Protein AF-A0A953P9B5-F1 (afdb_monomer)

pLDDT: mean 88.19, std 9.98, range [52.91, 98.19]

Nearest PDB structures (foldseek):
  8tid-assembly1_C  TM=1.171E-01  e=4.144E+00  Tetrahymena thermophila

Foldseek 3Di:
DDFDALVVVLVVVLVVVVVCVVVVVDDQCLAELEAAASSLVSSQVSLVVDRHLEYERELYQAQADFVQDDPVSHRDHHDQETHALYEYEHEPAEDPRSVRRSVNRQVSYDPVGHYHYDYDYPDASVCLVVDPVSQQVVQVSSCVSNVHDRDPDRDDDVLVVVLVVVVVVLLVVLLVVLLVVLLVQFDDDAADWQDDDDPVVLLVLLLVQLLVQLVVLLVHQPQVVLQWPQLSNVLSSLQSSLVSSCVVVVSLVCVQCPCVQPVCVRLLVSLVVSLVVSLVSVLVSCVVSDVPQDPDPSLVVSLVVQLVSNLSNLSSLLSNVTQLVPDDPVVSLVSQVSSVVSSVVSLVCSVRPVVSHDCVSVSCVVVVVVCSNSLSVSLSSSRNSDSHSSSSSSSSSSNVSSVSSRPTTGD

Secondary structure (DSSP, 8-state):
-PPP-HHHHHHHHHHHHHHHHHTTS--GGG-EEEEETHHHHHHHHHHTTS--SEEEEESPPP-S--TT--GGG--S---SSPPSSEEEEEETTS-HHHHHHHHHHHHTS-TTSPPEEEEETT--TTTGGG-HHHHHHHHHHHHHHTTPPPPSSPPP-HHHHHHHHHHHHHHHHHHHHHHHHHHHH---PPPPPPP---HHHHHHHHHHHHHHHHHHHTS--TTGGG-BTTHHHHHHHHHHHHHHHHHH-HHHHHHHS-HHHHT-HHHHHHHHHHHHHHHHHHHHHHHHHSSS----HHHHHHHHHHHHHHHHHHHHHHHHS--TTSS-HHHHHHHHHHHHHHHHHHHHHHHHHSS-S-THHHHTHHHHHHHHHHHHHHHHHHHHH-S-HHHHHHHHHHHHHHHHHHHSPB-

Radius of gyration: 23.79 Å; Cα contacts (8 Å, |Δi|>4): 584; chains: 1; bounding box: 53×45×67 Å

Structure (mmCIF, N/CA/C/O backbone):
data_AF-A0A953P9B5-F1
#
_entry.id   AF-A0A953P9B5-F1
#
loop_
_atom_site.group_PDB
_atom_site.id
_atom_site.type_symbol
_atom_site.label_atom_id
_atom_site.label_alt_id
_atom_site.label_comp_id
_atom_site.label_asym_id
_atom_site.label_entity_id
_atom_site.label_seq_id
_atom_site.pdbx_PDB_ins_code
_atom_site.Cartn_x
_atom_site.Cartn_y
_atom_site.Cartn_z
_atom_site.occupancy
_atom_site.B_iso_or_equiv
_atom_site.auth_seq_id
_atom_site.auth_comp_id
_atom_site.auth_asym_id
_atom_site.auth_atom_id
_atom_site.pdbx_PDB_model_num
ATOM 1 N N . PRO A 1 1 ? 14.115 2.958 17.110 1.00 59.44 1 PRO A N 1
ATOM 2 C CA . PRO A 1 1 ? 12.783 2.313 17.030 1.00 59.44 1 PRO A CA 1
ATOM 3 C C . PRO A 1 1 ? 12.997 0.820 16.781 1.00 59.44 1 PRO A C 1
ATOM 5 O O . PRO A 1 1 ? 13.856 0.488 15.966 1.00 59.44 1 PRO A O 1
ATOM 8 N N . SER A 1 2 ? 12.309 -0.051 17.519 1.00 66.94 2 SER A N 1
ATOM 9 C CA . SER A 1 2 ? 12.407 -1.501 17.310 1.00 66.94 2 SER A CA 1
ATOM 10 C C . SER A 1 2 ? 11.704 -1.913 16.005 1.00 66.94 2 SER A C 1
ATOM 12 O O . SER A 1 2 ? 10.840 -1.168 15.531 1.00 66.94 2 SER A O 1
ATOM 14 N N . PRO A 1 3 ? 12.074 -3.054 15.397 1.00 80.81 3 PRO A N 1
ATOM 15 C CA . PRO A 1 3 ? 11.462 -3.514 14.156 1.00 80.81 3 PRO A CA 1
ATOM 16 C C . PRO A 1 3 ? 9.975 -3.839 14.338 1.00 80.81 3 PRO A C 1
ATOM 18 O O . PRO A 1 3 ? 9.535 -4.245 15.416 1.00 80.81 3 PRO A O 1
ATOM 21 N N . PHE A 1 4 ? 9.188 -3.656 13.282 1.00 84.88 4 PHE A N 1
ATOM 22 C CA . PHE A 1 4 ? 7.767 -3.967 13.284 1.00 84.88 4 PHE A CA 1
ATOM 23 C C . PHE A 1 4 ? 7.537 -5.476 13.271 1.00 84.88 4 PHE A C 1
ATOM 25 O O . PHE A 1 4 ? 7.962 -6.191 12.367 1.00 84.88 4 PHE A O 1
ATOM 32 N N . SER A 1 5 ? 6.732 -5.930 14.221 1.00 87.12 5 SER A N 1
ATOM 33 C CA . SER A 1 5 ? 6.011 -7.191 14.141 1.00 87.12 5 SER A CA 1
ATOM 34 C C . SER A 1 5 ? 4.589 -6.973 14.662 1.00 87.12 5 SER A C 1
ATOM 36 O O . SER A 1 5 ? 4.379 -6.059 15.468 1.00 87.12 5 SER A O 1
ATOM 38 N N . PRO A 1 6 ? 3.603 -7.792 14.254 1.00 88.19 6 PRO A N 1
ATOM 39 C CA . PRO A 1 6 ? 2.257 -7.727 14.819 1.00 88.19 6 PRO A CA 1
ATOM 40 C C . PRO A 1 6 ? 2.247 -7.781 16.353 1.00 88.19 6 PRO A C 1
ATOM 42 O O . PRO A 1 6 ? 1.591 -6.962 16.992 1.00 88.19 6 PRO A O 1
ATOM 45 N N . ALA A 1 7 ? 3.051 -8.670 16.945 1.00 89.00 7 ALA A N 1
ATOM 46 C CA . ALA A 1 7 ? 3.199 -8.788 18.395 1.00 89.00 7 ALA A CA 1
ATOM 47 C C . ALA A 1 7 ? 3.815 -7.530 19.031 1.00 89.00 7 ALA A C 1
ATOM 49 O O . ALA A 1 7 ? 3.362 -7.075 20.080 1.00 89.00 7 ALA A O 1
ATOM 50 N N . HIS A 1 8 ? 4.820 -6.922 18.390 1.00 90.31 8 HIS A N 1
ATOM 51 C CA . HIS A 1 8 ? 5.390 -5.672 18.887 1.00 90.31 8 HIS A CA 1
ATOM 52 C C . HIS A 1 8 ? 4.379 -4.521 18.806 1.00 90.31 8 HIS A C 1
ATOM 54 O O . HIS A 1 8 ? 4.239 -3.766 19.766 1.00 90.31 8 HIS A O 1
ATOM 60 N N . ALA A 1 9 ? 3.612 -4.427 17.716 1.00 91.19 9 ALA A N 1
ATOM 61 C CA . ALA A 1 9 ? 2.547 -3.438 17.578 1.00 91.19 9 ALA A CA 1
ATOM 62 C C . ALA A 1 9 ? 1.461 -3.600 18.658 1.00 91.19 9 ALA A C 1
ATOM 64 O O . ALA A 1 9 ? 1.040 -2.601 19.240 1.00 91.19 9 ALA A O 1
ATOM 65 N N . GLU A 1 10 ? 1.067 -4.838 18.980 1.00 93.44 10 GLU A N 1
ATOM 66 C CA . GLU A 1 10 ? 0.172 -5.139 20.106 1.00 93.44 10 GLU A CA 1
ATOM 67 C C . GLU A 1 10 ? 0.772 -4.661 21.439 1.00 93.44 10 GLU A C 1
ATOM 69 O O . GLU A 1 10 ? 0.103 -3.947 22.183 1.00 93.44 10 GLU A O 1
ATOM 74 N N . SER A 1 11 ? 2.051 -4.957 21.705 1.00 93.56 11 SER A N 1
ATOM 75 C CA . SER A 1 11 ? 2.729 -4.528 22.940 1.00 93.56 11 SER A CA 1
ATOM 76 C C . SER A 1 11 ? 2.820 -3.002 23.079 1.00 93.56 11 SER A C 1
ATOM 78 O O . SER A 1 11 ? 2.624 -2.461 24.166 1.00 93.56 11 SER A O 1
ATOM 80 N N . CYS A 1 12 ? 3.065 -2.283 21.978 1.00 93.06 12 CYS A N 1
ATOM 81 C CA . CYS A 1 12 ? 3.093 -0.822 21.970 1.00 93.06 12 CYS A CA 1
ATOM 82 C C . CYS A 1 12 ? 1.703 -0.227 22.210 1.00 93.06 12 CYS A C 1
ATOM 84 O O . CYS A 1 12 ? 1.583 0.753 22.946 1.00 93.06 12 CYS A O 1
ATOM 86 N N . ALA A 1 13 ? 0.663 -0.809 21.606 1.00 94.38 13 ALA A N 1
ATOM 87 C CA . ALA A 1 13 ? -0.715 -0.388 21.833 1.00 94.38 13 ALA A CA 1
ATOM 88 C C . ALA A 1 13 ? -1.123 -0.600 23.298 1.00 94.38 13 ALA A C 1
ATOM 90 O O . ALA A 1 13 ? -1.714 0.291 23.904 1.00 94.38 13 ALA A O 1
ATOM 91 N N . GLU A 1 14 ? -0.759 -1.744 23.879 1.00 95.94 14 GLU A N 1
ATOM 92 C CA . GLU A 1 14 ? -1.032 -2.075 25.279 1.00 95.94 14 GLU A CA 1
ATOM 93 C C . GLU A 1 14 ? -0.310 -1.117 26.233 1.00 95.94 14 GLU A C 1
ATOM 95 O O . GLU A 1 14 ? -0.936 -0.552 27.129 1.00 95.94 14 GLU A O 1
ATOM 100 N N . ALA A 1 15 ? 0.976 -0.843 25.994 1.00 95.75 15 ALA A N 1
ATOM 101 C CA . ALA A 1 15 ? 1.739 0.123 26.781 1.00 95.75 15 ALA A CA 1
ATOM 102 C C . ALA A 1 15 ? 1.139 1.539 26.716 1.00 95.75 15 ALA A C 1
ATOM 104 O O . ALA A 1 15 ? 1.040 2.209 27.743 1.00 95.75 15 ALA A O 1
ATOM 105 N N . LEU A 1 16 ? 0.706 1.987 25.530 1.00 94.56 16 LEU A N 1
ATOM 106 C CA . LEU A 1 16 ? 0.046 3.283 25.362 1.00 94.56 16 LEU A CA 1
ATOM 107 C C . LEU A 1 16 ? -1.288 3.335 26.114 1.00 94.56 16 LEU A C 1
ATOM 109 O O . LEU A 1 16 ? -1.561 4.312 26.804 1.00 94.56 16 LEU A O 1
ATOM 113 N N . TYR A 1 17 ? -2.113 2.298 25.992 1.00 95.44 17 TYR A N 1
ATOM 114 C CA . TYR A 1 17 ? -3.395 2.210 26.685 1.00 95.44 17 TYR A CA 1
ATOM 115 C C . TYR A 1 17 ? -3.218 2.275 28.213 1.00 95.44 17 TYR A C 1
ATOM 117 O O . TYR A 1 17 ? -3.847 3.107 28.869 1.00 95.44 17 TYR A O 1
ATOM 125 N N . LEU A 1 18 ? -2.294 1.484 28.772 1.00 96.00 18 LEU A N 1
ATOM 126 C CA . LEU A 1 18 ? -2.003 1.484 30.209 1.00 96.00 18 LEU A CA 1
ATOM 127 C C . LEU A 1 18 ? -1.442 2.829 30.688 1.00 96.00 18 LEU A C 1
ATOM 129 O O . LEU A 1 18 ? -1.820 3.313 31.756 1.00 96.00 18 LEU A O 1
ATOM 133 N N . ASP A 1 19 ? -0.576 3.467 29.897 1.00 96.44 19 ASP A N 1
ATOM 134 C CA . ASP A 1 19 ? -0.071 4.807 30.201 1.00 96.44 19 ASP A CA 1
ATOM 135 C C . ASP A 1 19 ? -1.198 5.849 30.235 1.00 96.44 19 ASP A C 1
ATOM 137 O O . ASP A 1 19 ? -1.258 6.670 31.154 1.00 96.44 19 ASP A O 1
ATOM 141 N N . LYS A 1 20 ? -2.136 5.794 29.283 1.00 96.06 20 LYS A N 1
ATOM 142 C CA . LYS A 1 20 ? -3.277 6.717 29.230 1.00 96.06 20 LYS A CA 1
ATOM 143 C C . LYS A 1 20 ? -4.235 6.546 30.404 1.00 96.06 20 LYS A C 1
ATOM 145 O O . LYS A 1 20 ? -4.737 7.551 30.899 1.00 96.06 20 LYS A O 1
ATOM 150 N N . ILE A 1 21 ? -4.431 5.325 30.895 1.00 95.44 21 ILE A N 1
ATOM 151 C CA . ILE A 1 21 ? -5.191 5.087 32.131 1.00 95.44 21 ILE A CA 1
ATOM 152 C C . ILE A 1 21 ? -4.447 5.664 33.327 1.00 95.44 21 ILE A C 1
ATOM 154 O O . ILE A 1 21 ? -5.004 6.442 34.095 1.00 95.44 21 ILE A O 1
ATOM 158 N N . ARG A 1 22 ? -3.166 5.313 33.476 1.00 96.25 22 ARG A N 1
ATOM 159 C CA . ARG A 1 22 ? -2.342 5.744 34.611 1.00 96.25 22 ARG A CA 1
ATOM 160 C C . ARG A 1 22 ? -2.252 7.266 34.717 1.00 96.25 22 ARG A C 1
ATOM 162 O O . ARG A 1 22 ? -2.217 7.803 35.818 1.00 96.25 22 ARG A O 1
ATOM 169 N N . THR A 1 23 ? -2.193 7.955 33.581 1.00 96.12 23 THR A N 1
ATOM 170 C CA . THR A 1 23 ? -2.141 9.424 33.509 1.00 96.12 23 THR A CA 1
ATOM 171 C C . THR A 1 23 ? -3.514 10.090 33.639 1.00 96.12 23 THR A C 1
ATOM 173 O O . THR A 1 23 ? -3.583 11.316 33.635 1.00 96.12 23 THR A O 1
ATOM 176 N N . GLY A 1 24 ? -4.601 9.317 33.750 1.00 93.69 24 GLY A N 1
ATOM 177 C CA . GLY A 1 24 ? -5.973 9.830 33.798 1.00 93.69 24 GLY A CA 1
ATOM 178 C C . GLY A 1 24 ? -6.449 10.447 32.479 1.00 93.69 24 GLY A C 1
ATOM 179 O O . GLY A 1 24 ? -7.447 11.159 32.459 1.00 93.69 24 GLY A O 1
ATOM 180 N N . ALA A 1 25 ? -5.736 10.203 31.376 1.00 94.19 25 ALA A N 1
ATOM 181 C CA . ALA A 1 25 ? -6.086 10.722 30.059 1.00 94.19 25 ALA A CA 1
ATOM 182 C C . ALA A 1 25 ? -7.263 9.969 29.418 1.00 94.19 25 ALA A C 1
ATOM 184 O O . ALA A 1 25 ? -7.915 10.518 28.531 1.00 94.19 25 ALA A O 1
ATOM 185 N N . ILE A 1 26 ? -7.515 8.724 29.838 1.00 93.62 26 ILE A N 1
ATOM 186 C CA . ILE A 1 26 ? -8.704 7.950 29.469 1.00 93.62 26 ILE A CA 1
ATOM 187 C C . ILE A 1 26 ? -9.307 7.285 30.707 1.00 93.62 26 ILE A C 1
ATOM 189 O O . ILE A 1 26 ? -8.579 6.806 31.577 1.00 93.62 26 ILE A O 1
ATOM 193 N N . ASP A 1 27 ? -10.635 7.216 30.747 1.00 94.31 27 ASP A N 1
ATOM 194 C CA . ASP A 1 27 ? -11.385 6.387 31.689 1.00 94.31 27 ASP A CA 1
ATOM 195 C C . ASP A 1 27 ? -11.862 5.121 30.957 1.00 94.31 27 ASP A C 1
ATOM 197 O O . ASP A 1 27 ? -12.661 5.248 30.022 1.00 94.31 27 ASP A O 1
ATOM 201 N N . PRO A 1 28 ? -11.407 3.915 31.350 1.00 93.69 28 PRO A N 1
ATOM 202 C CA . PRO A 1 28 ? -11.866 2.642 30.799 1.00 93.69 28 PRO A CA 1
ATOM 203 C C . PRO A 1 28 ? -13.382 2.522 30.635 1.00 93.69 28 PRO A C 1
ATOM 205 O O . PRO A 1 28 ? -13.839 2.030 29.606 1.00 93.69 28 PRO A O 1
ATOM 208 N N . ALA A 1 29 ? -14.160 3.002 31.611 1.00 92.69 29 ALA A N 1
ATOM 209 C CA . ALA A 1 29 ? -15.618 2.886 31.609 1.00 92.69 29 ALA A CA 1
ATOM 210 C C . ALA A 1 29 ? -16.297 3.796 30.573 1.00 92.69 29 ALA A C 1
ATOM 212 O O . ALA A 1 29 ? -17.437 3.549 30.188 1.00 92.69 29 ALA A O 1
ATOM 213 N N . HIS A 1 30 ? -15.587 4.817 30.090 1.00 93.38 30 HIS A N 1
ATOM 214 C CA . HIS A 1 30 ? -16.097 5.817 29.151 1.00 93.38 30 HIS A CA 1
ATOM 215 C C . HIS A 1 30 ? -15.243 5.926 27.879 1.00 93.38 30 HIS A C 1
ATOM 217 O O . HIS A 1 30 ? -15.328 6.915 27.151 1.00 93.38 30 HIS A O 1
ATOM 223 N N . SER A 1 31 ? -14.410 4.919 27.598 1.00 94.19 31 SER A N 1
ATOM 224 C CA . SER A 1 31 ? -13.492 4.918 26.456 1.00 94.19 31 SER A CA 1
ATOM 225 C C . SER A 1 31 ? -13.692 3.696 25.570 1.00 94.19 31 SER A C 1
ATOM 227 O O . SER A 1 31 ? -13.826 2.570 26.048 1.00 94.19 31 SER A O 1
ATOM 229 N N . ILE A 1 32 ? -13.660 3.928 24.260 1.00 95.00 32 ILE A N 1
ATOM 230 C CA . ILE A 1 32 ? -13.763 2.894 23.229 1.00 95.00 32 ILE A CA 1
ATOM 231 C C . ILE A 1 32 ? -12.384 2.658 22.624 1.00 95.00 32 ILE A C 1
ATOM 233 O O . ILE A 1 32 ? -11.663 3.609 22.314 1.00 95.00 32 ILE A O 1
ATOM 237 N N . LEU A 1 33 ? -12.042 1.392 22.389 1.00 96.50 33 LEU A N 1
ATOM 238 C CA . LEU A 1 33 ? -10.910 1.043 21.537 1.00 96.50 33 LEU A CA 1
ATOM 239 C C . LEU A 1 33 ? -11.385 0.875 20.100 1.00 96.50 33 LEU A C 1
ATOM 241 O O . LEU A 1 33 ? -12.248 0.052 19.814 1.00 96.50 33 LEU A O 1
ATOM 245 N N . ALA A 1 34 ? -10.801 1.643 19.188 1.00 96.00 34 ALA A N 1
ATOM 246 C CA . ALA A 1 34 ? -11.090 1.551 17.767 1.00 96.00 34 ALA A CA 1
ATOM 247 C C . ALA A 1 34 ? -9.837 1.138 16.999 1.00 96.00 34 ALA A C 1
ATOM 249 O O . ALA A 1 34 ? -8.736 1.617 17.277 1.00 96.00 34 ALA A O 1
ATOM 250 N N . GLY A 1 35 ? -10.007 0.275 16.002 1.00 95.88 35 GLY A N 1
ATOM 251 C CA . GLY A 1 35 ? -8.898 -0.161 15.169 1.00 95.88 35 GLY A CA 1
ATOM 252 C C . GLY A 1 35 ? -9.339 -0.619 13.788 1.00 95.88 35 GLY A C 1
ATOM 253 O O . GLY A 1 35 ? -10.419 -1.181 13.622 1.00 95.88 35 GLY A O 1
ATOM 254 N N . HIS A 1 36 ? -8.473 -0.398 12.798 1.00 95.06 36 HIS A N 1
ATOM 255 C CA . HIS A 1 36 ? -8.674 -0.815 11.409 1.00 95.06 36 HIS A CA 1
ATOM 256 C C . HIS A 1 36 ? -7.698 -1.921 11.010 1.00 95.06 36 HIS A C 1
ATOM 258 O O . HIS A 1 36 ? -6.519 -1.845 11.362 1.00 95.06 36 HIS A O 1
ATOM 264 N N . SER A 1 37 ? -8.147 -2.927 10.252 1.00 93.56 37 SER A N 1
ATOM 265 C CA . SER A 1 37 ? -7.277 -3.998 9.746 1.00 93.56 37 SER A CA 1
ATOM 266 C C . SER A 1 37 ? -6.567 -4.727 10.900 1.00 93.56 37 SER A C 1
ATOM 268 O O . SER A 1 37 ? -7.206 -5.129 11.876 1.00 93.56 37 SER A O 1
ATOM 270 N N . LEU A 1 38 ? -5.238 -4.859 10.849 1.00 92.12 38 LEU A N 1
ATOM 271 C CA . LEU A 1 38 ? -4.424 -5.351 11.963 1.00 92.12 38 LEU A CA 1
ATOM 272 C C . LEU A 1 38 ? -4.701 -4.597 13.276 1.00 92.12 38 LEU A C 1
ATOM 274 O O . LEU A 1 38 ? -4.763 -5.213 14.334 1.00 92.12 38 LEU A O 1
ATOM 278 N N . GLY A 1 39 ? -4.928 -3.282 13.214 1.00 94.44 39 GLY A N 1
ATOM 279 C CA . GLY A 1 39 ? -5.282 -2.469 14.376 1.00 94.44 39 GLY A CA 1
ATOM 280 C C . GLY A 1 39 ? -6.626 -2.858 14.997 1.00 94.44 39 GLY A C 1
ATOM 281 O O . GLY A 1 39 ? -6.773 -2.776 16.210 1.00 94.44 39 GLY A O 1
ATOM 282 N N . GLY A 1 40 ? -7.590 -3.326 14.196 1.00 95.50 40 GLY A N 1
ATOM 283 C CA . GLY A 1 40 ? -8.875 -3.832 14.694 1.00 95.50 40 GLY A CA 1
ATOM 284 C C . GLY A 1 40 ? -8.713 -5.142 15.460 1.00 95.50 40 GLY A C 1
ATOM 285 O O . GLY A 1 40 ? -9.295 -5.314 16.528 1.00 95.50 40 GLY A O 1
ATOM 286 N N . ALA A 1 41 ? -7.846 -6.028 14.965 1.00 95.25 41 ALA A N 1
ATOM 287 C CA . ALA A 1 41 ? -7.477 -7.245 15.680 1.00 95.25 41 ALA A CA 1
ATOM 288 C C . ALA A 1 41 ? -6.751 -6.931 17.002 1.00 95.25 41 ALA A C 1
ATOM 290 O O . ALA A 1 41 ? -7.081 -7.495 18.043 1.00 95.25 41 ALA A O 1
ATOM 291 N N . ILE A 1 42 ? -5.815 -5.978 16.981 1.00 96.56 42 ILE A N 1
ATOM 292 C CA . ILE A 1 42 ? -5.131 -5.489 18.185 1.00 96.56 42 ILE A CA 1
ATOM 293 C C . ILE A 1 42 ? -6.147 -4.923 19.189 1.00 96.56 42 ILE A C 1
ATOM 295 O O . ILE A 1 42 ? -6.124 -5.318 20.349 1.00 96.56 42 ILE A O 1
ATOM 299 N N . ALA A 1 43 ? -7.086 -4.074 18.759 1.00 96.81 43 ALA A N 1
ATOM 300 C CA . ALA A 1 43 ? -8.112 -3.500 19.635 1.00 96.81 43 ALA A CA 1
ATOM 301 C C . ALA A 1 43 ? -8.965 -4.577 20.333 1.00 96.81 43 ALA A C 1
ATOM 303 O O . ALA A 1 43 ? -9.159 -4.508 21.546 1.00 96.81 43 ALA A O 1
ATOM 304 N N . LEU A 1 44 ? -9.405 -5.604 19.595 1.00 96.50 44 LEU A N 1
ATOM 305 C CA . LEU A 1 44 ? -10.147 -6.743 20.152 1.00 96.50 44 LEU A CA 1
ATOM 306 C C . LEU A 1 44 ? -9.319 -7.515 21.191 1.00 96.50 44 LEU A C 1
ATOM 308 O O . LEU A 1 44 ? -9.825 -7.853 22.258 1.00 96.50 44 LEU A O 1
ATOM 312 N N . ARG A 1 45 ? -8.036 -7.764 20.909 1.00 95.56 45 ARG A N 1
ATOM 313 C CA . ARG A 1 45 ? -7.128 -8.490 21.815 1.00 95.56 45 ARG A CA 1
ATOM 314 C C . ARG A 1 45 ? -6.724 -7.694 23.054 1.00 95.56 45 ARG A C 1
ATOM 316 O O . ARG A 1 45 ? -6.459 -8.283 24.103 1.00 95.56 45 ARG A O 1
ATOM 323 N N . LEU A 1 46 ? -6.642 -6.369 22.952 1.00 95.44 46 LEU A N 1
ATOM 324 C CA . LEU A 1 46 ? -6.443 -5.513 24.120 1.00 95.44 46 LEU A CA 1
ATOM 325 C C . LEU A 1 46 ? -7.688 -5.547 25.005 1.00 95.44 46 LEU A C 1
ATOM 327 O O . LEU A 1 46 ? -7.579 -5.806 26.197 1.00 95.44 46 LEU A O 1
ATOM 331 N N . ALA A 1 47 ? -8.868 -5.356 24.418 1.00 95.31 47 ALA A N 1
ATOM 332 C CA . ALA A 1 47 ? -10.133 -5.345 25.145 1.00 95.31 47 ALA A CA 1
ATOM 333 C C . ALA A 1 47 ? -10.520 -6.704 25.750 1.00 95.31 47 ALA A C 1
ATOM 335 O O . ALA A 1 47 ? -11.284 -6.755 26.707 1.00 95.31 47 ALA A O 1
ATOM 336 N N . SER A 1 48 ? -9.983 -7.818 25.241 1.00 93.75 48 SER A N 1
ATOM 337 C CA . SER A 1 48 ? -10.158 -9.126 25.884 1.00 93.75 48 SER A CA 1
ATOM 338 C C . SER A 1 48 ? -9.314 -9.294 27.153 1.00 93.75 48 SER A C 1
ATOM 340 O O . SER A 1 48 ? -9.513 -10.252 27.893 1.00 93.75 48 SER A O 1
ATOM 342 N N . ARG A 1 49 ? -8.329 -8.415 27.380 1.00 94.19 49 ARG A N 1
ATOM 343 C CA . ARG A 1 49 ? -7.397 -8.467 28.520 1.00 94.19 49 ARG A CA 1
ATOM 344 C C . ARG A 1 49 ? -7.556 -7.285 29.472 1.00 94.19 49 ARG A C 1
ATOM 346 O O . ARG A 1 49 ? -7.176 -7.395 30.633 1.00 94.19 49 ARG A O 1
ATOM 353 N N . HIS A 1 50 ? -8.120 -6.183 28.987 1.00 94.94 50 HIS A N 1
ATOM 354 C CA . HIS A 1 50 ? -8.210 -4.919 29.703 1.00 94.94 50 HIS A CA 1
ATOM 355 C C . HIS A 1 50 ? -9.620 -4.325 29.639 1.00 94.94 50 HIS A C 1
ATOM 357 O O . HIS A 1 50 ? -10.292 -4.466 28.617 1.00 94.94 50 HIS A O 1
ATOM 363 N N . PRO A 1 51 ? -10.073 -3.636 30.701 1.00 93.31 51 PRO A N 1
ATOM 364 C CA . PRO A 1 51 ? -11.420 -3.078 30.762 1.00 93.31 51 PRO A CA 1
ATOM 365 C C . PRO A 1 51 ? -11.609 -1.934 29.762 1.00 93.31 51 PRO A C 1
ATOM 367 O O . PRO A 1 51 ? -10.820 -0.995 29.711 1.00 93.31 51 PRO A O 1
ATOM 370 N N . VAL A 1 52 ? -12.682 -1.966 28.982 1.00 95.31 52 VAL A N 1
ATOM 371 C CA . VAL A 1 52 ? -13.060 -0.881 28.066 1.00 95.31 52 VAL A CA 1
ATOM 372 C C . VAL A 1 52 ? -14.576 -0.813 27.963 1.00 95.31 52 VAL A C 1
ATOM 374 O O . VAL A 1 52 ? -15.248 -1.822 28.175 1.00 95.31 52 VAL A O 1
ATOM 377 N N . ALA A 1 53 ? -15.119 0.348 27.603 1.00 95.44 53 ALA A N 1
ATOM 378 C CA . ALA A 1 53 ? -16.557 0.501 27.410 1.00 95.44 53 ALA A CA 1
ATOM 379 C C . ALA A 1 53 ? -17.056 -0.323 26.213 1.00 95.44 53 ALA A C 1
ATOM 381 O O . ALA A 1 53 ? -18.158 -0.862 26.237 1.00 95.44 53 ALA A O 1
ATOM 382 N N . GLY A 1 54 ? -16.230 -0.435 25.169 1.00 96.06 54 GLY A N 1
ATOM 383 C CA . GLY A 1 54 ? -16.500 -1.269 24.004 1.00 96.06 54 GLY A CA 1
ATOM 384 C C . GLY A 1 54 ? -15.394 -1.204 22.957 1.00 96.06 54 GLY A C 1
ATOM 385 O O . GLY A 1 54 ? -14.397 -0.486 23.110 1.00 96.06 54 GLY A O 1
ATOM 386 N N . VAL A 1 55 ? -15.586 -1.957 21.874 1.00 97.56 55 VAL A N 1
ATOM 387 C CA . VAL A 1 55 ? -14.614 -2.080 20.781 1.00 97.56 55 VAL A CA 1
ATOM 388 C C . VAL A 1 55 ? -15.259 -1.804 19.433 1.00 97.56 55 VAL A C 1
ATOM 390 O O . VAL A 1 55 ? -16.256 -2.423 19.075 1.00 97.56 55 VAL A O 1
ATOM 393 N N . LEU A 1 56 ? -14.637 -0.927 18.649 1.00 97.75 56 LEU A N 1
ATOM 394 C CA . LEU A 1 56 ? -14.956 -0.699 17.245 1.00 97.75 56 LEU A CA 1
ATOM 395 C C . LEU A 1 56 ? -13.888 -1.360 16.360 1.00 97.75 56 LEU A C 1
ATOM 397 O O . LEU A 1 56 ? -12.799 -0.820 16.152 1.00 97.75 56 LEU A O 1
ATOM 401 N N . ALA A 1 57 ? -14.207 -2.534 15.825 1.00 97.38 57 ALA A N 1
ATOM 402 C CA . ALA A 1 57 ? -13.337 -3.296 14.940 1.00 97.38 57 ALA A CA 1
ATOM 403 C C . ALA A 1 57 ? -13.713 -3.048 13.470 1.00 97.38 57 ALA A C 1
ATOM 405 O O . ALA A 1 57 ? -14.735 -3.527 12.982 1.00 97.38 57 ALA A O 1
ATOM 406 N N . ILE A 1 58 ? -12.874 -2.304 12.748 1.00 97.12 58 ILE A N 1
ATOM 407 C CA . ILE A 1 58 ? -13.097 -1.905 11.352 1.00 97.12 58 ILE A CA 1
ATOM 408 C C . ILE A 1 58 ? -12.282 -2.817 10.428 1.00 97.12 58 ILE A C 1
ATOM 410 O O . ILE A 1 58 ? -11.053 -2.772 10.439 1.00 97.12 58 ILE A O 1
ATOM 414 N N . SER A 1 59 ? -12.953 -3.648 9.633 1.00 95.38 59 SER A N 1
ATOM 415 C CA . SER A 1 59 ? -12.373 -4.708 8.794 1.00 95.38 59 SER A CA 1
ATOM 416 C C . SER A 1 59 ? -11.199 -5.413 9.490 1.00 95.38 59 SER A C 1
ATOM 418 O O . SER A 1 59 ? -10.075 -5.352 8.987 1.00 95.38 59 SER A O 1
ATOM 420 N N . PRO A 1 60 ? -11.398 -5.992 10.693 1.00 94.94 60 PRO A N 1
ATOM 421 C CA . PRO A 1 60 ? -10.293 -6.509 11.491 1.00 94.94 60 PRO A CA 1
ATOM 422 C C . PRO A 1 60 ? -9.556 -7.638 10.764 1.00 94.94 60 PRO A C 1
ATOM 424 O O . PRO A 1 60 ? -10.162 -8.431 10.041 1.00 94.94 60 PRO A O 1
ATOM 427 N N . ALA A 1 61 ? -8.242 -7.728 10.982 1.00 91.69 61 ALA A N 1
ATOM 428 C CA . ALA A 1 61 ? -7.473 -8.895 10.560 1.00 91.69 61 ALA A CA 1
ATOM 429 C C . ALA A 1 61 ? -8.012 -10.174 11.240 1.00 91.69 61 ALA A C 1
ATOM 431 O O . ALA A 1 61 ? -8.588 -10.076 12.330 1.00 91.69 61 ALA A O 1
ATOM 432 N N . PRO A 1 62 ? -7.841 -11.364 10.632 1.00 89.50 62 PRO A N 1
ATOM 433 C CA . PRO A 1 62 ? -8.451 -12.582 11.138 1.00 89.50 62 PRO A CA 1
ATOM 434 C C . PRO A 1 62 ? -7.962 -12.909 12.551 1.00 89.50 62 PRO A C 1
ATOM 436 O O . PRO A 1 62 ? -6.762 -12.900 12.827 1.00 89.50 62 PRO A O 1
ATOM 439 N N . LEU A 1 63 ? -8.912 -13.210 13.435 1.00 87.75 63 LEU A N 1
ATOM 440 C CA . LEU A 1 63 ? -8.669 -13.640 14.818 1.00 87.75 63 LEU A CA 1
ATOM 441 C C . LEU A 1 63 ? -9.364 -14.957 15.153 1.00 87.75 63 LEU A C 1
ATOM 443 O O . LEU A 1 63 ? -9.251 -15.443 16.268 1.00 87.75 63 LEU A O 1
ATOM 447 N N . THR A 1 64 ? -10.101 -15.541 14.220 1.00 85.69 64 THR A N 1
ATOM 448 C CA . THR A 1 64 ? -10.741 -16.839 14.409 1.00 85.69 64 THR A CA 1
ATOM 449 C C . THR A 1 64 ? -10.586 -17.652 13.137 1.00 85.69 64 THR A C 1
ATOM 451 O O . THR A 1 64 ? -10.428 -17.082 12.052 1.00 85.69 64 THR A O 1
ATOM 454 N N . GLN A 1 65 ? -10.620 -18.976 13.262 1.00 81.75 65 GLN A N 1
ATOM 455 C CA . GLN A 1 65 ? -10.671 -19.828 12.085 1.00 81.75 65 GLN A CA 1
ATOM 456 C C . GLN A 1 65 ? -12.031 -19.669 11.414 1.00 81.75 65 GLN A C 1
ATOM 458 O O . GLN A 1 65 ? -13.080 -19.726 12.051 1.00 81.75 65 GLN A O 1
ATOM 463 N N . ALA A 1 66 ? -12.000 -19.457 10.107 1.00 80.62 66 ALA A N 1
ATOM 464 C CA . ALA A 1 66 ? -13.182 -19.378 9.274 1.00 80.62 66 ALA A CA 1
ATOM 465 C C . ALA A 1 66 ? -12.825 -19.863 7.862 1.00 80.62 66 ALA A C 1
ATOM 467 O O . ALA A 1 66 ? -11.643 -19.880 7.509 1.00 80.62 66 ALA A O 1
ATOM 468 N N . PRO A 1 67 ? -13.809 -20.245 7.030 1.00 78.12 67 PRO A N 1
ATOM 469 C CA . PRO A 1 67 ? -13.533 -20.697 5.671 1.00 78.12 67 PRO A CA 1
ATOM 470 C C . PRO A 1 67 ? -12.697 -19.675 4.886 1.00 78.12 67 PRO A C 1
ATOM 472 O O . PRO A 1 67 ? -13.105 -18.516 4.741 1.00 78.12 67 PRO A O 1
ATOM 475 N N . GLY A 1 68 ? -11.540 -20.122 4.386 1.00 72.94 68 GLY A N 1
ATOM 476 C CA . GLY A 1 68 ? -10.562 -19.316 3.649 1.00 72.94 68 GLY A CA 1
ATOM 477 C C . GLY A 1 68 ? -9.530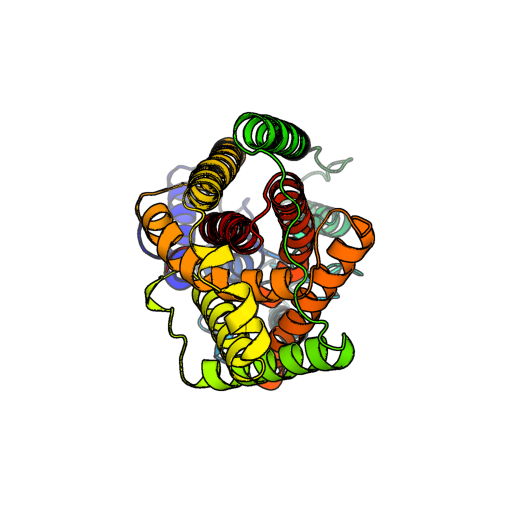 -18.578 4.513 1.00 72.94 68 GLY A C 1
ATOM 478 O O . GLY A 1 68 ? -8.719 -17.836 3.962 1.00 72.94 68 GLY A O 1
ATOM 479 N N . VAL A 1 69 ? -9.563 -18.733 5.842 1.00 76.12 69 VAL A N 1
ATOM 480 C CA . VAL A 1 69 ? -8.540 -18.195 6.751 1.00 76.12 69 VAL A CA 1
ATOM 481 C C . VAL A 1 69 ? -7.424 -19.218 6.922 1.00 76.12 69 VAL A C 1
ATOM 483 O O . VAL A 1 69 ? -7.572 -20.179 7.672 1.00 76.12 69 VAL A O 1
ATOM 486 N N . GLU A 1 70 ? -6.307 -18.976 6.246 1.00 73.44 70 GLU A N 1
ATOM 487 C CA . GLU A 1 70 ? -5.103 -19.805 6.339 1.00 73.44 70 GLU A CA 1
ATOM 488 C C . GLU A 1 70 ? -4.145 -19.318 7.449 1.00 73.44 70 GLU A C 1
ATOM 490 O O . GLU A 1 70 ? -4.228 -18.156 7.876 1.00 73.44 70 GLU A O 1
ATOM 495 N N . PRO A 1 71 ? -3.212 -20.163 7.930 1.00 70.44 71 PRO A N 1
ATOM 496 C CA . PRO A 1 71 ? -2.250 -19.794 8.970 1.00 70.44 71 PRO A CA 1
ATOM 497 C C . PRO A 1 71 ? -1.424 -18.539 8.657 1.00 70.44 71 PRO A C 1
ATOM 499 O O . PRO A 1 71 ? -1.097 -17.779 9.565 1.00 70.44 71 PRO A O 1
ATOM 502 N N . GLU A 1 72 ? -1.117 -18.272 7.387 1.00 67.75 72 GLU A N 1
ATOM 503 C CA . GLU A 1 72 ? -0.268 -17.152 6.965 1.00 67.75 72 GLU A CA 1
ATOM 504 C C . GLU A 1 72 ? -0.933 -15.780 7.150 1.00 67.75 72 GLU A C 1
ATOM 506 O O . GLU A 1 72 ? -0.239 -14.765 7.243 1.00 67.75 72 GLU A O 1
ATOM 511 N N . ILE A 1 73 ? -2.268 -15.731 7.212 1.00 71.94 73 ILE A N 1
ATOM 512 C CA . ILE A 1 73 ? -3.027 -14.495 7.463 1.00 71.94 73 ILE A CA 1
ATOM 513 C C . ILE A 1 73 ? -3.448 -14.348 8.933 1.00 71.94 73 ILE A C 1
ATOM 515 O O . ILE A 1 73 ? -4.035 -13.329 9.305 1.00 71.94 73 ILE A O 1
ATOM 519 N N . LEU A 1 74 ? -3.125 -15.333 9.778 1.00 81.38 74 LEU A N 1
ATOM 520 C CA . LEU A 1 74 ? -3.316 -15.286 11.225 1.00 81.38 74 LEU A CA 1
ATOM 521 C C . LEU A 1 74 ? -2.087 -14.660 11.892 1.00 81.38 74 LEU A C 1
ATOM 523 O O . LEU A 1 74 ? -1.105 -15.320 12.216 1.00 81.38 74 LEU A O 1
ATOM 527 N N . PHE A 1 75 ? -2.155 -13.352 12.129 1.00 81.56 75 PHE A N 1
ATOM 528 C CA . PHE A 1 75 ? -1.067 -12.610 12.778 1.00 81.56 75 PHE A CA 1
ATOM 529 C C . PHE A 1 75 ? -0.993 -12.817 14.296 1.00 81.56 75 PHE A C 1
ATOM 531 O O . PHE A 1 75 ? 0.009 -12.458 14.915 1.00 81.56 75 PHE A O 1
ATOM 538 N N . PHE A 1 76 ? -2.056 -13.353 14.896 1.00 84.62 76 PHE A N 1
ATOM 539 C CA . PHE A 1 76 ? -2.218 -13.476 16.339 1.00 84.62 76 PHE A CA 1
ATOM 540 C C . PHE A 1 76 ? -2.841 -14.823 16.722 1.00 84.62 76 PHE A C 1
ATOM 542 O O . PHE A 1 76 ? -3.532 -15.433 15.903 1.00 84.62 76 PHE A O 1
ATOM 549 N N . PRO A 1 77 ? -2.670 -15.260 17.984 1.00 84.38 77 PRO A N 1
ATOM 550 C CA . PRO A 1 77 ? -3.451 -16.356 18.543 1.00 84.38 77 PRO A CA 1
ATOM 551 C C . PRO A 1 77 ? -4.958 -16.113 18.406 1.00 84.38 77 PRO A C 1
ATOM 553 O O . PRO A 1 77 ? -5.420 -14.971 18.525 1.00 84.38 77 PRO A O 1
ATOM 556 N N . LEU A 1 78 ? -5.702 -17.202 18.203 1.00 86.94 78 LEU A N 1
ATOM 557 C CA . LEU A 1 78 ? -7.147 -17.159 18.004 1.00 86.94 78 LEU A CA 1
ATOM 558 C C . LEU A 1 78 ? -7.874 -16.600 19.234 1.00 86.94 78 LEU A C 1
ATOM 560 O O . LEU A 1 78 ? -7.494 -16.853 20.377 1.00 86.94 78 LEU A O 1
ATOM 564 N N . LEU A 1 79 ? -8.953 -15.875 18.973 1.00 87.12 79 LEU A N 1
ATOM 565 C CA . LEU A 1 79 ? -9.899 -15.363 19.946 1.00 87.12 79 LEU A CA 1
ATOM 566 C C . LEU A 1 79 ? -11.182 -16.198 19.837 1.00 87.12 79 LEU A C 1
ATOM 568 O O . LEU A 1 79 ? -11.779 -16.283 18.764 1.00 87.12 79 LEU A O 1
ATOM 572 N N . SER A 1 80 ? -11.597 -16.832 20.932 1.00 85.50 80 SER A N 1
ATOM 573 C CA . SER A 1 80 ? -12.796 -17.681 20.952 1.00 85.50 80 SER A CA 1
ATOM 574 C C . SER A 1 80 ? -14.094 -16.876 21.009 1.00 85.50 80 SER A C 1
ATOM 576 O O . SER A 1 80 ? -15.099 -17.309 20.454 1.00 85.50 80 SER A O 1
ATOM 578 N N . GLN A 1 81 ? -14.078 -15.717 21.672 1.00 91.31 81 GLN A N 1
ATOM 579 C CA . GLN A 1 81 ? -15.233 -14.837 21.843 1.00 91.31 81 GLN A CA 1
ATOM 580 C C . GLN A 1 81 ? -14.802 -13.373 21.772 1.00 91.31 81 GLN A C 1
ATOM 582 O O . GLN A 1 81 ? -13.723 -13.041 22.268 1.00 91.31 81 GLN A O 1
ATOM 587 N N . PRO A 1 82 ? -15.621 -12.489 21.179 1.00 93.44 82 PRO A N 1
ATOM 588 C CA . PRO A 1 82 ? -15.328 -11.068 21.140 1.00 93.44 82 PRO A CA 1
ATOM 589 C C . PRO A 1 82 ? -15.463 -10.443 22.539 1.00 93.44 82 PRO A C 1
ATOM 591 O O . PRO A 1 82 ? -16.239 -10.937 23.362 1.00 93.44 82 PRO A O 1
ATOM 594 N N . PRO A 1 83 ? -14.759 -9.332 22.810 1.00 93.62 83 PRO A N 1
ATOM 595 C CA . PRO A 1 83 ? -14.988 -8.533 24.007 1.00 93.62 83 PRO A CA 1
ATOM 596 C C . PRO A 1 83 ? -16.443 -8.039 24.095 1.00 93.62 83 PRO A C 1
ATOM 598 O O . PRO A 1 83 ? -17.095 -7.867 23.055 1.00 93.62 83 PRO A O 1
ATOM 601 N N . PRO A 1 84 ? -16.951 -7.753 25.308 1.00 91.44 84 PRO A N 1
ATOM 602 C CA . PRO A 1 84 ? -18.261 -7.140 25.487 1.00 91.44 84 PRO A CA 1
ATOM 603 C C . PRO A 1 84 ? -18.408 -5.862 24.663 1.00 91.44 84 PRO A C 1
ATOM 605 O O . PRO A 1 84 ? -17.442 -5.118 24.488 1.00 91.44 84 PRO A O 1
ATOM 608 N N . HIS A 1 85 ? -19.623 -5.603 24.179 1.00 94.19 85 HIS A N 1
ATOM 609 C CA . HIS A 1 85 ? -19.938 -4.397 23.407 1.00 94.19 85 HIS A CA 1
ATOM 610 C C . HIS A 1 85 ? -18.971 -4.202 22.225 1.00 94.19 85 HIS A C 1
ATOM 612 O O . HIS A 1 85 ? -18.266 -3.198 22.121 1.00 94.19 85 HIS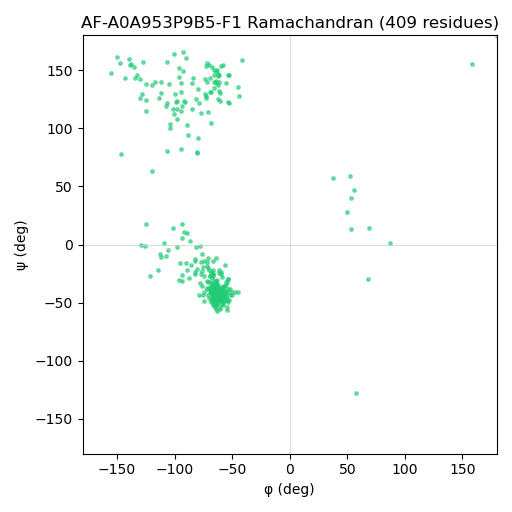 A O 1
ATOM 618 N N . SER A 1 86 ? -18.918 -5.191 21.332 1.00 97.00 86 SER A N 1
ATOM 619 C CA . SER A 1 86 ? -18.119 -5.118 20.106 1.00 97.00 86 SER A CA 1
ATOM 620 C C . SER A 1 86 ? -18.985 -4.747 18.902 1.00 97.00 86 SER A C 1
ATOM 622 O O . SER A 1 86 ? -19.995 -5.399 18.636 1.00 97.00 86 SER A O 1
ATOM 624 N N . LEU A 1 87 ? -18.562 -3.738 18.140 1.00 97.81 87 LEU A N 1
ATOM 625 C CA . LEU A 1 87 ? -19.076 -3.422 16.810 1.00 97.81 87 LEU A CA 1
ATOM 626 C C . LEU A 1 87 ? -18.037 -3.805 15.756 1.00 97.81 87 LEU A C 1
ATOM 628 O O . LEU A 1 87 ? -16.939 -3.252 15.704 1.00 97.81 87 LEU A O 1
ATOM 632 N N . PHE A 1 88 ? -18.425 -4.714 14.872 1.00 97.88 88 PHE A N 1
ATOM 633 C CA . PHE A 1 88 ? -17.684 -5.105 13.688 1.00 97.88 88 PHE A CA 1
ATOM 634 C C . PHE A 1 88 ? -18.227 -4.349 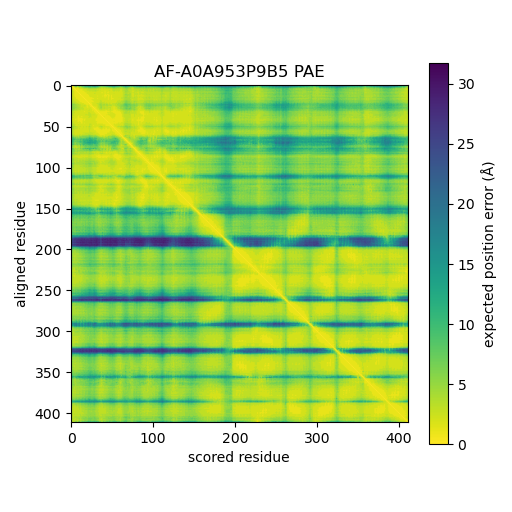12.478 1.00 97.88 88 PHE A C 1
ATOM 636 O O . PHE A 1 88 ? -19.373 -4.546 12.071 1.00 97.88 88 PHE A O 1
ATOM 643 N N . LEU A 1 89 ? -17.395 -3.508 11.870 1.00 97.69 89 LEU A N 1
ATOM 644 C CA . LEU A 1 89 ? -17.661 -2.937 10.553 1.00 97.69 89 LEU A CA 1
ATOM 645 C C . LEU A 1 89 ? -16.886 -3.740 9.521 1.00 97.69 89 LEU A C 1
ATOM 647 O O . LEU A 1 89 ? -15.671 -3.835 9.619 1.00 97.69 89 LEU A O 1
ATOM 651 N N . SER A 1 90 ? -17.561 -4.312 8.532 1.00 96.50 90 SER A N 1
ATOM 652 C CA . SER A 1 90 ? -16.915 -5.074 7.460 1.00 96.50 90 SER A CA 1
ATOM 653 C C . SER A 1 90 ? -17.196 -4.433 6.110 1.00 96.50 90 SER A C 1
ATOM 655 O O . SER A 1 90 ? -18.326 -4.017 5.831 1.00 96.50 90 SER A O 1
ATOM 657 N N . ALA A 1 91 ? -16.176 -4.352 5.257 1.00 95.31 91 ALA A N 1
ATOM 658 C CA . ALA A 1 91 ? -16.358 -3.838 3.914 1.00 95.31 91 ALA A CA 1
ATOM 659 C C . ALA A 1 91 ? -16.965 -4.930 3.025 1.00 95.31 91 ALA A C 1
ATOM 661 O O . ALA A 1 91 ? -16.512 -6.077 3.015 1.00 95.31 91 ALA A O 1
ATOM 662 N N . SER A 1 92 ? -17.988 -4.592 2.239 1.00 94.31 92 SER A N 1
ATOM 663 C CA . SER A 1 92 ? -18.640 -5.581 1.367 1.00 94.31 92 SER A CA 1
ATOM 664 C C . SER A 1 92 ? -17.702 -6.189 0.319 1.00 94.31 92 SER A C 1
ATOM 666 O O . SER A 1 92 ? -17.948 -7.314 -0.102 1.00 94.31 92 SER A O 1
ATOM 668 N N . LEU A 1 93 ? -16.625 -5.495 -0.071 1.00 91.75 93 LEU A N 1
ATOM 669 C CA . LEU A 1 93 ? -15.617 -5.957 -1.032 1.00 91.75 93 LEU A CA 1
ATOM 670 C C . LEU A 1 93 ? -14.327 -6.454 -0.357 1.00 91.75 93 LEU A C 1
ATOM 672 O O . LEU A 1 93 ? -13.315 -6.627 -1.035 1.00 91.75 93 LEU A O 1
ATOM 676 N N . ASP A 1 94 ? -14.341 -6.695 0.957 1.00 90.75 94 ASP A N 1
ATOM 677 C CA . ASP A 1 94 ? -13.225 -7.368 1.624 1.00 90.75 94 ASP A CA 1
ATOM 678 C C . ASP A 1 94 ? -13.056 -8.804 1.095 1.00 90.75 94 ASP A C 1
ATOM 680 O O . ASP A 1 94 ? -14.050 -9.449 0.719 1.00 90.75 94 ASP A O 1
ATOM 684 N N . PRO A 1 95 ? -11.819 -9.341 1.097 1.00 86.94 95 PRO A N 1
ATOM 685 C CA . PRO A 1 95 ? -11.575 -10.764 0.911 1.00 86.94 95 PRO A CA 1
ATOM 686 C C . PRO A 1 95 ? -12.530 -11.613 1.753 1.00 86.94 95 PRO A C 1
ATOM 688 O O . PRO A 1 95 ? -12.730 -11.354 2.942 1.00 86.94 95 PRO A O 1
ATOM 691 N N . THR A 1 96 ? -13.092 -12.659 1.147 1.00 87.56 96 THR A N 1
ATOM 692 C CA . THR A 1 96 ? -14.091 -13.525 1.792 1.00 87.56 96 THR A CA 1
ATOM 693 C C . THR A 1 96 ? -13.606 -14.075 3.135 1.00 87.56 96 THR A C 1
ATOM 695 O O . THR A 1 96 ? -14.375 -14.090 4.090 1.00 87.56 96 THR A O 1
ATOM 698 N N . ALA A 1 97 ? -12.321 -14.426 3.243 1.00 84.94 97 ALA A N 1
ATOM 699 C CA . ALA A 1 97 ? -11.696 -14.882 4.483 1.00 84.94 97 ALA A CA 1
ATOM 700 C C . ALA A 1 97 ? -11.830 -13.871 5.639 1.00 84.94 97 ALA A C 1
ATOM 702 O O . ALA A 1 97 ? -12.198 -14.245 6.751 1.00 84.94 97 ALA A O 1
ATOM 703 N N . LEU A 1 98 ? -11.595 -12.579 5.372 1.00 88.25 98 LEU A N 1
ATOM 704 C CA . LEU A 1 98 ? -11.709 -11.514 6.375 1.00 88.25 98 LEU A CA 1
ATOM 705 C C . LEU A 1 98 ? -13.160 -11.324 6.817 1.00 88.25 98 LEU A C 1
ATOM 707 O O . LEU A 1 98 ? -13.439 -11.279 8.015 1.00 88.25 98 LEU A O 1
ATOM 711 N N . ARG A 1 99 ? -14.097 -11.283 5.859 1.00 91.31 99 ARG A N 1
ATOM 712 C CA . ARG A 1 99 ? -15.532 -11.156 6.166 1.00 91.31 99 ARG A CA 1
ATOM 713 C C . ARG A 1 99 ? -16.035 -12.338 6.991 1.00 91.31 99 ARG A C 1
ATOM 715 O O . ARG A 1 99 ? -16.725 -12.137 7.986 1.00 91.31 99 ARG A O 1
ATOM 722 N N . ASN A 1 100 ? -15.656 -13.555 6.605 1.00 91.81 100 ASN A N 1
ATOM 723 C CA . ASN A 1 100 ? -16.040 -14.775 7.307 1.00 91.81 100 ASN A CA 1
ATOM 724 C C . ASN A 1 100 ? -15.451 -14.817 8.719 1.00 91.81 100 ASN A C 1
ATOM 726 O O . ASN A 1 100 ? -16.162 -15.183 9.649 1.00 91.81 100 ASN A O 1
ATOM 730 N N . SER A 1 101 ? -14.191 -14.403 8.899 1.00 91.81 101 SER A N 1
ATOM 731 C CA . SER A 1 101 ? -13.580 -14.318 10.229 1.00 91.81 101 SER A CA 1
ATOM 732 C C . SER A 1 101 ? -14.315 -13.326 11.131 1.00 91.81 101 SER A C 1
ATOM 734 O O . SER A 1 101 ? -14.627 -13.668 12.271 1.00 91.81 101 SER A O 1
ATOM 736 N N . ALA A 1 102 ? -14.634 -12.128 10.631 1.00 93.50 102 ALA A N 1
ATOM 737 C CA . ALA A 1 102 ? -15.374 -11.132 11.403 1.00 93.50 102 ALA A CA 1
ATOM 738 C C . ALA A 1 102 ? -16.788 -11.622 11.757 1.00 93.50 102 ALA A C 1
ATOM 740 O O . ALA A 1 102 ? -17.223 -11.477 12.897 1.00 93.50 102 ALA A O 1
ATOM 741 N N . ALA A 1 103 ? -17.485 -12.251 10.805 1.00 94.62 103 ALA A N 1
ATOM 742 C CA . ALA A 1 103 ? -18.819 -12.798 11.026 1.00 94.62 103 ALA A CA 1
ATOM 743 C C . ALA A 1 103 ? -18.827 -13.958 12.027 1.00 94.62 103 ALA A C 1
ATOM 745 O O . ALA A 1 103 ? -19.667 -13.981 12.924 1.00 94.62 103 ALA A O 1
ATOM 746 N N . ALA A 1 104 ? -17.874 -14.885 11.912 1.00 93.69 104 ALA A N 1
ATOM 747 C CA . ALA A 1 104 ? -17.727 -16.001 12.840 1.00 93.69 104 ALA A CA 1
ATOM 748 C C . ALA A 1 104 ? -17.438 -15.509 14.264 1.00 93.69 104 ALA A C 1
ATOM 750 O O . ALA A 1 104 ? -18.046 -15.994 15.215 1.00 93.69 104 ALA A O 1
ATOM 751 N N . LEU A 1 105 ? -16.562 -14.510 14.414 1.00 93.94 105 LEU A N 1
ATOM 752 C CA . LEU A 1 105 ? -16.248 -13.960 15.727 1.00 93.94 105 LEU A CA 1
ATOM 753 C C . LEU A 1 105 ? -17.429 -13.182 16.325 1.00 93.94 105 LEU A C 1
ATOM 755 O O . LEU A 1 105 ? -17.724 -13.353 17.501 1.00 93.94 105 LEU A O 1
ATOM 759 N N . ALA A 1 106 ? -18.150 -12.388 15.529 1.00 94.62 106 ALA A N 1
ATOM 760 C CA . ALA A 1 106 ? -19.357 -11.706 15.996 1.00 94.62 106 ALA A CA 1
ATOM 761 C C . ALA A 1 106 ? -20.452 -12.700 16.430 1.00 94.62 106 ALA A C 1
ATOM 763 O O . ALA A 1 106 ? -21.103 -12.492 17.451 1.00 94.62 106 ALA A O 1
ATOM 764 N N . ALA A 1 107 ? -20.623 -13.804 15.697 1.00 94.25 107 ALA A N 1
ATOM 765 C CA . ALA A 1 107 ? -21.587 -14.855 16.025 1.00 94.25 107 ALA A CA 1
ATOM 766 C C . ALA A 1 107 ? -21.223 -15.647 17.294 1.00 94.25 107 ALA A C 1
ATOM 768 O O . ALA A 1 107 ? -22.108 -16.203 17.939 1.00 94.25 107 ALA A O 1
ATOM 769 N N . ALA A 1 108 ? -19.942 -15.683 17.670 1.00 93.69 108 ALA A N 1
ATOM 770 C CA . ALA A 1 108 ? -19.472 -16.315 18.902 1.00 93.69 108 ALA A CA 1
ATOM 771 C C . ALA A 1 108 ? -19.722 -15.464 20.165 1.00 93.69 108 ALA A C 1
ATOM 773 O O . ALA A 1 108 ? -19.375 -15.892 21.269 1.00 93.69 108 ALA A O 1
ATOM 774 N N . ALA A 1 109 ? -20.300 -14.263 20.026 1.00 92.81 109 ALA A N 1
ATOM 775 C CA . ALA A 1 109 ? -20.619 -13.400 21.157 1.00 92.81 109 ALA A CA 1
ATOM 776 C C . ALA A 1 109 ? -21.634 -14.058 22.113 1.00 92.81 109 ALA A C 1
ATOM 778 O O . ALA A 1 109 ? -22.627 -14.639 21.662 1.00 92.81 109 ALA A O 1
ATOM 779 N N . PRO A 1 110 ? -21.432 -13.950 23.437 1.00 90.00 110 PRO A N 1
ATOM 780 C CA . PRO A 1 110 ? -22.391 -14.457 24.406 1.00 90.00 110 PRO A CA 1
ATOM 781 C C . PRO A 1 110 ? -23.710 -13.678 24.328 1.00 90.00 110 PRO A C 1
ATOM 783 O O . PRO A 1 110 ? -23.724 -12.465 24.129 1.00 90.00 110 PRO A O 1
ATOM 786 N N . SER A 1 111 ? -24.837 -14.353 24.570 1.00 86.25 111 SER A N 1
ATOM 787 C CA . SER A 1 111 ? -26.169 -13.726 24.522 1.00 86.25 111 SER A CA 1
ATOM 788 C C . SER A 1 111 ? -26.344 -12.569 25.515 1.00 86.25 111 SER A C 1
ATOM 790 O O . SER A 1 111 ? -27.181 -11.700 25.296 1.00 86.25 111 SER A O 1
ATOM 792 N N . SER A 1 112 ? -25.556 -12.545 26.595 1.00 84.94 112 SER A N 1
ATOM 793 C CA . SER A 1 112 ? -25.536 -11.467 27.591 1.00 84.94 112 SER A CA 1
ATOM 794 C C . SER A 1 112 ? -24.826 -10.194 27.116 1.00 84.94 112 SER A C 1
ATOM 796 O O . SER A 1 112 ? -25.046 -9.131 27.690 1.00 84.94 112 SER A O 1
ATOM 798 N N . SER A 1 113 ? -23.981 -10.278 26.085 1.00 85.69 113 SER A N 1
ATOM 799 C CA . SER A 1 113 ? -23.304 -9.131 25.475 1.00 85.69 113 SER A CA 1
ATOM 800 C C . SER A 1 113 ? -23.139 -9.384 23.973 1.00 85.69 113 SER A C 1
ATOM 802 O O . SER A 1 113 ? -22.066 -9.794 23.521 1.00 85.69 113 SER A O 1
ATOM 804 N N . PRO A 1 114 ? -24.217 -9.211 23.187 1.00 88.31 114 PRO A N 1
ATOM 805 C CA . PRO A 1 114 ? -24.175 -9.487 21.761 1.00 88.31 114 PRO A CA 1
ATOM 806 C C . PRO A 1 114 ? -23.238 -8.505 21.049 1.00 88.31 114 PRO A C 1
ATOM 808 O O . PRO A 1 114 ? -23.233 -7.305 21.333 1.00 88.31 114 PRO A O 1
ATOM 811 N N . ALA A 1 115 ? -22.473 -9.017 20.089 1.00 94.75 115 ALA A N 1
ATOM 812 C CA . ALA A 1 115 ? -21.714 -8.190 19.164 1.00 94.75 115 ALA A CA 1
ATOM 813 C C . ALA A 1 115 ? -22.597 -7.748 17.987 1.00 94.75 115 ALA A C 1
ATOM 815 O O . ALA A 1 115 ? -23.421 -8.513 17.485 1.00 94.75 115 ALA A O 1
ATOM 816 N N . GLU A 1 116 ? -22.397 -6.522 17.508 1.00 96.31 116 GLU A N 1
ATOM 817 C CA . GLU A 1 116 ? -23.034 -6.029 16.287 1.00 96.31 116 GLU A CA 1
ATOM 818 C C . GLU A 1 116 ? -22.102 -6.239 15.089 1.00 96.31 116 GLU A C 1
ATOM 820 O O . GLU A 1 116 ? -20.942 -5.840 15.127 1.00 96.31 116 GLU A O 1
ATOM 825 N N . LEU A 1 117 ? -22.612 -6.801 13.991 1.00 96.94 117 LEU A N 1
ATOM 826 C CA . LEU A 1 117 ? -21.917 -6.843 12.702 1.00 96.94 117 LEU A CA 1
ATOM 827 C C . LEU A 1 117 ? -22.670 -5.988 11.684 1.00 96.94 117 LEU A C 1
ATOM 829 O O . LEU A 1 117 ? -23.859 -6.200 11.435 1.00 96.94 117 LEU A O 1
ATOM 833 N N . ARG A 1 118 ? -21.973 -5.042 11.054 1.00 97.50 118 ARG A N 1
ATOM 834 C CA . ARG A 1 118 ? -22.506 -4.202 9.977 1.00 97.50 118 ARG A CA 1
ATOM 835 C C . ARG A 1 118 ? -21.615 -4.311 8.750 1.00 97.50 118 ARG A C 1
ATOM 837 O O . ARG A 1 118 ? -20.417 -4.047 8.813 1.00 97.50 118 ARG A O 1
ATOM 844 N N . VAL A 1 119 ? -22.218 -4.677 7.623 1.00 96.81 119 VAL A N 1
ATOM 845 C CA . VAL A 1 119 ? -21.537 -4.724 6.327 1.00 96.81 119 VAL A CA 1
ATOM 846 C C . VAL A 1 119 ? -21.857 -3.448 5.562 1.00 96.81 119 VAL A C 1
ATOM 848 O O . VAL A 1 119 ? -23.027 -3.140 5.337 1.00 96.81 119 VAL A O 1
ATOM 851 N N . VAL A 1 120 ? -20.828 -2.707 5.156 1.00 96.31 120 VAL A N 1
ATOM 852 C CA . VAL A 1 120 ? -20.994 -1.456 4.408 1.00 96.31 120 VAL A CA 1
ATOM 853 C C . VAL A 1 120 ? -20.930 -1.752 2.904 1.00 96.31 120 VAL A C 1
ATOM 855 O O . VAL A 1 120 ? -19.911 -2.270 2.430 1.00 96.31 120 VAL A O 1
ATOM 858 N N . PRO A 1 121 ? -21.990 -1.463 2.128 1.00 94.69 121 PRO A N 1
ATOM 859 C CA . PRO A 1 121 ? -22.052 -1.792 0.704 1.00 94.69 121 PRO A CA 1
ATOM 860 C C . PRO A 1 121 ? -21.052 -0.974 -0.121 1.00 94.69 121 PRO A C 1
ATOM 862 O O . PRO A 1 121 ? -20.689 0.134 0.258 1.00 94.69 121 PRO A O 1
ATOM 865 N N . ALA A 1 122 ? -20.603 -1.530 -1.251 1.00 91.81 122 ALA A N 1
ATOM 866 C CA . ALA A 1 122 ? -19.660 -0.919 -2.200 1.00 91.81 122 ALA A CA 1
ATOM 867 C C . ALA A 1 122 ? -18.329 -0.408 -1.600 1.00 91.81 122 ALA A C 1
ATOM 869 O O . ALA A 1 122 ? -17.577 0.300 -2.266 1.00 91.81 122 ALA A O 1
ATOM 870 N N . SER A 1 123 ? -18.009 -0.787 -0.362 1.00 92.94 123 SER A N 1
ATOM 871 C CA . SER A 1 123 ? -16.769 -0.411 0.313 1.00 92.94 123 SER A CA 1
ATOM 872 C C . SER A 1 123 ? -15.701 -1.500 0.184 1.00 92.94 123 SER A C 1
ATOM 874 O O . SER A 1 123 ? -15.997 -2.697 0.201 1.00 92.94 123 SER A O 1
ATOM 876 N N . THR A 1 124 ? -14.450 -1.062 0.060 1.00 91.56 124 THR A N 1
ATOM 877 C CA . THR A 1 124 ? -13.228 -1.877 0.096 1.00 91.56 124 THR A CA 1
ATOM 878 C C . THR A 1 124 ? -12.560 -1.773 1.466 1.00 91.56 124 THR A C 1
ATOM 880 O O . THR A 1 124 ? -12.799 -0.805 2.194 1.00 91.56 124 THR A O 1
ATOM 883 N N . HIS A 1 125 ? -11.639 -2.694 1.763 1.00 92.06 125 HIS A N 1
ATOM 884 C CA . HIS A 1 125 ? -10.851 -2.705 3.004 1.00 92.06 125 HIS A CA 1
ATOM 885 C C . HIS A 1 125 ? -10.243 -1.346 3.351 1.00 92.06 125 HIS A C 1
ATOM 887 O O . HIS A 1 125 ? -10.243 -0.933 4.507 1.00 92.06 125 HIS A O 1
ATOM 893 N N . ALA A 1 126 ? -9.726 -0.635 2.345 1.00 88.12 126 ALA A N 1
ATOM 894 C CA . ALA A 1 126 ? -9.100 0.672 2.512 1.00 88.12 126 ALA A CA 1
ATOM 895 C C . ALA A 1 126 ? -10.089 1.846 2.449 1.00 88.12 126 ALA A C 1
ATOM 897 O O . ALA A 1 126 ? -9.826 2.882 3.050 1.00 88.12 126 ALA A O 1
ATOM 898 N N . SER A 1 127 ? -11.205 1.727 1.722 1.00 89.06 127 SER A N 1
ATOM 899 C CA . SER A 1 127 ? -12.160 2.837 1.592 1.00 89.06 127 SER A CA 1
ATOM 900 C C . SER A 1 127 ? -13.096 2.963 2.792 1.00 89.06 127 SER A C 1
ATOM 902 O O . SER A 1 127 ? -13.634 4.041 3.018 1.00 89.06 127 SER A O 1
ATOM 904 N N . LEU A 1 128 ? -13.275 1.890 3.572 1.00 91.12 128 LEU A N 1
ATOM 905 C CA . LEU A 1 128 ? -14.198 1.847 4.707 1.00 91.12 128 LEU A CA 1
ATOM 906 C C . LEU A 1 128 ? -13.922 2.938 5.757 1.00 91.12 128 LEU A C 1
ATOM 908 O O . LEU A 1 128 ? -14.856 3.513 6.304 1.00 91.12 128 LEU A O 1
ATOM 912 N N . ILE A 1 129 ? -12.652 3.280 5.995 1.00 89.31 129 ILE A N 1
ATOM 913 C CA . ILE A 1 129 ? -12.257 4.333 6.953 1.00 89.31 129 ILE A CA 1
ATOM 914 C C . ILE A 1 129 ? -12.587 5.758 6.477 1.00 89.31 129 ILE A C 1
ATOM 916 O O . ILE A 1 129 ? -12.500 6.701 7.259 1.00 89.31 129 ILE A O 1
ATOM 920 N N . PHE A 1 130 ? -12.960 5.922 5.206 1.00 87.06 130 PHE A N 1
ATOM 921 C CA . PHE A 1 130 ? -13.388 7.193 4.615 1.00 87.06 130 PHE A CA 1
ATOM 922 C C . PHE A 1 130 ? -14.890 7.210 4.297 1.00 87.06 130 PHE A C 1
ATOM 924 O O . PHE A 1 130 ? -15.394 8.192 3.753 1.00 87.06 130 PHE A O 1
ATOM 931 N N . ASP A 1 131 ? -15.609 6.129 4.606 1.00 91.38 131 ASP A N 1
ATOM 932 C CA . ASP A 1 131 ? -17.013 5.971 4.257 1.00 91.38 131 ASP A CA 1
ATOM 933 C C . ASP A 1 131 ? -17.922 6.708 5.257 1.00 91.38 131 ASP A C 1
ATOM 935 O O . ASP A 1 131 ? -17.870 6.493 6.472 1.00 91.38 131 ASP A O 1
ATOM 939 N N . ALA A 1 132 ? -18.782 7.588 4.740 1.00 90.81 132 ALA A N 1
ATOM 940 C CA . ALA A 1 132 ? -19.692 8.387 5.560 1.00 90.81 132 ALA A CA 1
ATOM 941 C C . ALA A 1 132 ? -20.732 7.529 6.304 1.00 90.81 132 ALA A C 1
ATOM 943 O O . ALA A 1 132 ? -21.135 7.877 7.416 1.00 90.81 132 ALA A O 1
ATOM 944 N N . THR A 1 133 ? -21.146 6.404 5.717 1.00 93.31 133 THR A N 1
ATOM 945 C CA . THR A 1 133 ? -22.060 5.437 6.335 1.00 93.31 133 THR A CA 1
ATOM 946 C C . THR A 1 133 ? -21.361 4.717 7.478 1.00 93.31 133 THR A C 1
ATOM 948 O O . THR A 1 133 ? -21.911 4.640 8.574 1.00 93.31 133 THR A O 1
ATOM 951 N N . ALA A 1 134 ? -20.127 4.249 7.262 1.00 94.44 134 ALA A N 1
ATOM 952 C CA . ALA A 1 134 ? -19.323 3.624 8.312 1.00 94.44 134 ALA A CA 1
ATOM 953 C C . ALA A 1 134 ? -19.102 4.575 9.501 1.00 94.44 134 ALA A C 1
ATOM 955 O O . ALA A 1 134 ? -19.268 4.178 10.658 1.00 94.44 134 ALA A O 1
ATOM 956 N N . LEU A 1 135 ? -18.802 5.849 9.223 1.00 92.69 135 LEU A N 1
ATOM 957 C CA . LEU A 1 135 ? -18.657 6.876 10.253 1.00 92.69 135 LEU A CA 1
ATOM 958 C C . LEU A 1 135 ? -19.970 7.121 11.006 1.00 92.69 135 LEU A C 1
ATOM 960 O O . LEU A 1 135 ? -19.960 7.178 12.234 1.00 92.69 135 LEU A O 1
ATOM 964 N N . ARG A 1 136 ? -21.105 7.224 10.302 1.00 93.31 136 ARG A N 1
ATOM 965 C CA . ARG A 1 136 ? -22.417 7.402 10.941 1.00 93.31 136 ARG A CA 1
ATOM 966 C C . ARG A 1 136 ? -22.759 6.226 11.852 1.00 93.31 136 ARG A C 1
ATOM 968 O O . ARG A 1 136 ? -23.093 6.451 13.006 1.00 93.31 136 ARG A O 1
ATOM 975 N N . ILE A 1 137 ? -22.586 4.991 11.378 1.00 95.12 137 ILE A N 1
ATOM 976 C CA . ILE A 1 137 ? -22.805 3.781 12.185 1.00 95.12 137 ILE A CA 1
ATOM 977 C C . ILE A 1 137 ? -21.921 3.802 13.439 1.00 95.12 137 ILE A C 1
ATOM 979 O O . ILE A 1 137 ? -22.402 3.507 14.531 1.00 95.12 137 ILE A O 1
ATOM 983 N N . SER A 1 138 ? -20.648 4.180 13.291 1.00 95.00 138 SER A N 1
ATOM 984 C CA . SER A 1 138 ? -19.699 4.269 14.408 1.00 95.00 138 SER A CA 1
ATOM 985 C C . SER A 1 138 ? -20.141 5.292 15.457 1.00 95.00 138 SER A C 1
ATOM 987 O O . SER A 1 138 ? -20.101 5.000 16.653 1.00 95.00 138 SER A O 1
ATOM 989 N N . LEU A 1 139 ? -20.579 6.478 15.019 1.00 93.56 139 LEU A N 1
ATOM 990 C CA . LEU A 1 139 ? -21.068 7.546 15.894 1.00 93.56 139 LEU A CA 1
ATOM 991 C C . LEU A 1 139 ? -22.366 7.145 16.596 1.00 93.56 139 LEU A C 1
ATOM 993 O O . LEU A 1 139 ? -22.466 7.306 17.808 1.00 93.56 139 LEU A O 1
ATOM 997 N N . ASP A 1 140 ? -23.322 6.579 15.858 1.00 94.81 140 ASP A N 1
ATOM 998 C CA . ASP A 1 140 ? -24.606 6.131 16.396 1.00 94.81 140 ASP A CA 1
ATOM 999 C C . ASP A 1 140 ? -24.416 5.048 17.460 1.00 94.81 140 ASP A C 1
ATOM 1001 O O . ASP A 1 140 ? -25.026 5.094 18.528 1.00 94.81 140 ASP A O 1
ATOM 1005 N N . TRP A 1 141 ? -23.549 4.076 17.182 1.00 96.00 141 TRP A N 1
ATOM 1006 C CA . TRP A 1 141 ? -23.219 3.011 18.119 1.00 96.00 141 TRP A CA 1
ATOM 1007 C C . TRP A 1 141 ? -22.493 3.541 19.363 1.00 96.00 141 TRP A C 1
ATOM 1009 O O . TRP A 1 141 ? -22.897 3.229 20.482 1.00 96.00 141 TRP A O 1
ATOM 1019 N N . THR A 1 142 ? -21.492 4.407 19.180 1.00 94.25 142 THR A N 1
ATOM 1020 C CA . THR A 1 142 ? -20.746 5.041 20.280 1.00 94.25 142 THR A CA 1
ATOM 1021 C C . THR A 1 142 ? -21.663 5.866 21.18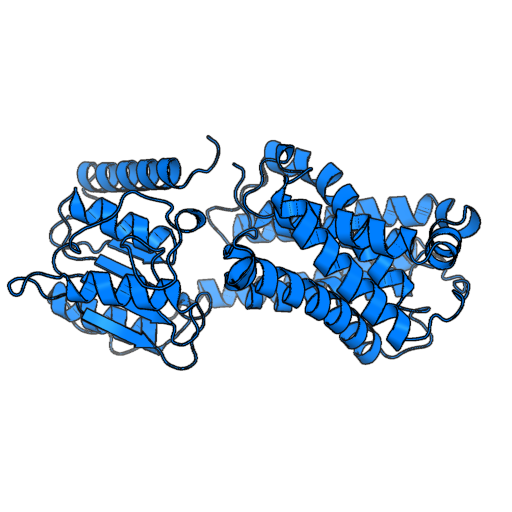1 1.00 94.25 142 THR A C 1
ATOM 1023 O O . THR A 1 142 ? -21.584 5.768 22.404 1.00 94.25 142 THR A O 1
ATOM 1026 N N . ALA A 1 143 ? -22.562 6.654 20.585 1.00 94.00 143 ALA A N 1
ATOM 1027 C CA . ALA A 1 143 ? -23.511 7.489 21.311 1.00 94.00 143 ALA A CA 1
ATOM 1028 C C . ALA A 1 143 ? -24.467 6.652 22.169 1.00 94.00 143 ALA A C 1
ATOM 1030 O O . ALA A 1 143 ? -24.680 6.976 23.335 1.00 94.00 143 ALA A O 1
ATOM 1031 N N . ARG A 1 144 ? -24.987 5.539 21.629 1.00 94.69 144 ARG A N 1
ATOM 1032 C CA . ARG A 1 144 ? -25.823 4.604 22.399 1.00 94.69 144 ARG A CA 1
ATOM 1033 C C . ARG A 1 144 ? -25.053 3.944 23.538 1.00 94.69 144 ARG A C 1
ATOM 1035 O O . ARG A 1 144 ? -25.567 3.884 24.647 1.00 94.69 144 ARG A O 1
ATOM 1042 N N . LEU A 1 145 ? -23.842 3.459 23.265 1.00 94.44 145 LEU A N 1
ATOM 1043 C CA . LEU A 1 145 ? -23.030 2.741 24.247 1.00 94.44 145 LEU A CA 1
ATOM 1044 C C . LEU A 1 145 ? -22.641 3.632 25.433 1.00 94.44 145 LEU A C 1
ATOM 1046 O O . LEU A 1 145 ? -22.756 3.217 26.581 1.00 94.44 145 LEU A O 1
ATOM 1050 N N . LEU A 1 146 ? -22.203 4.859 25.152 1.00 94.06 146 LEU A N 1
ATOM 1051 C CA . LEU A 1 146 ? -21.706 5.799 26.159 1.00 94.06 146 LEU A CA 1
ATOM 1052 C C . LEU A 1 146 ? -22.784 6.760 26.683 1.00 94.06 146 LEU A C 1
ATOM 1054 O O . LEU A 1 146 ? -22.468 7.671 27.443 1.00 94.06 146 LEU A O 1
ATOM 1058 N N . SER A 1 147 ? -24.047 6.588 26.275 1.00 94.19 147 SER A N 1
ATOM 1059 C CA . SER A 1 147 ? -25.157 7.496 26.611 1.00 94.19 147 SER A CA 1
ATOM 1060 C C . SER A 1 147 ? -24.873 8.969 26.266 1.00 94.19 147 SER A C 1
ATOM 1062 O O . SER A 1 147 ? -25.213 9.883 27.017 1.00 94.19 147 SER A O 1
ATOM 1064 N N . LEU A 1 148 ? -24.236 9.206 25.116 1.00 91.62 148 LEU A N 1
ATOM 1065 C CA . LEU A 1 148 ? -23.889 10.539 24.619 1.00 91.62 148 LEU A CA 1
ATOM 1066 C C . LEU A 1 148 ? -24.946 11.054 23.628 1.00 91.62 148 LEU A C 1
ATOM 1068 O O . LEU A 1 148 ? -25.572 10.259 22.921 1.00 91.62 148 LEU A O 1
ATOM 1072 N N . PRO A 1 149 ? -25.135 12.381 23.511 1.00 91.44 149 PRO A N 1
ATOM 1073 C CA . PRO A 1 149 ? -25.981 12.944 22.467 1.00 91.44 149 PRO A CA 1
ATOM 1074 C C . PRO A 1 149 ? -25.388 12.659 21.083 1.00 91.44 149 PRO A C 1
ATOM 1076 O O . PRO A 1 149 ? -24.180 12.788 20.865 1.00 91.44 149 PRO A O 1
ATOM 1079 N N . LEU A 1 150 ? -26.248 12.312 20.125 1.00 88.50 150 LEU A N 1
ATOM 1080 C CA . LEU A 1 150 ? -25.808 12.089 18.755 1.00 88.50 150 LEU A CA 1
ATOM 1081 C C . LEU A 1 150 ? -25.473 13.427 18.074 1.00 88.50 150 LEU A C 1
ATOM 1083 O O . LEU A 1 150 ? -26.309 14.335 18.082 1.00 88.50 150 LEU A O 1
ATOM 1087 N N . PRO A 1 151 ? -24.295 13.573 17.444 1.00 82.81 151 PRO A N 1
ATOM 1088 C CA . PRO A 1 151 ? -23.965 14.799 16.737 1.00 82.81 151 PRO A CA 1
ATOM 1089 C C . PRO A 1 151 ? -24.891 15.006 15.518 1.00 82.81 151 PRO A C 1
ATOM 1091 O O . PRO A 1 151 ? -25.099 14.078 14.725 1.00 82.81 151 PRO A O 1
ATOM 1094 N N . PRO A 1 152 ? -25.422 16.230 15.316 1.00 77.69 152 PRO A N 1
ATOM 1095 C CA . PRO A 1 152 ? -26.387 16.517 14.251 1.00 77.69 152 PRO A CA 1
ATOM 1096 C C . PRO A 1 152 ? -25.767 16.416 12.849 1.00 77.69 152 PRO A C 1
ATOM 1098 O O . PRO A 1 152 ? -26.440 16.059 11.884 1.00 77.69 152 PRO A O 1
ATOM 1101 N N . ALA A 1 153 ? -24.464 16.678 12.733 1.00 83.62 153 ALA A N 1
ATOM 1102 C CA . ALA A 1 153 ? -23.707 16.598 11.492 1.00 83.62 153 ALA A CA 1
ATOM 1103 C C . ALA A 1 153 ? -22.462 15.725 11.673 1.00 83.62 153 ALA A C 1
ATOM 1105 O O . ALA A 1 153 ? -21.964 15.552 12.787 1.00 83.62 153 ALA A O 1
ATOM 1106 N N . LEU A 1 154 ? -21.953 15.183 10.564 1.00 83.81 154 LEU A N 1
ATOM 1107 C CA . LEU A 1 154 ? -20.660 14.509 10.581 1.00 83.81 154 LEU A CA 1
ATOM 1108 C C . LEU A 1 154 ? -19.560 15.525 10.926 1.00 83.81 154 LEU A C 1
ATOM 1110 O O . LEU A 1 154 ? -19.621 16.665 10.452 1.00 83.81 154 LEU A O 1
ATOM 1114 N N . PRO A 1 155 ? -18.560 15.134 11.731 1.00 78.06 155 PRO A N 1
ATOM 1115 C CA . PRO A 1 155 ? -17.473 16.026 12.097 1.00 78.06 155 PRO A CA 1
ATOM 1116 C C . PRO A 1 155 ? -16.721 16.480 10.842 1.00 78.06 155 PRO A C 1
ATOM 1118 O O . PRO A 1 155 ? -16.212 15.668 10.067 1.00 78.06 155 PRO A O 1
ATOM 1121 N N . TRP A 1 156 ? -16.643 17.795 10.641 1.00 76.69 156 TRP A N 1
ATOM 1122 C CA . TRP A 1 156 ? -15.780 18.371 9.618 1.00 76.69 156 TRP A CA 1
ATOM 1123 C C . TRP A 1 156 ? -14.324 18.252 10.070 1.00 76.69 156 TRP A C 1
ATOM 1125 O O . TRP A 1 156 ? -13.957 18.712 11.149 1.00 76.69 156 TRP A O 1
ATOM 1135 N N . ALA A 1 157 ? -13.485 17.653 9.226 1.00 76.44 157 ALA A N 1
ATOM 1136 C CA . ALA A 1 157 ? -12.047 17.552 9.436 1.00 76.44 157 ALA A CA 1
ATOM 1137 C C . ALA A 1 157 ? -11.286 18.506 8.488 1.00 76.44 157 ALA A C 1
ATOM 1139 O O . ALA A 1 157 ? -10.767 18.062 7.457 1.00 76.44 157 ALA A O 1
ATOM 1140 N N . PRO A 1 158 ? -11.183 19.816 8.798 1.00 80.38 158 PRO A N 1
ATOM 1141 C CA . PRO A 1 158 ? -10.461 20.780 7.960 1.00 80.38 158 PRO A CA 1
ATOM 1142 C C . PRO A 1 158 ? -8.988 20.404 7.770 1.00 80.38 158 PRO A C 1
ATOM 1144 O O . PRO A 1 158 ? -8.418 20.693 6.723 1.00 80.38 158 PRO A O 1
ATOM 1147 N N . ALA A 1 159 ? -8.394 19.693 8.735 1.00 79.94 159 ALA A N 1
ATOM 1148 C CA . ALA A 1 159 ? -7.048 19.144 8.618 1.00 79.94 159 ALA A CA 1
ATOM 1149 C C . ALA A 1 159 ? -6.917 18.177 7.430 1.00 79.94 159 ALA A C 1
ATOM 1151 O O . ALA A 1 159 ? -5.968 18.295 6.666 1.00 79.94 159 ALA A O 1
ATOM 1152 N N . ILE A 1 160 ? -7.898 17.291 7.205 1.00 80.12 160 ILE A N 1
ATOM 1153 C CA . ILE A 1 160 ? -7.891 16.363 6.062 1.00 80.12 160 ILE A CA 1
ATOM 1154 C C . ILE A 1 160 ? -7.974 17.143 4.750 1.00 80.12 160 ILE A C 1
ATOM 1156 O O . ILE A 1 160 ? -7.235 16.853 3.809 1.00 80.12 160 ILE A O 1
ATOM 1160 N N . LEU A 1 161 ? -8.840 18.157 4.677 1.00 84.31 161 LEU A N 1
ATOM 1161 C CA . LEU A 1 161 ? -8.923 19.020 3.499 1.00 84.31 161 LEU A CA 1
ATOM 1162 C C . LEU A 1 161 ? -7.592 19.742 3.250 1.00 84.31 161 LEU A C 1
ATOM 1164 O O . LEU A 1 161 ? -7.088 19.712 2.131 1.00 84.31 161 LEU A O 1
ATOM 1168 N N . GLY A 1 162 ? -6.991 20.325 4.290 1.00 86.25 162 GLY A N 1
ATOM 1169 C CA . GLY A 1 162 ? -5.680 20.970 4.220 1.00 86.25 162 GLY A CA 1
ATOM 1170 C C . GLY A 1 162 ? -4.578 20.018 3.749 1.00 86.25 162 GLY A C 1
ATOM 1171 O O . GLY A 1 162 ? -3.819 20.365 2.846 1.00 86.25 162 GLY A O 1
ATOM 1172 N N . SER A 1 163 ? -4.534 18.792 4.279 1.00 85.25 163 SER A N 1
ATOM 1173 C CA . SER A 1 163 ? -3.584 17.758 3.853 1.00 85.25 163 SER A CA 1
ATOM 1174 C C . SER A 1 163 ? -3.764 17.370 2.381 1.00 85.25 163 SER A C 1
ATOM 1176 O O . SER A 1 163 ? -2.781 17.204 1.660 1.00 85.25 163 SER A O 1
ATOM 1178 N N . ASN A 1 164 ? -5.006 17.265 1.900 1.00 86.00 164 ASN A N 1
ATOM 1179 C CA . ASN A 1 164 ? -5.288 16.962 0.495 1.00 86.00 164 ASN A CA 1
ATOM 1180 C C . ASN A 1 164 ? -4.941 18.133 -0.436 1.00 86.00 164 ASN A C 1
ATOM 1182 O O . ASN A 1 164 ? -4.326 17.927 -1.481 1.00 86.00 164 ASN A O 1
ATOM 1186 N N . LEU A 1 165 ? -5.293 19.365 -0.057 1.00 90.31 165 LEU A N 1
ATOM 1187 C CA . LEU A 1 165 ? -4.961 20.565 -0.828 1.00 90.31 165 LEU A CA 1
ATOM 1188 C C . LEU A 1 165 ? -3.451 20.786 -0.901 1.00 90.31 165 LEU A C 1
ATOM 1190 O O . LEU A 1 165 ? -2.929 21.122 -1.962 1.00 90.31 165 LEU A O 1
ATOM 1194 N N . GLY A 1 166 ? -2.736 20.555 0.197 1.00 89.56 166 GLY A N 1
ATOM 1195 C CA . GLY A 1 166 ? -1.286 20.646 0.199 1.00 89.56 166 GLY A CA 1
ATOM 1196 C C . GLY A 1 166 ? -0.618 19.534 -0.611 1.00 89.56 166 GLY A C 1
ATOM 1197 O O . GLY A 1 166 ? 0.317 19.825 -1.352 1.00 89.56 166 GLY A O 1
ATOM 1198 N N . LEU A 1 167 ? -1.151 18.303 -0.595 1.00 89.00 167 LEU A N 1
ATOM 1199 C CA . LEU A 1 167 ? -0.706 17.237 -1.501 1.00 89.00 167 LEU A CA 1
ATOM 1200 C C . LEU A 1 167 ? -0.915 17.626 -2.974 1.00 89.00 167 LEU A C 1
ATOM 1202 O O . LEU A 1 167 ? -0.017 17.438 -3.794 1.00 89.00 167 LEU A O 1
ATOM 1206 N N . LEU A 1 168 ? -2.073 18.202 -3.310 1.00 91.00 168 LEU A N 1
ATOM 1207 C CA . LEU A 1 168 ? -2.362 18.694 -4.657 1.00 91.00 168 LEU A CA 1
ATOM 1208 C C . LEU A 1 168 ? -1.395 19.815 -5.065 1.00 91.00 168 LEU A C 1
ATOM 1210 O O . LEU A 1 168 ? -0.823 19.768 -6.154 1.00 91.00 168 LEU A O 1
ATOM 1214 N N . GLY A 1 169 ? -1.165 20.789 -4.182 1.00 92.06 169 GLY A N 1
ATOM 1215 C CA . GLY A 1 169 ? -0.180 21.849 -4.390 1.00 92.06 169 GLY A CA 1
ATOM 1216 C C . GLY A 1 169 ? 1.228 21.292 -4.612 1.00 92.06 169 GLY A C 1
ATOM 1217 O O . GLY A 1 169 ? 1.927 21.724 -5.528 1.00 92.06 169 GLY A O 1
ATOM 1218 N N . LEU A 1 170 ? 1.617 20.271 -3.844 1.00 91.06 170 LEU A N 1
ATOM 1219 C CA . LEU A 1 170 ? 2.907 19.600 -3.978 1.00 91.06 170 LEU A CA 1
ATOM 1220 C C . LEU A 1 170 ? 3.057 18.893 -5.324 1.00 91.06 170 LEU A C 1
ATOM 1222 O O . LEU A 1 170 ? 4.097 19.018 -5.964 1.00 91.06 170 LEU A O 1
ATOM 1226 N N . LEU A 1 171 ? 2.019 18.186 -5.777 1.00 90.06 171 LEU A N 1
ATOM 1227 C CA . LEU A 1 171 ? 2.001 17.518 -7.080 1.00 90.06 171 LEU A CA 1
ATOM 1228 C C . LEU A 1 171 ? 2.181 18.524 -8.226 1.00 90.06 171 LEU A C 1
ATOM 1230 O O . LEU A 1 171 ? 2.953 18.271 -9.155 1.00 90.06 171 LEU A O 1
ATOM 1234 N N . LEU A 1 172 ? 1.521 19.683 -8.141 1.00 90.00 172 LEU A N 1
ATOM 1235 C CA . LEU A 1 172 ? 1.653 20.759 -9.125 1.00 90.00 172 LEU A CA 1
ATOM 1236 C C . LEU A 1 172 ? 3.068 21.358 -9.126 1.00 90.00 172 LEU A C 1
ATOM 1238 O O . LEU A 1 172 ? 3.699 21.456 -10.182 1.00 90.00 172 LEU A O 1
ATOM 1242 N N . LEU A 1 173 ? 3.590 21.711 -7.948 1.00 91.19 173 LEU A N 1
ATOM 1243 C CA . LEU A 1 173 ? 4.925 22.296 -7.802 1.00 91.19 173 LEU A CA 1
ATOM 1244 C C . LEU A 1 173 ? 6.028 21.325 -8.225 1.00 91.19 173 LEU A C 1
ATOM 1246 O O . LEU A 1 173 ? 6.943 21.727 -8.942 1.00 91.19 173 LEU A O 1
ATOM 1250 N N . ALA A 1 174 ? 5.925 20.047 -7.851 1.00 89.81 174 ALA A N 1
ATOM 1251 C CA . ALA A 1 174 ? 6.872 19.013 -8.255 1.00 89.81 174 ALA A CA 1
ATOM 1252 C C . ALA A 1 174 ? 6.916 18.865 -9.782 1.00 89.81 174 ALA A C 1
ATOM 1254 O O . ALA A 1 174 ? 7.998 18.794 -10.364 1.00 89.81 174 ALA A O 1
ATOM 1255 N N . GLY A 1 175 ? 5.759 18.891 -10.453 1.00 87.88 175 GLY A N 1
ATOM 1256 C CA . GLY A 1 175 ? 5.693 18.859 -11.915 1.00 87.88 175 GLY A CA 1
ATOM 1257 C C . GLY A 1 175 ? 6.392 20.055 -12.573 1.00 87.88 175 GLY A C 1
ATOM 1258 O O . GLY A 1 175 ? 7.165 19.877 -13.519 1.00 87.88 175 GLY A O 1
ATOM 1259 N N . ILE A 1 176 ? 6.162 21.268 -12.059 1.00 89.75 176 ILE A N 1
ATOM 1260 C CA . ILE A 1 176 ? 6.810 22.496 -12.552 1.00 89.75 176 ILE A CA 1
ATOM 1261 C C . ILE A 1 176 ? 8.323 22.439 -12.320 1.00 89.75 176 ILE A C 1
ATOM 1263 O O . ILE A 1 176 ? 9.090 22.672 -13.257 1.00 89.75 176 ILE A O 1
ATOM 1267 N N . PHE A 1 177 ? 8.743 22.084 -11.103 1.00 90.25 177 PHE A N 1
ATOM 1268 C CA . PHE A 1 177 ? 10.143 21.932 -10.713 1.00 90.25 177 PHE A CA 1
ATOM 1269 C C . PHE A 1 177 ? 10.872 20.958 -11.640 1.00 90.25 177 PHE A C 1
ATOM 1271 O O . PHE A 1 177 ? 11.855 21.336 -12.275 1.00 90.25 177 PHE A O 1
ATOM 1278 N N . LEU A 1 178 ? 10.344 19.740 -11.803 1.00 89.25 178 LEU A N 1
ATOM 1279 C CA . LEU A 1 178 ? 10.942 18.726 -12.667 1.00 89.25 178 LEU A CA 1
ATOM 1280 C C . LEU A 1 178 ? 11.080 19.232 -14.106 1.00 89.25 178 LEU A C 1
ATOM 1282 O O . LEU A 1 178 ? 12.149 19.116 -14.703 1.00 89.25 178 LEU A O 1
ATOM 1286 N N . LYS A 1 179 ? 10.020 19.833 -14.659 1.00 87.31 179 LYS A N 1
ATOM 1287 C CA . LYS A 1 179 ? 10.017 20.327 -16.041 1.00 87.31 179 LYS A CA 1
ATOM 1288 C C . LYS A 1 179 ? 11.063 21.419 -16.247 1.00 87.31 179 LYS A C 1
ATOM 1290 O O . LYS A 1 179 ? 11.774 21.398 -17.250 1.00 87.31 179 LYS A O 1
ATOM 1295 N N . PHE A 1 180 ? 11.151 22.367 -15.316 1.00 88.62 180 PHE A N 1
ATOM 1296 C CA . PHE A 1 180 ? 12.109 23.464 -15.389 1.00 88.62 180 PHE A CA 1
ATOM 1297 C C . PHE A 1 180 ? 13.549 22.957 -15.255 1.00 88.62 180 PHE A C 1
ATOM 1299 O O . PHE A 1 180 ? 14.385 23.263 -16.102 1.00 88.62 180 PHE A O 1
ATOM 1306 N N . SER A 1 181 ? 13.831 22.120 -14.253 1.00 87.44 181 SER A N 1
ATOM 1307 C CA . SER A 1 181 ? 15.166 21.553 -14.048 1.00 87.44 181 SER A CA 1
ATOM 1308 C C . SER A 1 181 ? 15.630 20.741 -15.255 1.00 87.44 181 SER A C 1
ATOM 1310 O O . SER A 1 181 ? 16.748 20.924 -15.728 1.00 87.44 181 SER A O 1
ATOM 1312 N N . LEU A 1 182 ? 14.777 19.878 -15.808 1.00 85.75 182 LEU A N 1
ATOM 1313 C CA . LEU A 1 182 ? 15.161 19.030 -16.936 1.00 85.75 182 LEU A CA 1
ATOM 1314 C C . LEU A 1 182 ? 15.496 19.837 -18.193 1.00 85.75 182 LEU A C 1
ATOM 1316 O O . LEU A 1 182 ? 16.510 19.557 -18.827 1.00 85.75 182 LEU A O 1
ATOM 1320 N N . ARG A 1 183 ? 14.703 20.864 -18.518 1.00 84.38 183 ARG A N 1
ATOM 1321 C CA . ARG A 1 183 ? 14.961 21.740 -19.675 1.00 84.38 183 ARG A CA 1
ATOM 1322 C C . ARG A 1 183 ? 16.264 22.516 -19.551 1.00 84.38 183 ARG A C 1
ATOM 1324 O O . ARG A 1 183 ? 16.959 22.694 -20.543 1.00 84.38 183 ARG A O 1
ATOM 1331 N N . SER A 1 184 ? 16.605 22.946 -18.341 1.00 81.69 184 SER A N 1
ATOM 1332 C CA . SER A 1 184 ? 17.848 23.674 -18.078 1.00 81.69 184 SER A CA 1
ATOM 1333 C C . SER A 1 184 ? 19.090 22.794 -18.235 1.00 81.69 184 SER A C 1
ATOM 1335 O O . SER A 1 184 ? 20.168 23.296 -18.548 1.00 81.69 184 SER A O 1
ATOM 1337 N N . PHE A 1 185 ? 18.962 21.479 -18.030 1.00 77.25 185 PHE A N 1
ATOM 1338 C CA . PHE A 1 185 ? 20.105 20.569 -18.022 1.00 77.25 185 PHE A CA 1
ATOM 1339 C C . PHE A 1 185 ? 20.161 19.580 -19.189 1.00 77.25 185 PHE A C 1
ATOM 1341 O O . PHE A 1 185 ? 21.195 18.930 -19.338 1.00 77.25 185 PHE A O 1
ATOM 1348 N N . LEU A 1 186 ? 19.122 19.433 -20.010 1.00 75.56 186 LEU A N 1
ATOM 1349 C CA . LEU A 1 186 ? 19.098 18.468 -21.110 1.00 75.56 186 LEU A CA 1
ATOM 1350 C C . LEU A 1 186 ? 18.671 19.124 -22.423 1.00 75.56 186 LEU A C 1
ATOM 1352 O O . LEU A 1 186 ? 17.590 19.690 -22.538 1.00 75.56 186 LEU A O 1
ATOM 1356 N N . ASN A 1 187 ? 19.506 18.955 -23.450 1.00 63.66 187 ASN A N 1
ATOM 1357 C CA . ASN A 1 187 ? 19.122 19.232 -24.829 1.00 63.66 187 ASN A CA 1
ATOM 1358 C C . ASN A 1 187 ? 18.432 17.991 -25.389 1.00 63.66 187 ASN A C 1
ATOM 1360 O O . ASN A 1 187 ? 19.034 16.918 -25.496 1.00 63.66 187 ASN A O 1
ATOM 1364 N N . ALA A 1 188 ? 17.157 18.126 -25.733 1.00 57.53 188 ALA A N 1
ATOM 1365 C CA . ALA A 1 188 ? 16.373 16.998 -26.193 1.00 57.53 188 ALA A CA 1
ATOM 1366 C C . ALA A 1 188 ? 16.851 16.510 -27.570 1.00 57.53 188 ALA A C 1
ATOM 1368 O O . ALA A 1 188 ? 16.549 17.110 -28.599 1.00 57.53 188 ALA A O 1
ATOM 1369 N N . SER A 1 189 ? 17.569 15.389 -27.582 1.00 54.00 189 SER A N 1
ATOM 1370 C CA . SER A 1 189 ? 17.923 14.665 -28.805 1.00 54.00 189 SER A CA 1
ATOM 1371 C C . SER A 1 189 ? 16.878 13.586 -29.111 1.00 54.00 189 SER A C 1
ATOM 1373 O O . SER A 1 189 ? 16.267 13.044 -28.183 1.00 54.00 189 SER A O 1
ATOM 1375 N N . PRO A 1 190 ? 16.634 13.253 -30.391 1.00 54.38 190 PRO A N 1
ATOM 1376 C CA . PRO A 1 190 ? 15.711 12.184 -30.745 1.00 54.38 190 PRO A CA 1
ATOM 1377 C C . PRO A 1 190 ? 16.208 10.849 -30.181 1.00 54.38 190 PRO A C 1
ATOM 1379 O O . PRO A 1 190 ? 17.341 10.436 -30.419 1.00 54.38 190 PRO A O 1
ATOM 1382 N N . ALA A 1 191 ? 15.349 10.178 -29.412 1.00 54.91 191 ALA A N 1
ATOM 1383 C CA . ALA A 1 191 ? 15.647 8.854 -28.888 1.00 54.91 191 ALA A CA 1
ATOM 1384 C C . ALA A 1 191 ? 15.606 7.812 -30.024 1.00 54.91 191 ALA A C 1
ATOM 1386 O O . ALA A 1 191 ? 14.706 7.881 -30.871 1.00 54.91 191 ALA A O 1
ATOM 1387 N N . PRO A 1 192 ? 16.533 6.839 -30.042 1.00 52.91 192 PRO A N 1
ATOM 1388 C CA . PRO A 1 192 ? 16.504 5.749 -31.009 1.00 52.91 192 PRO A CA 1
ATOM 1389 C C . PRO A 1 192 ? 15.220 4.919 -30.866 1.00 52.91 192 PRO A C 1
ATOM 1391 O O . PRO A 1 192 ? 14.685 4.739 -29.770 1.00 52.91 192 PRO A O 1
ATOM 1394 N N . SER A 1 193 ? 14.711 4.416 -31.990 1.00 54.22 193 SER A N 1
ATOM 1395 C CA . SER A 1 193 ? 13.556 3.519 -32.031 1.00 54.22 193 SER A CA 1
ATOM 1396 C C . SER A 1 193 ? 13.973 2.097 -31.656 1.00 54.22 193 SER A C 1
ATOM 1398 O O . SER A 1 193 ? 14.816 1.508 -32.330 1.00 54.22 193 SER A O 1
ATOM 1400 N N . LEU A 1 194 ? 13.364 1.543 -30.607 1.00 58.50 194 LEU A N 1
ATOM 1401 C CA . LEU A 1 194 ? 13.456 0.117 -30.283 1.00 58.50 194 LEU A CA 1
ATOM 1402 C C . LEU A 1 194 ? 12.699 -0.708 -31.345 1.00 58.50 194 LEU A C 1
ATOM 1404 O O . LEU A 1 194 ? 11.658 -0.240 -31.824 1.00 58.50 194 LEU A O 1
ATOM 1408 N N . PRO A 1 195 ? 13.196 -1.901 -31.727 1.00 53.44 195 PRO A N 1
ATOM 1409 C CA . PRO A 1 195 ? 12.510 -2.764 -32.681 1.00 53.44 195 PRO A CA 1
ATOM 1410 C C . PRO A 1 195 ? 11.139 -3.187 -32.127 1.00 53.44 195 PRO A C 1
ATOM 1412 O O . PRO A 1 195 ? 11.020 -3.460 -30.930 1.00 53.44 195 PRO A O 1
ATOM 1415 N N . PRO A 1 196 ? 10.090 -3.227 -32.964 1.00 55.50 196 PRO A N 1
ATOM 1416 C CA . PRO A 1 196 ? 8.742 -3.514 -32.500 1.00 55.50 196 PRO A CA 1
ATOM 1417 C C . PRO A 1 196 ? 8.617 -4.988 -32.100 1.00 55.50 196 PRO A C 1
ATOM 1419 O O . PRO A 1 196 ? 8.660 -5.880 -32.947 1.00 55.50 196 PRO A O 1
ATOM 1422 N N . LEU A 1 197 ? 8.398 -5.255 -30.812 1.00 62.84 197 LEU A N 1
ATOM 1423 C CA . LEU A 1 197 ? 7.689 -6.468 -30.415 1.00 62.84 197 LEU A CA 1
ATOM 1424 C C . LEU A 1 197 ? 6.207 -6.279 -30.751 1.00 62.84 197 LEU A C 1
ATOM 1426 O O . LEU A 1 197 ? 5.648 -5.195 -30.581 1.00 62.84 197 LEU A O 1
ATOM 1430 N N . SER A 1 198 ? 5.549 -7.342 -31.212 1.00 81.12 198 SER A N 1
ATOM 1431 C CA . SER A 1 198 ? 4.086 -7.345 -31.262 1.00 81.12 198 SER A CA 1
ATOM 1432 C C . SER A 1 198 ? 3.545 -7.166 -29.841 1.00 81.12 198 SER A C 1
ATOM 1434 O O . SER A 1 198 ? 3.963 -7.897 -28.941 1.00 81.12 198 SER A O 1
ATOM 1436 N N . TYR A 1 199 ? 2.602 -6.236 -29.642 1.00 84.12 199 TYR A N 1
ATOM 1437 C CA . TYR A 1 199 ? 1.968 -5.973 -28.339 1.00 84.12 199 TYR A CA 1
ATOM 1438 C C . TYR A 1 199 ? 1.460 -7.255 -27.673 1.00 84.12 199 TYR A C 1
ATOM 1440 O O . TYR A 1 199 ? 1.665 -7.461 -26.482 1.00 84.12 199 TYR A O 1
ATOM 1448 N N . SER A 1 200 ? 0.871 -8.159 -28.461 1.00 87.12 200 SER A N 1
ATOM 1449 C CA . SER A 1 200 ? 0.386 -9.460 -27.983 1.00 87.12 200 SER A CA 1
ATOM 1450 C C . SER A 1 200 ? 1.494 -10.306 -27.346 1.00 87.12 200 SER A C 1
ATOM 1452 O O . SER A 1 200 ? 1.352 -10.773 -26.219 1.00 87.12 200 SER A O 1
ATOM 1454 N N . ARG A 1 201 ? 2.635 -10.448 -28.034 1.00 90.06 201 ARG A N 1
ATOM 1455 C CA . ARG A 1 201 ? 3.806 -11.183 -27.535 1.00 90.06 201 ARG A CA 1
ATOM 1456 C C . ARG A 1 201 ? 4.402 -10.513 -26.303 1.00 90.06 201 ARG A C 1
ATOM 1458 O O . ARG A 1 201 ? 4.857 -11.206 -25.397 1.00 90.06 201 ARG A O 1
ATOM 1465 N N . TYR A 1 202 ? 4.380 -9.184 -26.264 1.00 90.81 202 TYR A N 1
ATOM 1466 C CA . TYR A 1 202 ? 4.888 -8.406 -25.143 1.00 90.81 202 TYR A CA 1
ATOM 1467 C C . TYR A 1 202 ? 4.072 -8.659 -23.866 1.00 90.81 202 TYR A C 1
ATOM 1469 O O . TYR A 1 202 ? 4.626 -9.076 -22.850 1.00 90.81 202 TYR A O 1
ATOM 1477 N N . TYR A 1 203 ? 2.747 -8.488 -23.932 1.00 93.94 203 TYR A N 1
ATOM 1478 C CA . TYR A 1 203 ? 1.857 -8.730 -22.793 1.00 93.94 203 TYR A CA 1
ATOM 1479 C C . TYR A 1 203 ? 1.847 -10.196 -22.356 1.00 93.94 203 TYR A C 1
ATOM 1481 O O . TYR A 1 203 ? 1.872 -10.467 -21.157 1.00 93.94 203 TYR A O 1
ATOM 1489 N N . LEU A 1 204 ? 1.892 -11.140 -23.304 1.00 95.25 204 LEU A N 1
ATOM 1490 C CA . LEU A 1 204 ? 2.021 -12.563 -22.987 1.00 95.25 204 LEU A CA 1
ATOM 1491 C C . LEU A 1 204 ? 3.335 -12.858 -22.250 1.00 95.25 204 LEU A C 1
ATOM 1493 O O . LEU A 1 204 ? 3.331 -13.579 -21.257 1.00 95.25 204 LEU A O 1
ATOM 1497 N N . SER A 1 205 ? 4.447 -12.267 -22.693 1.00 94.75 205 SER A N 1
ATOM 1498 C CA . SER A 1 205 ? 5.745 -12.436 -22.030 1.00 94.75 205 SER A CA 1
ATOM 1499 C C . SER A 1 205 ? 5.720 -11.905 -20.599 1.00 94.75 205 SER A C 1
ATOM 1501 O O . SER A 1 205 ? 6.270 -12.553 -19.712 1.00 94.75 205 SER A O 1
ATOM 1503 N N . ILE A 1 206 ? 5.061 -10.766 -20.350 1.00 95.88 206 ILE A N 1
ATOM 1504 C CA . ILE A 1 206 ? 4.872 -10.250 -18.986 1.00 95.88 206 ILE A CA 1
ATOM 1505 C C . ILE A 1 206 ? 4.036 -11.221 -18.163 1.00 95.88 206 ILE A C 1
ATOM 1507 O O . ILE A 1 206 ? 4.459 -11.587 -17.075 1.00 95.88 206 ILE A O 1
ATOM 1511 N N . ALA A 1 207 ? 2.886 -11.665 -18.677 1.00 97.12 207 ALA A N 1
ATOM 1512 C CA . ALA A 1 207 ? 1.993 -12.565 -17.952 1.00 97.12 207 ALA A CA 1
ATOM 1513 C C . ALA A 1 207 ? 2.710 -13.859 -17.530 1.00 97.12 207 ALA A C 1
ATOM 1515 O O . ALA A 1 207 ? 2.658 -14.239 -16.361 1.00 97.12 207 ALA A O 1
ATOM 1516 N N . LEU A 1 208 ? 3.446 -14.485 -18.455 1.00 97.44 208 LEU A N 1
ATOM 1517 C CA . LEU A 1 208 ? 4.235 -15.688 -18.177 1.00 97.44 208 LEU A CA 1
ATOM 1518 C C . LEU A 1 208 ? 5.372 -15.415 -17.183 1.00 97.44 208 LEU A C 1
ATOM 1520 O O . LEU A 1 208 ? 5.580 -16.199 -16.260 1.00 97.44 208 LEU A O 1
ATOM 1524 N N . SER A 1 209 ? 6.074 -14.288 -17.329 1.00 97.88 209 SER A N 1
ATOM 1525 C CA . SER A 1 209 ? 7.170 -13.914 -16.426 1.00 97.88 209 SER A CA 1
ATOM 1526 C C . SER A 1 209 ? 6.671 -13.610 -15.012 1.00 97.88 209 SER A C 1
ATOM 1528 O O . SER A 1 209 ? 7.306 -14.013 -14.042 1.00 97.88 209 SER A O 1
ATOM 1530 N N . SER A 1 210 ? 5.521 -12.943 -14.877 1.00 97.69 210 SER A N 1
ATOM 1531 C CA . SER A 1 210 ? 4.886 -12.660 -13.588 1.00 97.69 210 SER A CA 1
ATOM 1532 C C . SER A 1 210 ? 4.360 -13.928 -12.918 1.00 97.69 210 SER A C 1
ATOM 1534 O O . SER A 1 210 ? 4.552 -14.096 -11.715 1.00 97.69 210 SER A O 1
ATOM 1536 N N . ALA A 1 211 ? 3.751 -14.846 -13.675 1.00 96.62 211 ALA A N 1
ATOM 1537 C CA . ALA A 1 211 ? 3.317 -16.140 -13.147 1.00 96.62 211 ALA A CA 1
ATOM 1538 C C . ALA A 1 211 ? 4.508 -16.966 -12.630 1.00 96.62 211 ALA A C 1
ATOM 1540 O O . ALA A 1 211 ? 4.470 -17.486 -11.515 1.00 96.62 211 ALA A O 1
ATOM 1541 N N . LEU A 1 212 ? 5.598 -17.022 -13.403 1.00 96.44 212 LEU A N 1
ATOM 1542 C CA . LEU A 1 212 ? 6.826 -17.700 -12.992 1.00 96.44 212 LEU A CA 1
ATOM 1543 C C . LEU A 1 212 ? 7.467 -17.037 -11.765 1.00 96.44 212 LEU A C 1
ATOM 1545 O O . LEU A 1 212 ? 7.916 -17.735 -10.860 1.00 96.44 212 LEU A O 1
ATOM 1549 N N . ALA A 1 213 ? 7.478 -15.702 -11.701 1.00 97.06 213 ALA A N 1
ATOM 1550 C CA . ALA A 1 213 ? 8.010 -14.973 -10.555 1.00 97.06 213 ALA A CA 1
ATOM 1551 C C . ALA A 1 213 ? 7.267 -15.326 -9.263 1.00 97.06 213 ALA A C 1
ATOM 1553 O O . ALA A 1 213 ? 7.899 -15.655 -8.264 1.00 97.06 213 ALA A O 1
ATOM 1554 N N . VAL A 1 214 ? 5.934 -15.317 -9.296 1.00 95.00 214 VAL A N 1
ATOM 1555 C CA . VAL A 1 214 ? 5.101 -15.733 -8.162 1.00 95.00 214 VAL A CA 1
ATOM 1556 C C . VAL A 1 214 ? 5.393 -17.176 -7.747 1.00 95.00 214 VAL A C 1
ATOM 1558 O O . VAL A 1 214 ? 5.519 -17.448 -6.555 1.00 95.00 214 VAL A O 1
ATOM 1561 N N . PHE A 1 215 ? 5.524 -18.090 -8.712 1.00 94.25 215 PHE A N 1
ATOM 1562 C CA . PHE A 1 215 ? 5.835 -19.490 -8.429 1.00 94.25 215 PHE A CA 1
ATOM 1563 C C . PHE A 1 215 ? 7.196 -19.645 -7.739 1.00 94.25 215 PHE A C 1
ATOM 1565 O O . PHE A 1 215 ? 7.314 -20.372 -6.759 1.00 94.25 215 PHE A O 1
ATOM 1572 N N . LEU A 1 216 ? 8.223 -18.921 -8.192 1.00 94.75 216 LEU A N 1
ATOM 1573 C CA . LEU A 1 216 ? 9.538 -18.971 -7.552 1.00 94.75 216 LEU A CA 1
ATOM 1574 C C . LEU A 1 216 ? 9.550 -18.375 -6.148 1.00 94.75 216 LEU A C 1
ATOM 1576 O O . LEU A 1 216 ? 10.277 -18.866 -5.287 1.00 94.75 216 LEU A O 1
ATOM 1580 N N . LEU A 1 217 ? 8.738 -17.346 -5.902 1.00 93.94 217 LEU A N 1
ATOM 1581 C CA . LEU A 1 217 ? 8.646 -16.719 -4.585 1.00 93.94 217 LEU A CA 1
ATOM 1582 C C . LEU A 1 217 ? 8.053 -17.640 -3.511 1.00 93.94 217 LEU A C 1
ATOM 1584 O O . LEU A 1 217 ? 8.238 -17.357 -2.330 1.00 93.94 217 LEU A O 1
ATOM 1588 N N . ILE A 1 218 ? 7.425 -18.758 -3.896 1.00 90.44 218 ILE A N 1
ATOM 1589 C CA . ILE A 1 218 ? 7.034 -19.830 -2.965 1.00 90.44 218 ILE A CA 1
ATOM 1590 C C . ILE A 1 218 ? 8.270 -20.400 -2.252 1.00 90.44 218 ILE A C 1
ATOM 1592 O O . ILE A 1 218 ? 8.223 -20.682 -1.059 1.00 90.44 218 ILE A O 1
ATOM 1596 N N . PHE A 1 219 ? 9.394 -20.538 -2.962 1.00 91.75 219 PHE A N 1
ATOM 1597 C CA . PHE A 1 219 ? 10.615 -21.141 -2.415 1.00 91.75 219 PHE A CA 1
ATOM 1598 C C . PHE A 1 219 ? 11.455 -20.166 -1.584 1.00 91.75 219 PHE A C 1
ATOM 1600 O O . PHE A 1 219 ? 12.357 -20.584 -0.860 1.00 91.75 219 PHE A O 1
ATOM 1607 N N . GLY A 1 220 ? 11.181 -18.865 -1.678 1.00 91.56 220 GLY A N 1
ATOM 1608 C CA . GLY A 1 220 ? 11.875 -17.849 -0.902 1.00 91.56 220 GLY A CA 1
ATOM 1609 C C . GLY A 1 220 ? 11.781 -16.463 -1.521 1.00 91.56 220 GLY A C 1
ATOM 1610 O O . GLY A 1 220 ? 11.623 -16.305 -2.728 1.00 91.56 220 GLY A O 1
ATOM 1611 N N . VAL A 1 221 ? 11.923 -15.441 -0.675 1.00 93.88 221 VAL A N 1
ATOM 1612 C CA . VAL A 1 221 ? 11.906 -14.025 -1.068 1.00 93.88 221 VAL A CA 1
ATOM 1613 C C . VAL A 1 221 ? 13.347 -13.494 -1.048 1.00 93.88 221 VAL A C 1
ATOM 1615 O O . VAL A 1 221 ? 13.870 -13.237 0.039 1.00 93.88 221 VAL A O 1
ATOM 1618 N N . PRO A 1 222 ? 14.014 -13.316 -2.207 1.00 94.56 222 PRO A N 1
ATOM 1619 C CA . PRO A 1 222 ? 15.429 -12.938 -2.266 1.00 94.56 222 PRO A CA 1
ATOM 1620 C C . PRO A 1 222 ? 15.767 -11.637 -1.540 1.00 94.56 222 PRO A C 1
ATOM 1622 O O . PRO A 1 222 ? 16.832 -11.520 -0.943 1.00 94.56 222 PRO A O 1
ATOM 1625 N N . LEU A 1 223 ? 14.864 -10.654 -1.571 1.00 95.69 223 LEU A N 1
ATOM 1626 C CA . LEU A 1 223 ? 15.094 -9.336 -0.976 1.00 95.69 223 LEU A CA 1
ATOM 1627 C C . LEU A 1 223 ? 14.569 -9.214 0.458 1.00 95.69 223 LEU A C 1
ATOM 1629 O O . LEU A 1 223 ? 14.435 -8.102 0.962 1.00 95.69 223 LEU A O 1
ATOM 1633 N N . ARG A 1 224 ? 14.303 -10.333 1.145 1.00 92.69 224 ARG A N 1
ATOM 1634 C CA . ARG A 1 224 ? 13.822 -10.329 2.539 1.00 92.69 224 ARG A CA 1
ATOM 1635 C C . ARG A 1 224 ? 14.792 -9.642 3.510 1.00 92.69 224 ARG A C 1
ATOM 1637 O O . ARG A 1 224 ? 14.361 -9.059 4.498 1.00 92.69 224 ARG A O 1
ATOM 1644 N N . PHE A 1 225 ? 16.087 -9.607 3.182 1.00 92.75 225 PHE A N 1
ATOM 1645 C CA . PHE A 1 225 ? 17.107 -8.851 3.926 1.00 92.75 225 PHE A CA 1
ATOM 1646 C C . PHE A 1 225 ? 16.892 -7.326 3.902 1.00 92.75 225 PHE A C 1
ATOM 1648 O O . PHE A 1 225 ? 17.561 -6.603 4.637 1.00 92.75 225 PHE A O 1
ATOM 1655 N N . LEU A 1 226 ? 15.996 -6.800 3.056 1.00 92.31 226 LEU A N 1
ATOM 1656 C CA . LEU A 1 226 ? 15.637 -5.382 3.090 1.00 92.31 226 LEU A CA 1
ATOM 1657 C C . LEU A 1 226 ? 14.812 -5.034 4.325 1.00 92.31 226 LEU A C 1
ATOM 1659 O O . LEU A 1 226 ? 14.799 -3.862 4.706 1.00 92.31 226 LEU A O 1
ATOM 1663 N N . HIS A 1 227 ? 14.179 -6.015 4.979 1.00 91.19 227 HIS A N 1
ATOM 1664 C CA . HIS A 1 227 ? 13.458 -5.793 6.229 1.00 91.19 227 HIS A CA 1
ATOM 1665 C C . HIS A 1 227 ? 12.392 -4.692 6.086 1.00 91.19 227 HIS A C 1
ATOM 1667 O O . HIS A 1 227 ? 12.340 -3.751 6.880 1.00 91.19 227 HIS A O 1
ATOM 1673 N N . ILE A 1 228 ? 11.595 -4.760 5.015 1.00 90.38 228 ILE A N 1
ATOM 1674 C CA . ILE A 1 228 ? 10.464 -3.859 4.767 1.00 90.38 228 ILE A CA 1
ATOM 1675 C C . ILE A 1 228 ? 9.235 -4.729 4.561 1.00 90.38 228 ILE A C 1
ATOM 1677 O O . ILE A 1 228 ? 9.158 -5.456 3.569 1.00 90.38 228 ILE A O 1
ATOM 1681 N N . PHE A 1 229 ? 8.272 -4.623 5.474 1.00 88.25 229 PHE A N 1
ATOM 1682 C CA . PHE A 1 229 ? 7.070 -5.445 5.471 1.00 88.25 229 PHE A CA 1
ATOM 1683 C C . PHE A 1 229 ? 6.386 -5.374 4.110 1.00 88.25 229 PHE A C 1
ATOM 1685 O O . PHE A 1 229 ? 6.013 -4.288 3.664 1.00 88.25 229 PHE A O 1
ATOM 1692 N N . THR A 1 230 ? 6.211 -6.521 3.450 1.00 89.44 230 THR A N 1
ATOM 1693 C CA . THR A 1 230 ? 5.549 -6.654 2.142 1.00 89.44 230 THR A CA 1
ATOM 1694 C C . THR A 1 230 ? 6.299 -6.038 0.944 1.00 89.44 230 THR A C 1
ATOM 1696 O O . THR A 1 230 ? 6.180 -6.542 -0.177 1.00 89.44 230 THR A O 1
ATOM 1699 N N . ALA A 1 231 ? 7.089 -4.977 1.134 1.00 92.00 231 ALA A N 1
ATOM 1700 C CA . ALA A 1 231 ? 7.834 -4.349 0.042 1.00 92.00 231 ALA A CA 1
ATOM 1701 C C . ALA A 1 231 ? 8.970 -5.239 -0.472 1.00 92.00 231 ALA A C 1
ATOM 1703 O O . ALA A 1 231 ? 9.279 -5.196 -1.659 1.00 92.00 231 ALA A O 1
ATOM 1704 N N . ASP A 1 232 ? 9.580 -6.042 0.400 1.00 93.75 232 ASP A N 1
ATOM 1705 C CA . ASP A 1 232 ? 10.593 -7.031 0.031 1.00 93.75 232 ASP A CA 1
ATOM 1706 C C . ASP A 1 232 ? 10.064 -8.062 -0.980 1.00 93.75 232 ASP A C 1
ATOM 1708 O O . ASP A 1 232 ? 10.725 -8.354 -1.982 1.00 93.75 232 ASP A O 1
ATOM 1712 N N . TYR A 1 233 ? 8.840 -8.548 -0.769 1.00 94.56 233 TYR A N 1
ATOM 1713 C CA . TYR A 1 233 ? 8.124 -9.439 -1.670 1.00 94.56 233 TYR A CA 1
ATOM 1714 C C . TYR A 1 233 ? 7.826 -8.744 -2.997 1.00 94.56 233 TYR A C 1
ATOM 1716 O O . TYR A 1 233 ? 8.171 -9.268 -4.053 1.00 94.56 233 TYR A O 1
ATOM 1724 N N . LEU A 1 234 ? 7.248 -7.538 -2.961 1.00 95.31 234 LEU A N 1
ATOM 1725 C CA . LEU A 1 234 ? 6.915 -6.784 -4.173 1.00 95.31 234 LEU A CA 1
ATOM 1726 C C . LEU A 1 234 ? 8.159 -6.446 -5.007 1.00 95.31 234 LEU A C 1
ATOM 1728 O O . LEU A 1 234 ? 8.133 -6.557 -6.235 1.00 95.31 234 LEU A O 1
ATOM 1732 N N . ALA A 1 235 ? 9.254 -6.055 -4.357 1.00 96.88 235 ALA A N 1
ATOM 1733 C CA . ALA A 1 235 ? 10.522 -5.775 -5.015 1.00 96.88 235 ALA A CA 1
ATOM 1734 C C . ALA A 1 235 ? 11.125 -7.043 -5.623 1.00 96.88 235 ALA A C 1
ATOM 1736 O O . ALA A 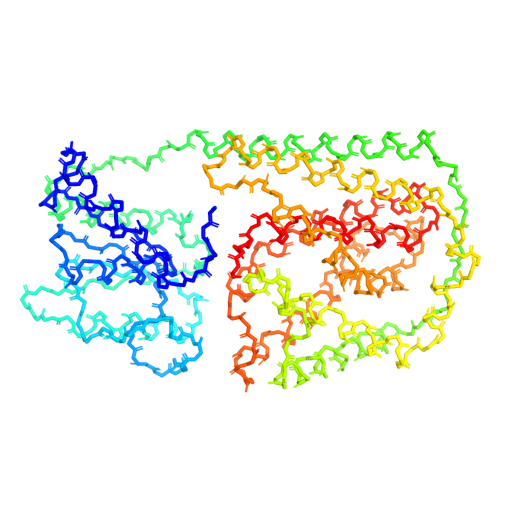1 235 ? 11.577 -7.016 -6.765 1.00 96.88 235 ALA A O 1
ATOM 1737 N N . SER A 1 236 ? 11.071 -8.164 -4.896 1.00 97.44 236 SER A N 1
ATOM 1738 C CA . SER A 1 236 ? 11.542 -9.457 -5.398 1.00 97.44 236 SER A CA 1
ATOM 1739 C C . SER A 1 236 ? 10.724 -9.913 -6.605 1.00 97.44 236 SER A C 1
ATOM 1741 O O . SER A 1 236 ? 11.291 -10.287 -7.626 1.00 97.44 236 SER A O 1
ATOM 1743 N N . PHE A 1 237 ? 9.398 -9.809 -6.525 1.00 97.44 237 PHE A N 1
ATOM 1744 C CA . PHE A 1 237 ? 8.482 -10.096 -7.626 1.00 97.44 237 PHE A CA 1
ATOM 1745 C C . PHE A 1 237 ? 8.786 -9.240 -8.856 1.00 97.44 237 PHE A C 1
ATOM 1747 O O . PHE A 1 237 ? 8.903 -9.768 -9.962 1.00 97.44 237 PHE A O 1
ATOM 1754 N N . SER A 1 238 ? 8.959 -7.932 -8.660 1.00 97.69 238 SER A N 1
ATOM 1755 C CA . SER A 1 238 ? 9.257 -6.983 -9.737 1.00 97.69 238 SER A CA 1
ATOM 1756 C C . SER A 1 238 ? 10.589 -7.315 -10.414 1.00 97.69 238 SER A C 1
ATOM 1758 O O . SER A 1 238 ? 10.659 -7.390 -11.643 1.00 97.69 238 SER A O 1
ATOM 1760 N N . LEU A 1 239 ? 11.629 -7.578 -9.616 1.00 98.19 239 LEU A N 1
ATOM 1761 C CA . LEU A 1 239 ? 12.956 -7.954 -10.093 1.00 98.19 239 LEU A CA 1
ATOM 1762 C C . LEU A 1 239 ? 12.909 -9.256 -10.899 1.00 98.19 239 LEU A C 1
ATOM 1764 O O . LEU A 1 239 ? 13.339 -9.279 -12.049 1.00 98.19 239 LEU A O 1
ATOM 1768 N N . ILE A 1 240 ? 12.353 -10.324 -10.324 1.00 98.12 240 ILE A N 1
ATOM 1769 C CA . ILE A 1 240 ? 12.293 -11.647 -10.957 1.00 98.12 240 ILE A CA 1
ATOM 1770 C C . ILE A 1 240 ? 11.464 -11.595 -12.248 1.00 98.12 240 ILE A C 1
ATOM 1772 O O . ILE A 1 240 ? 11.906 -12.105 -13.278 1.00 98.12 240 ILE A O 1
ATOM 1776 N N . THR A 1 241 ? 10.307 -10.922 -12.226 1.00 98.19 241 THR A N 1
ATOM 1777 C CA . THR A 1 241 ? 9.463 -10.728 -13.418 1.00 98.19 241 THR A CA 1
ATOM 1778 C C . THR A 1 241 ? 10.259 -10.082 -14.549 1.00 98.19 241 THR A C 1
ATOM 1780 O O . THR A 1 241 ? 10.229 -10.552 -15.685 1.00 98.19 241 THR A O 1
ATOM 1783 N N . ALA A 1 242 ? 10.998 -9.013 -14.247 1.00 97.50 242 ALA A N 1
ATOM 1784 C CA . ALA A 1 242 ? 11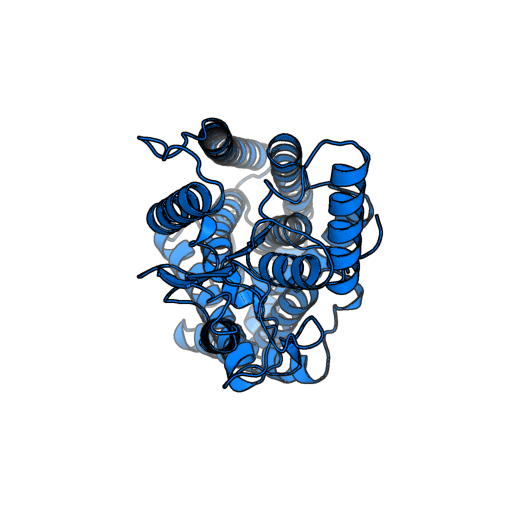.786 -8.307 -15.246 1.00 97.50 242 ALA A CA 1
ATOM 1785 C C . ALA A 1 242 ? 12.955 -9.142 -15.779 1.00 97.50 242 ALA A C 1
ATOM 1787 O O . ALA A 1 242 ? 13.204 -9.147 -16.984 1.00 97.50 242 ALA A O 1
ATOM 1788 N N . LEU A 1 243 ? 13.657 -9.868 -14.902 1.00 97.00 243 LEU A N 1
ATOM 1789 C CA . LEU A 1 243 ? 14.763 -10.740 -15.298 1.00 97.00 243 LEU A CA 1
ATOM 1790 C C . LEU A 1 243 ? 14.292 -11.833 -16.265 1.00 97.00 243 LEU A C 1
ATOM 1792 O O . LEU A 1 243 ? 14.916 -12.016 -17.309 1.00 97.00 243 LEU A O 1
ATOM 1796 N N . PHE A 1 244 ? 13.165 -12.496 -15.985 1.00 97.50 244 PHE A N 1
ATOM 1797 C CA . PHE A 1 244 ? 12.602 -13.482 -16.913 1.00 97.50 244 PHE A CA 1
ATOM 1798 C C . PHE A 1 244 ? 12.137 -12.864 -18.217 1.00 97.50 244 PHE A C 1
ATOM 1800 O O . PHE A 1 244 ? 12.438 -13.396 -19.286 1.00 97.50 244 PHE A O 1
ATOM 1807 N N . PHE A 1 245 ? 11.462 -11.720 -18.147 1.00 96.31 245 PHE A N 1
ATOM 1808 C CA . PHE A 1 245 ? 11.020 -11.029 -19.344 1.00 96.31 245 PHE A CA 1
ATOM 1809 C C . PHE A 1 245 ? 12.199 -10.725 -20.278 1.00 96.31 245 PHE A C 1
ATOM 1811 O O . PHE A 1 245 ? 12.120 -11.004 -21.476 1.00 96.31 245 PHE A O 1
ATOM 1818 N N . PHE A 1 246 ? 13.304 -10.201 -19.740 1.00 94.88 246 PHE A N 1
ATOM 1819 C CA . PHE A 1 246 ? 14.504 -9.900 -20.520 1.00 94.88 246 PHE A CA 1
ATOM 1820 C C . PHE A 1 246 ? 15.258 -11.154 -20.976 1.00 94.88 246 PHE A C 1
ATOM 1822 O O . PHE A 1 246 ? 15.817 -11.137 -22.071 1.00 94.88 246 PHE A O 1
ATOM 1829 N N . ALA A 1 247 ? 15.234 -12.242 -20.202 1.00 95.06 247 ALA A N 1
ATOM 1830 C CA . ALA A 1 247 ? 15.804 -13.525 -20.614 1.00 95.06 247 ALA A CA 1
ATOM 1831 C C . ALA A 1 247 ? 15.058 -14.128 -21.817 1.00 95.06 247 ALA A C 1
ATOM 1833 O O . ALA A 1 247 ? 15.688 -14.642 -22.739 1.00 95.06 247 ALA A O 1
ATOM 1834 N N . VAL A 1 248 ? 13.726 -14.015 -21.844 1.00 93.56 248 VAL A N 1
ATOM 1835 C CA . VAL A 1 248 ? 12.880 -14.473 -22.963 1.00 93.56 248 VAL A CA 1
ATOM 1836 C C . VAL A 1 248 ? 12.928 -13.501 -24.151 1.00 93.56 248 VAL A C 1
ATOM 1838 O O . VAL A 1 248 ? 12.745 -13.908 -25.296 1.00 93.56 248 VAL A O 1
ATOM 1841 N N . ASN A 1 249 ? 13.225 -12.220 -23.905 1.00 90.94 249 ASN A N 1
ATOM 1842 C CA . ASN A 1 249 ? 13.304 -11.166 -24.921 1.00 90.94 249 ASN A CA 1
ATOM 1843 C C . ASN A 1 249 ? 14.709 -10.524 -24.980 1.00 90.94 249 ASN A C 1
ATOM 1845 O O . ASN A 1 249 ? 14.851 -9.313 -24.755 1.00 90.94 249 ASN A O 1
ATOM 1849 N N . PRO A 1 250 ? 15.766 -11.286 -25.327 1.00 89.25 250 PRO A N 1
ATOM 1850 C CA . PRO A 1 250 ? 17.149 -10.813 -25.244 1.00 89.25 250 PRO A CA 1
ATOM 1851 C C . PRO A 1 250 ? 17.439 -9.652 -26.203 1.00 89.25 250 PRO A C 1
ATOM 1853 O O . PRO A 1 250 ? 18.215 -8.760 -25.872 1.00 89.25 250 PRO A O 1
ATOM 1856 N N . ALA A 1 251 ? 16.780 -9.599 -27.366 1.00 86.50 251 ALA A N 1
ATOM 1857 C CA . ALA A 1 251 ? 16.908 -8.475 -28.296 1.00 86.50 251 ALA A CA 1
ATOM 1858 C C . ALA A 1 251 ? 16.451 -7.149 -27.659 1.00 86.50 251 ALA A C 1
ATOM 1860 O O . ALA A 1 251 ? 17.115 -6.119 -27.804 1.00 86.50 251 ALA A O 1
ATOM 1861 N N . THR A 1 252 ? 15.356 -7.182 -26.893 1.00 85.88 252 THR A N 1
ATOM 1862 C CA . THR A 1 252 ? 14.863 -6.026 -26.137 1.00 85.88 252 THR A CA 1
ATOM 1863 C C . THR A 1 252 ? 15.862 -5.627 -25.058 1.00 85.88 252 THR A C 1
ATOM 1865 O O . THR A 1 252 ? 16.218 -4.453 -24.981 1.00 85.88 252 THR A O 1
ATOM 1868 N N . ALA A 1 253 ? 16.395 -6.592 -24.302 1.00 86.31 253 ALA A N 1
ATOM 1869 C CA . ALA A 1 253 ? 17.415 -6.339 -23.285 1.00 86.31 253 ALA A CA 1
ATOM 1870 C C . ALA A 1 253 ? 18.673 -5.677 -23.880 1.00 86.31 253 ALA A C 1
ATOM 1872 O O . ALA A 1 253 ? 19.085 -4.609 -23.431 1.00 86.31 253 ALA A O 1
ATOM 1873 N N . LEU A 1 254 ? 19.234 -6.259 -24.944 1.00 84.88 254 LEU A N 1
ATOM 1874 C CA . LEU A 1 254 ? 20.426 -5.744 -25.627 1.00 84.88 254 LEU A CA 1
ATOM 1875 C C . LEU A 1 254 ? 20.213 -4.332 -26.173 1.00 84.88 254 LEU A C 1
ATOM 1877 O O . LEU A 1 254 ? 21.108 -3.492 -26.101 1.00 84.88 254 LEU A O 1
ATOM 1881 N N . SER A 1 255 ? 19.027 -4.056 -26.714 1.00 80.19 255 SER A N 1
ATOM 1882 C CA . SER A 1 255 ? 18.705 -2.737 -27.256 1.00 80.19 255 SER A CA 1
ATOM 1883 C C . SER A 1 255 ? 18.520 -1.672 -26.168 1.00 80.19 255 SER A C 1
ATOM 1885 O O . SER A 1 255 ? 18.982 -0.545 -26.349 1.00 80.19 255 SER A O 1
ATOM 1887 N N . PHE A 1 256 ? 17.913 -2.026 -25.030 1.00 81.88 256 PHE A N 1
ATOM 1888 C CA . PHE A 1 256 ? 17.660 -1.117 -23.909 1.00 81.88 256 PHE A CA 1
ATOM 1889 C C . PHE A 1 256 ? 18.932 -0.820 -23.103 1.00 81.88 256 PHE A C 1
ATOM 1891 O O . PHE A 1 256 ? 19.212 0.330 -22.771 1.00 81.88 256 PHE A O 1
ATOM 1898 N N . PHE A 1 257 ? 19.736 -1.851 -22.833 1.00 81.19 257 PHE A N 1
ATOM 1899 C CA . PHE A 1 257 ? 20.986 -1.748 -22.072 1.00 81.19 257 PHE A CA 1
ATOM 1900 C C . PHE A 1 257 ? 22.220 -1.517 -22.955 1.00 81.19 257 PHE A C 1
ATOM 1902 O O . PHE A 1 257 ? 23.352 -1.581 -22.479 1.00 81.19 257 PHE A O 1
ATOM 1909 N N . SER A 1 258 ? 22.026 -1.218 -24.244 1.00 77.00 258 SER A N 1
ATOM 1910 C CA . SER A 1 258 ? 23.126 -0.940 -25.169 1.00 77.00 258 SER A CA 1
ATOM 1911 C C . SER A 1 258 ? 24.020 0.194 -24.641 1.00 77.00 258 SER A C 1
ATOM 1913 O O . SER A 1 258 ? 23.495 1.229 -24.212 1.00 77.00 258 SER A O 1
ATOM 1915 N N . PRO A 1 259 ? 25.360 0.096 -24.758 1.00 63.72 259 PRO A N 1
ATOM 1916 C CA . PRO A 1 259 ? 26.290 1.142 -24.331 1.00 63.72 259 PRO A CA 1
ATOM 1917 C C . PRO A 1 259 ? 25.980 2.522 -24.925 1.00 63.72 259 PRO A C 1
ATOM 1919 O O . PRO A 1 259 ? 26.195 3.531 -24.264 1.00 63.72 259 PRO A O 1
ATOM 1922 N N . ARG A 1 260 ? 25.385 2.601 -26.125 1.00 64.81 260 ARG A N 1
ATOM 1923 C CA . ARG A 1 260 ? 24.968 3.881 -26.735 1.00 64.81 260 ARG A CA 1
ATOM 1924 C C . ARG A 1 260 ? 23.824 4.575 -25.980 1.00 64.81 260 ARG A C 1
ATOM 1926 O O . ARG A 1 260 ? 23.719 5.796 -26.039 1.00 64.81 260 ARG A O 1
ATOM 1933 N N . GLN A 1 261 ? 22.981 3.818 -25.277 1.00 60.72 261 GLN A N 1
ATOM 1934 C CA . GLN A 1 261 ? 21.911 4.337 -24.413 1.00 60.72 261 GLN A CA 1
ATOM 1935 C C . GLN A 1 261 ? 22.351 4.424 -22.939 1.00 60.72 261 GLN A C 1
ATOM 1937 O O . GLN A 1 261 ? 21.915 5.323 -22.219 1.00 60.72 261 GLN A O 1
ATOM 1942 N N . SER A 1 262 ? 23.245 3.525 -22.509 1.00 53.31 262 SER A N 1
ATOM 1943 C CA . SER A 1 262 ? 23.706 3.363 -21.123 1.00 53.31 262 SER A CA 1
ATOM 1944 C C . SER A 1 262 ? 24.875 4.273 -20.713 1.00 53.31 262 SER A C 1
ATOM 1946 O O . SER A 1 262 ? 25.105 4.442 -19.520 1.00 53.31 262 SER A O 1
ATOM 1948 N N . THR A 1 263 ? 25.621 4.873 -21.647 1.00 54.50 263 THR A N 1
ATOM 1949 C CA . THR A 1 263 ? 26.800 5.721 -21.334 1.00 54.50 263 THR A CA 1
ATOM 1950 C C . THR A 1 263 ? 26.467 7.190 -21.057 1.00 54.50 263 THR A C 1
ATOM 1952 O O . THR A 1 263 ? 27.358 8.001 -20.806 1.00 54.50 263 THR A O 1
ATOM 1955 N N . GLN A 1 264 ? 25.186 7.572 -21.051 1.00 70.38 264 GLN A N 1
ATOM 1956 C CA . GLN A 1 264 ? 24.786 8.947 -20.752 1.00 70.38 264 GLN A CA 1
ATOM 1957 C C . GLN A 1 264 ? 24.765 9.191 -19.232 1.00 70.38 264 GLN A C 1
ATOM 1959 O O . GLN A 1 264 ? 23.706 9.200 -18.605 1.00 70.38 264 GLN A O 1
ATOM 1964 N N . ALA A 1 265 ? 25.939 9.425 -18.637 1.00 79.81 265 ALA A N 1
ATOM 1965 C CA . ALA A 1 265 ? 26.091 9.683 -17.200 1.00 79.81 265 ALA A CA 1
ATOM 1966 C C . ALA A 1 265 ? 25.228 10.862 -16.705 1.00 79.81 265 ALA A C 1
ATOM 1968 O O . ALA A 1 265 ? 24.677 10.825 -15.607 1.00 79.81 265 ALA A O 1
ATOM 1969 N N . ARG A 1 266 ? 25.052 11.896 -17.539 1.00 86.00 266 ARG A N 1
ATOM 1970 C CA . ARG A 1 266 ? 24.311 13.117 -17.188 1.00 86.00 266 ARG A CA 1
ATOM 1971 C C . ARG A 1 266 ? 22.806 12.875 -16.942 1.00 86.00 266 ARG A C 1
ATOM 1973 O O . ARG A 1 266 ? 22.337 13.255 -15.872 1.00 86.00 266 ARG A O 1
ATOM 1980 N N . PRO A 1 267 ? 22.036 12.230 -17.843 1.00 87.56 267 PRO A N 1
ATOM 1981 C CA . PRO A 1 267 ? 20.662 11.808 -17.560 1.00 87.56 267 PRO A CA 1
ATOM 1982 C C . PRO A 1 267 ? 20.500 10.961 -16.299 1.00 87.56 267 PRO A C 1
ATOM 1984 O O . PRO A 1 267 ? 19.545 11.181 -15.563 1.00 87.56 267 PRO A O 1
ATOM 1987 N N . PHE A 1 268 ? 21.415 10.027 -16.023 1.00 89.75 268 PHE A N 1
ATOM 1988 C CA . PHE A 1 268 ? 21.355 9.221 -14.800 1.00 89.75 268 PHE A CA 1
ATOM 1989 C C . PHE A 1 268 ? 21.631 10.052 -13.544 1.00 89.75 268 PHE A C 1
ATOM 1991 O O . PHE A 1 268 ? 20.897 9.929 -12.571 1.00 89.75 268 PHE A O 1
ATOM 1998 N N . ALA A 1 269 ? 22.616 10.954 -13.573 1.00 90.88 269 ALA A N 1
ATOM 1999 C CA . ALA A 1 269 ? 22.870 11.871 -12.464 1.00 90.88 269 ALA A CA 1
ATOM 2000 C C . ALA A 1 269 ? 21.650 12.765 -12.176 1.00 90.88 269 ALA A C 1
ATOM 2002 O O . ALA A 1 269 ? 21.257 12.926 -11.022 1.00 90.88 269 ALA A O 1
ATOM 2003 N N . LEU A 1 270 ? 21.001 13.289 -13.221 1.00 91.38 270 LEU A N 1
ATOM 2004 C CA . LEU A 1 270 ? 19.766 14.065 -13.076 1.00 91.38 270 LEU A CA 1
ATOM 2005 C C . LEU A 1 270 ? 18.603 13.213 -12.563 1.00 91.38 270 LEU A C 1
ATOM 2007 O O . LEU A 1 270 ? 17.856 13.683 -11.712 1.00 91.38 270 LEU A O 1
ATOM 2011 N N . ALA A 1 271 ? 18.457 11.974 -13.039 1.00 93.38 271 ALA A N 1
ATOM 2012 C CA . ALA A 1 271 ? 17.465 11.032 -12.523 1.00 93.38 271 ALA A CA 1
ATOM 2013 C C . ALA A 1 271 ? 17.654 10.796 -11.019 1.00 93.38 271 ALA A C 1
ATOM 2015 O O . ALA A 1 271 ? 16.681 10.870 -10.273 1.00 93.38 271 ALA A O 1
ATOM 2016 N N . SER A 1 272 ? 18.898 10.602 -10.571 1.00 94.19 272 SER A N 1
ATOM 2017 C CA . SER A 1 272 ? 19.239 10.466 -9.153 1.00 94.19 272 SER A CA 1
ATOM 2018 C C . SER A 1 272 ? 18.863 11.710 -8.357 1.00 94.19 272 SER A C 1
ATOM 2020 O O . SER A 1 272 ? 18.104 11.618 -7.397 1.00 94.19 272 SER A O 1
ATOM 2022 N N . VAL A 1 273 ? 19.362 12.882 -8.763 1.00 94.50 273 VAL A N 1
ATOM 2023 C CA . VAL A 1 273 ? 19.162 14.136 -8.021 1.00 94.50 273 VAL A CA 1
ATOM 2024 C C . VAL A 1 273 ? 17.684 14.508 -7.966 1.00 94.50 273 VAL A C 1
ATOM 2026 O O . VAL A 1 273 ? 17.158 14.764 -6.887 1.00 94.50 273 VAL A O 1
ATOM 2029 N N . LEU A 1 274 ? 16.994 14.506 -9.107 1.00 94.75 274 LEU A N 1
ATOM 2030 C CA . LEU A 1 274 ? 15.586 14.893 -9.178 1.00 94.75 274 LEU A CA 1
ATOM 2031 C C . LEU A 1 274 ? 14.667 13.846 -8.550 1.00 94.75 274 LEU A C 1
ATOM 2033 O O . LEU A 1 274 ? 13.689 14.213 -7.902 1.00 94.75 274 LEU A O 1
ATOM 2037 N N . GLY A 1 275 ? 14.974 12.557 -8.718 1.00 94.69 275 GLY A N 1
ATOM 2038 C CA . GLY A 1 275 ? 14.230 11.463 -8.097 1.00 94.69 275 GLY A CA 1
ATOM 2039 C C . GLY A 1 275 ? 14.307 11.537 -6.578 1.00 94.69 275 GLY A C 1
ATOM 2040 O O . GLY A 1 275 ? 13.273 11.525 -5.912 1.00 94.69 275 GLY A O 1
ATOM 2041 N N . LEU A 1 276 ? 15.516 11.708 -6.034 1.00 94.00 276 LEU A N 1
ATOM 2042 C CA . LEU A 1 276 ? 15.720 11.890 -4.600 1.00 94.00 276 LEU A CA 1
ATOM 2043 C C . LEU A 1 276 ? 15.045 13.170 -4.112 1.00 94.00 276 LEU A C 1
ATOM 2045 O O . LEU A 1 276 ? 14.258 13.097 -3.178 1.00 94.00 276 LEU A O 1
ATOM 2049 N N . ALA A 1 277 ? 15.281 14.318 -4.753 1.00 93.56 277 ALA A N 1
ATOM 2050 C CA . ALA A 1 277 ? 14.672 15.588 -4.352 1.00 93.56 277 ALA A CA 1
ATOM 2051 C C . ALA A 1 277 ? 13.138 15.503 -4.310 1.00 93.56 277 ALA A C 1
ATOM 2053 O O . ALA A 1 277 ? 12.520 15.965 -3.354 1.00 93.56 277 ALA A O 1
ATOM 2054 N N . THR A 1 278 ? 12.531 14.848 -5.303 1.00 92.50 278 THR A N 1
ATOM 2055 C CA . THR A 1 278 ? 11.084 14.606 -5.330 1.00 92.50 278 THR A CA 1
ATOM 2056 C C . THR A 1 278 ? 10.668 13.686 -4.184 1.00 92.50 278 THR A C 1
ATOM 2058 O O . THR A 1 278 ? 9.762 14.034 -3.436 1.00 92.50 278 THR A O 1
ATOM 2061 N N . ALA A 1 279 ? 11.345 12.552 -3.975 1.00 90.69 279 ALA A N 1
ATOM 2062 C CA . ALA A 1 279 ? 11.037 11.653 -2.861 1.00 90.69 279 ALA A CA 1
ATOM 2063 C C . ALA A 1 279 ? 11.140 12.370 -1.499 1.00 90.69 279 ALA A C 1
ATOM 2065 O O . ALA A 1 279 ? 10.215 12.287 -0.697 1.00 90.69 279 ALA A O 1
ATOM 2066 N N . PHE A 1 280 ? 12.205 13.146 -1.271 1.00 89.75 280 PHE A N 1
ATOM 2067 C CA . PHE A 1 280 ? 12.408 13.962 -0.069 1.00 89.75 280 PHE A CA 1
ATOM 2068 C C . PHE A 1 280 ? 11.341 15.033 0.126 1.00 89.75 280 PHE A C 1
ATOM 2070 O O . PHE A 1 280 ? 10.904 15.246 1.254 1.00 89.75 280 PHE A O 1
ATOM 2077 N N . LEU A 1 281 ? 10.884 15.669 -0.950 1.00 90.19 281 LEU A N 1
ATOM 2078 C CA . LEU A 1 281 ? 9.802 16.644 -0.892 1.00 90.19 281 LEU A CA 1
ATOM 2079 C C . LEU A 1 281 ? 8.505 16.003 -0.369 1.00 90.19 281 LEU A C 1
ATOM 2081 O O . LEU A 1 281 ? 7.878 16.537 0.547 1.00 90.19 281 LEU A O 1
ATOM 2085 N N . PHE A 1 282 ? 8.139 14.829 -0.892 1.00 87.81 282 PHE A N 1
ATOM 2086 C CA . PHE A 1 282 ? 6.987 14.076 -0.389 1.00 87.81 282 PHE A CA 1
ATOM 2087 C C . PHE A 1 282 ? 7.227 13.562 1.034 1.00 87.81 282 PHE A C 1
ATOM 2089 O O . PHE A 1 282 ? 6.342 13.695 1.872 1.00 87.81 282 PHE A O 1
ATOM 2096 N N . PHE A 1 283 ? 8.419 13.054 1.358 1.00 85.75 283 PHE A N 1
ATOM 2097 C CA . PHE A 1 283 ? 8.756 12.648 2.726 1.00 85.75 283 PHE A CA 1
ATOM 2098 C C . PHE A 1 283 ? 8.557 13.782 3.731 1.00 85.75 283 PHE A C 1
ATOM 2100 O O . PHE A 1 283 ? 7.975 13.573 4.794 1.00 85.75 283 PHE A O 1
ATOM 2107 N N . LEU A 1 284 ? 9.014 14.986 3.389 1.00 85.44 284 LEU A N 1
ATOM 2108 C CA . LEU A 1 284 ? 8.883 16.159 4.238 1.00 85.44 284 LEU A CA 1
ATOM 2109 C C . LEU A 1 284 ? 7.413 16.548 4.424 1.00 85.44 284 LEU A C 1
ATOM 2111 O O . LEU A 1 284 ? 6.982 16.801 5.547 1.00 85.44 284 LEU A O 1
ATOM 2115 N N . TRP A 1 285 ? 6.629 16.521 3.344 1.00 86.75 285 TRP A N 1
ATOM 2116 C CA . TRP A 1 285 ? 5.188 16.755 3.401 1.00 86.75 285 TRP A CA 1
ATOM 2117 C C . TRP A 1 285 ? 4.472 15.757 4.313 1.00 86.75 285 TRP A C 1
ATOM 2119 O O . TRP A 1 285 ? 3.696 16.158 5.182 1.00 86.75 285 TRP A O 1
ATOM 2129 N N . PHE A 1 286 ? 4.764 14.465 4.150 1.00 80.94 286 PHE A N 1
ATOM 2130 C CA . PHE A 1 286 ? 4.179 13.411 4.971 1.00 80.94 286 PHE A CA 1
ATOM 2131 C C . PHE A 1 286 ? 4.571 13.568 6.442 1.00 80.94 286 PHE A C 1
ATOM 2133 O O . PHE A 1 286 ? 3.702 13.491 7.300 1.00 80.94 286 PHE A O 1
ATOM 2140 N N . ARG A 1 287 ? 5.834 13.891 6.741 1.00 80.38 287 ARG A N 1
ATOM 2141 C CA . ARG A 1 287 ? 6.300 14.160 8.110 1.00 80.38 287 ARG A CA 1
ATOM 2142 C C . ARG A 1 287 ? 5.556 15.314 8.789 1.00 80.38 287 ARG A C 1
ATOM 2144 O O . ARG A 1 287 ? 5.311 15.242 9.987 1.00 80.38 287 ARG A O 1
ATOM 2151 N N . PHE A 1 288 ? 5.247 16.386 8.061 1.00 78.31 288 PHE A N 1
ATOM 2152 C CA . PHE A 1 288 ? 4.530 17.530 8.634 1.00 78.31 288 PHE A CA 1
ATOM 2153 C C . PHE A 1 288 ? 3.013 17.333 8.681 1.00 78.31 288 PHE A C 1
ATOM 2155 O O . PHE A 1 288 ? 2.353 17.933 9.524 1.00 78.31 288 PHE A O 1
ATOM 2162 N N . SER A 1 289 ? 2.466 16.496 7.799 1.00 75.69 289 SER A N 1
ATOM 2163 C CA . SER A 1 289 ? 1.020 16.261 7.699 1.00 75.69 289 SER A CA 1
ATOM 2164 C C . SER A 1 289 ? 0.539 15.066 8.524 1.00 75.69 289 SER A C 1
ATOM 2166 O O . SER A 1 289 ? -0.623 15.029 8.918 1.00 75.69 289 SER A O 1
ATOM 2168 N N . PHE A 1 290 ? 1.409 14.089 8.785 1.00 71.25 290 PHE A N 1
ATOM 2169 C CA . PHE A 1 290 ? 1.087 12.845 9.479 1.00 71.25 290 PHE A CA 1
ATOM 2170 C C . PHE A 1 290 ? 2.080 12.581 10.613 1.00 71.25 290 PHE A C 1
ATOM 2172 O O . PHE A 1 290 ? 3.281 12.807 10.494 1.00 71.25 290 PHE A O 1
ATOM 2179 N N . THR A 1 291 ? 1.579 12.053 11.727 1.00 56.16 291 THR A N 1
ATOM 2180 C CA . THR A 1 291 ? 2.324 11.930 12.990 1.00 56.16 291 THR A CA 1
ATOM 2181 C C . THR A 1 291 ? 3.360 10.795 13.018 1.00 56.16 291 THR A C 1
ATOM 2183 O O . THR A 1 291 ? 4.153 10.719 13.958 1.00 56.16 291 THR A O 1
ATOM 2186 N N . THR A 1 292 ? 3.402 9.911 12.011 1.00 55.66 292 THR A N 1
ATOM 2187 C CA . THR A 1 292 ? 4.146 8.633 12.090 1.00 55.66 292 THR A CA 1
ATOM 2188 C C . THR A 1 292 ? 5.103 8.329 10.933 1.00 55.66 292 THR A C 1
ATOM 2190 O O . THR A 1 292 ? 5.814 7.324 10.983 1.00 55.66 292 THR A O 1
ATOM 2193 N N . THR A 1 293 ? 5.223 9.188 9.921 1.00 59.75 293 THR A N 1
ATOM 2194 C CA . THR A 1 293 ? 6.139 8.959 8.789 1.00 59.75 293 THR A CA 1
ATOM 2195 C C . THR A 1 293 ? 7.484 9.646 9.009 1.00 59.75 293 THR A C 1
ATOM 2197 O O . THR A 1 293 ? 7.734 10.752 8.526 1.00 59.75 293 THR A O 1
ATOM 2200 N N . TRP A 1 294 ? 8.360 8.989 9.768 1.00 64.50 294 TRP A N 1
ATOM 2201 C CA . TRP A 1 294 ? 9.720 9.464 10.023 1.00 64.50 294 TRP A CA 1
ATOM 2202 C C . TRP A 1 294 ? 10.675 8.892 8.983 1.00 64.50 294 TRP A C 1
ATOM 2204 O O . TRP A 1 294 ? 10.788 7.675 8.850 1.00 64.50 294 TRP A O 1
ATOM 2214 N N . LEU A 1 295 ? 11.385 9.766 8.271 1.00 71.19 295 LEU A N 1
ATOM 2215 C CA . LEU A 1 295 ? 12.520 9.365 7.452 1.00 71.19 295 LEU A CA 1
ATOM 2216 C C . LEU A 1 295 ? 13.736 9.192 8.365 1.00 71.19 295 LEU A C 1
ATOM 2218 O O . LEU A 1 295 ? 14.438 10.155 8.672 1.00 71.19 295 LEU A O 1
ATOM 2222 N N . ASP A 1 296 ? 13.932 7.974 8.853 1.00 80.31 296 ASP A N 1
ATOM 2223 C CA . ASP A 1 296 ? 15.095 7.610 9.649 1.00 80.31 296 ASP A CA 1
ATOM 2224 C C . ASP A 1 296 ? 16.225 7.050 8.767 1.00 80.31 296 ASP A C 1
ATOM 2226 O O . ASP A 1 296 ? 16.054 6.741 7.582 1.00 80.31 296 ASP A O 1
ATOM 2230 N N . LEU A 1 297 ? 17.425 6.958 9.343 1.00 86.31 297 LEU A N 1
ATOM 2231 C CA . LEU A 1 297 ? 18.595 6.432 8.644 1.00 86.31 297 LEU A CA 1
ATOM 2232 C C . LEU A 1 297 ? 18.381 4.992 8.119 1.00 86.31 297 LEU A C 1
ATOM 2234 O O . LEU A 1 297 ? 18.777 4.720 6.983 1.00 86.31 297 LEU A O 1
ATOM 2238 N N . PRO A 1 298 ? 17.701 4.086 8.856 1.00 87.69 298 PRO A N 1
ATOM 2239 C CA . PRO A 1 298 ? 17.285 2.789 8.332 1.00 87.69 298 PRO A CA 1
ATOM 2240 C C . PRO A 1 298 ? 16.474 2.870 7.031 1.00 87.69 298 PRO A C 1
ATOM 2242 O O . PRO A 1 298 ? 16.802 2.166 6.070 1.00 87.69 298 PRO A O 1
ATOM 2245 N N . ARG A 1 299 ? 15.441 3.717 6.961 1.00 87.19 299 ARG A N 1
ATOM 2246 C CA . ARG A 1 299 ? 14.639 3.910 5.743 1.00 87.19 299 ARG A CA 1
ATOM 2247 C C . ARG A 1 299 ? 15.489 4.435 4.587 1.00 87.19 299 ARG A C 1
ATOM 2249 O O . ARG A 1 299 ? 15.421 3.893 3.485 1.00 87.19 299 ARG A O 1
ATOM 2256 N N . LEU A 1 300 ? 16.354 5.416 4.849 1.00 88.12 300 LEU A N 1
ATOM 2257 C CA . LEU A 1 300 ? 17.274 5.960 3.844 1.00 88.12 300 LEU A CA 1
ATOM 2258 C C . LEU A 1 300 ? 18.217 4.901 3.269 1.00 88.12 300 LEU A C 1
ATOM 2260 O O . LEU A 1 300 ? 18.375 4.821 2.051 1.00 88.12 300 LEU A O 1
ATOM 2264 N N . GLY A 1 301 ? 18.790 4.045 4.120 1.00 90.69 301 GLY A N 1
ATOM 2265 C CA . GLY A 1 301 ? 19.699 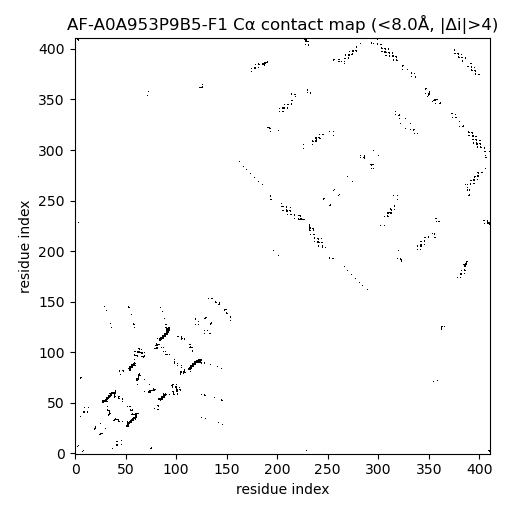2.978 3.692 1.00 90.69 301 GLY A CA 1
ATOM 2266 C C . GLY A 1 301 ? 19.059 1.957 2.744 1.00 90.69 301 GLY A C 1
ATOM 2267 O O . GLY A 1 301 ? 19.759 1.308 1.971 1.00 90.69 301 GLY A O 1
ATOM 2268 N N . ARG A 1 302 ? 17.726 1.842 2.752 1.00 93.31 302 ARG A N 1
ATOM 2269 C CA . ARG A 1 302 ? 16.975 0.913 1.896 1.00 93.31 302 ARG A CA 1
ATOM 2270 C C . ARG A 1 302 ? 16.567 1.506 0.551 1.00 93.31 302 ARG A C 1
ATOM 2272 O O . ARG A 1 302 ? 16.251 0.743 -0.358 1.00 93.31 302 ARG A O 1
ATOM 2279 N N . LEU A 1 303 ? 16.617 2.830 0.384 1.00 92.88 303 LEU A N 1
ATOM 2280 C CA . LEU A 1 303 ? 16.244 3.487 -0.874 1.00 92.88 303 LEU A CA 1
ATOM 2281 C C . LEU A 1 303 ? 17.075 2.981 -2.051 1.00 92.88 303 LEU A C 1
ATOM 2283 O O . LEU A 1 303 ? 16.513 2.625 -3.084 1.00 92.88 303 LEU A O 1
ATOM 2287 N N . ALA A 1 304 ? 18.399 2.936 -1.901 1.00 94.25 304 ALA A N 1
ATOM 2288 C CA . ALA A 1 304 ? 19.304 2.530 -2.972 1.00 94.25 304 ALA A CA 1
ATOM 2289 C C . ALA A 1 304 ? 19.089 1.071 -3.423 1.00 94.25 304 ALA A C 1
ATOM 2291 O O . ALA A 1 304 ? 18.786 0.874 -4.603 1.00 94.25 304 ALA A O 1
ATOM 2292 N N . PRO A 1 305 ? 19.173 0.049 -2.545 1.00 96.12 305 PRO A N 1
ATOM 2293 C CA . PRO A 1 305 ? 18.972 -1.332 -2.979 1.00 96.12 305 PRO A CA 1
ATOM 2294 C C . PRO A 1 305 ? 17.549 -1.577 -3.501 1.00 96.12 305 PRO A C 1
ATOM 2296 O O . PRO A 1 305 ? 17.378 -2.306 -4.476 1.00 96.12 305 PRO A O 1
ATOM 2299 N N . LEU A 1 306 ? 16.533 -0.918 -2.934 1.00 96.56 306 LEU A N 1
ATOM 2300 C CA . LEU A 1 306 ? 15.160 -1.028 -3.423 1.00 96.56 306 LEU A CA 1
ATOM 2301 C C . LEU A 1 306 ? 14.983 -0.383 -4.806 1.00 96.56 306 LEU A C 1
ATOM 2303 O O . LEU A 1 306 ? 14.332 -0.959 -5.674 1.00 96.56 306 LEU A O 1
ATOM 2307 N N . SER A 1 307 ? 15.609 0.771 -5.049 1.00 97.12 307 SER A N 1
ATOM 2308 C CA . SER A 1 307 ? 15.613 1.414 -6.372 1.00 97.12 307 SER A CA 1
ATOM 2309 C C . SER A 1 307 ? 16.269 0.509 -7.415 1.00 97.12 307 SER A C 1
ATOM 2311 O O . SER A 1 307 ? 15.747 0.355 -8.515 1.00 97.12 307 SER A O 1
ATOM 2313 N N . LEU A 1 308 ? 17.384 -0.139 -7.066 1.00 96.75 308 LEU A N 1
ATOM 2314 C CA . LEU A 1 308 ? 18.059 -1.087 -7.955 1.00 96.75 308 LEU A CA 1
ATOM 2315 C C . LEU A 1 308 ? 17.201 -2.326 -8.242 1.00 96.75 308 LEU A C 1
ATOM 2317 O O . LEU A 1 308 ? 17.182 -2.790 -9.377 1.00 96.75 308 LEU A O 1
ATOM 2321 N N . ALA A 1 309 ? 16.457 -2.829 -7.256 1.00 97.38 309 ALA A N 1
ATOM 2322 C CA . ALA A 1 309 ? 15.555 -3.966 -7.438 1.00 97.38 309 ALA A CA 1
ATOM 2323 C C . ALA A 1 309 ? 14.332 -3.643 -8.314 1.00 97.38 309 ALA A C 1
ATOM 2325 O O . ALA A 1 309 ? 13.893 -4.478 -9.102 1.00 97.38 309 ALA A O 1
ATOM 2326 N N . LEU A 1 310 ? 13.780 -2.432 -8.196 1.00 97.88 310 LEU A N 1
ATOM 2327 C CA . LEU A 1 310 ? 12.604 -1.997 -8.959 1.00 97.88 310 LEU A CA 1
ATOM 2328 C C . LEU A 1 310 ? 12.953 -1.506 -10.369 1.00 97.88 310 LEU A C 1
ATOM 2330 O O . LEU A 1 310 ? 12.103 -1.525 -11.262 1.00 97.88 310 LEU A O 1
ATOM 2334 N N . PHE A 1 311 ? 14.196 -1.071 -10.581 1.00 97.38 311 PHE A N 1
ATOM 2335 C CA . PHE A 1 311 ? 14.658 -0.539 -11.858 1.00 97.38 311 PHE A CA 1
ATOM 2336 C C . PHE A 1 311 ? 14.417 -1.489 -13.044 1.00 97.38 311 PHE A C 1
ATOM 2338 O O . PHE A 1 311 ? 13.841 -1.025 -14.027 1.00 97.38 311 PHE A O 1
ATOM 2345 N N . PRO A 1 312 ? 14.752 -2.795 -12.983 1.00 96.81 312 PRO A N 1
ATOM 2346 C CA . PRO A 1 312 ? 14.494 -3.726 -14.079 1.00 96.81 312 PRO A CA 1
ATOM 2347 C C . PRO A 1 312 ? 13.026 -3.785 -14.508 1.00 96.81 312 PRO A C 1
ATOM 2349 O O . PRO A 1 312 ? 12.742 -3.829 -15.702 1.00 96.81 312 PRO A O 1
ATOM 2352 N N . PHE A 1 313 ? 12.083 -3.732 -13.566 1.00 97.38 313 PHE A N 1
ATOM 2353 C CA . PHE A 1 313 ? 10.654 -3.767 -13.888 1.00 97.38 313 PHE A CA 1
ATOM 2354 C C . PHE A 1 313 ? 10.192 -2.493 -14.600 1.00 97.38 313 PHE A C 1
ATOM 2356 O O . PHE A 1 313 ? 9.443 -2.553 -15.573 1.00 97.38 313 PHE A O 1
ATOM 2363 N N . LEU A 1 314 ? 10.687 -1.330 -14.176 1.00 96.19 314 LEU A N 1
ATOM 2364 C CA . LEU A 1 314 ? 10.389 -0.071 -14.863 1.00 96.19 314 LEU A CA 1
ATOM 2365 C C . LEU A 1 314 ? 11.148 0.072 -16.187 1.00 96.19 314 LEU A C 1
ATOM 2367 O O . LEU A 1 314 ? 10.669 0.746 -17.094 1.00 96.19 314 LEU A O 1
ATOM 2371 N N . ALA A 1 315 ? 12.308 -0.571 -16.323 1.00 93.31 315 ALA A N 1
ATOM 2372 C CA . ALA A 1 315 ? 13.029 -0.680 -17.585 1.00 93.31 315 ALA A CA 1
ATOM 2373 C C . ALA A 1 315 ? 12.253 -1.542 -18.586 1.00 93.31 315 ALA A C 1
ATOM 2375 O O . ALA A 1 315 ? 12.132 -1.168 -19.753 1.00 93.31 315 ALA A O 1
ATOM 2376 N N . LEU A 1 316 ? 11.674 -2.654 -18.118 1.00 93.19 316 LEU A N 1
ATOM 2377 C CA . LEU A 1 316 ? 10.696 -3.424 -18.876 1.00 93.19 316 LEU A CA 1
ATOM 2378 C C . LEU A 1 316 ? 9.559 -2.494 -19.296 1.00 93.19 316 LEU A C 1
ATOM 2380 O O . LEU A 1 316 ? 9.381 -2.296 -20.490 1.00 93.19 316 LEU A O 1
ATOM 2384 N N . GLU A 1 317 ? 8.887 -1.810 -18.371 1.00 93.12 317 GLU A N 1
ATOM 2385 C CA . GLU A 1 317 ? 7.785 -0.898 -18.711 1.00 93.12 317 GLU A CA 1
ATOM 2386 C C . GLU A 1 317 ? 8.185 0.142 -19.784 1.00 93.12 317 GLU A C 1
ATOM 2388 O O . GLU A 1 317 ? 7.502 0.290 -20.796 1.00 93.12 317 GLU A O 1
ATOM 2393 N N . GLU A 1 318 ? 9.337 0.807 -19.639 1.00 90.56 318 GLU A N 1
ATOM 2394 C CA . GLU A 1 318 ? 9.838 1.775 -20.627 1.00 90.56 318 GLU A CA 1
ATOM 2395 C C . GLU A 1 318 ? 10.224 1.154 -21.976 1.00 90.56 318 GLU A C 1
ATOM 2397 O O . GLU A 1 318 ? 10.197 1.850 -22.992 1.00 90.56 318 GLU A O 1
ATOM 2402 N N . SER A 1 319 ? 10.573 -0.133 -22.023 1.00 87.88 319 SER A N 1
ATOM 2403 C CA . SER A 1 319 ? 10.888 -0.817 -23.282 1.00 87.88 319 SER A CA 1
ATOM 2404 C C . SER A 1 319 ? 9.660 -1.002 -24.183 1.00 87.88 319 SER A C 1
ATOM 2406 O O . SER A 1 319 ? 9.810 -1.018 -25.404 1.00 87.88 319 SER A O 1
ATOM 2408 N N . LEU A 1 320 ? 8.453 -1.079 -23.601 1.00 86.75 320 LEU A N 1
ATOM 2409 C CA . LEU A 1 320 ? 7.183 -1.041 -24.338 1.00 86.75 320 LEU A CA 1
ATOM 2410 C C . LEU A 1 320 ? 6.864 0.375 -24.828 1.00 86.75 320 LEU A C 1
ATOM 2412 O O . LEU A 1 320 ? 6.384 0.585 -25.944 1.00 86.75 320 LEU A O 1
ATOM 2416 N N . LEU A 1 321 ? 7.123 1.360 -23.969 1.00 80.25 321 LEU A N 1
ATOM 2417 C CA . LEU A 1 321 ? 6.719 2.744 -24.163 1.00 80.25 321 LEU A CA 1
ATOM 2418 C C . LEU A 1 321 ? 7.698 3.468 -25.106 1.00 80.25 321 LEU A C 1
ATOM 2420 O O . LEU A 1 321 ? 8.546 4.259 -24.684 1.00 80.25 321 LEU A O 1
ATOM 2424 N N . HIS A 1 322 ? 7.539 3.230 -26.415 1.00 66.31 322 HIS A N 1
ATOM 2425 C CA . HIS A 1 322 ? 8.215 3.931 -27.520 1.00 66.31 322 HIS A CA 1
ATOM 2426 C C . HIS A 1 322 ? 8.314 5.466 -27.317 1.00 66.31 322 HIS A C 1
ATOM 2428 O O . HIS A 1 322 ? 7.510 6.039 -26.576 1.00 66.31 322 HIS A O 1
ATOM 2434 N N . PRO A 1 323 ? 9.248 6.177 -27.995 1.00 63.16 323 PRO A N 1
ATOM 2435 C CA . PRO A 1 323 ? 9.583 7.574 -27.699 1.00 63.16 323 PRO A CA 1
ATOM 2436 C C . PRO A 1 323 ? 8.375 8.492 -27.454 1.00 63.16 323 PRO A C 1
ATOM 2438 O O . PRO A 1 323 ? 7.468 8.604 -28.281 1.00 63.16 323 PRO A O 1
ATOM 2441 N N . SER A 1 324 ? 8.413 9.201 -26.324 1.00 57.97 324 SER A N 1
ATOM 2442 C CA . SER A 1 324 ? 7.334 10.032 -25.760 1.00 57.97 324 SER A CA 1
ATOM 2443 C C . SER A 1 324 ? 6.788 11.128 -26.688 1.00 57.97 324 SER A C 1
ATOM 2445 O O . SER A 1 324 ? 5.686 11.620 -26.464 1.00 57.97 324 SER A O 1
ATOM 2447 N N . ARG A 1 325 ? 7.528 11.499 -27.742 1.00 54.47 325 ARG A N 1
ATOM 2448 C CA . ARG A 1 325 ? 7.146 12.530 -28.724 1.00 54.47 325 ARG A CA 1
ATOM 2449 C C . ARG A 1 325 ? 6.202 12.047 -29.830 1.00 54.47 325 ARG A C 1
ATOM 2451 O O . ARG A 1 325 ? 5.673 12.881 -30.550 1.00 54.47 325 ARG A O 1
ATOM 2458 N N . ARG A 1 326 ? 5.996 10.733 -29.990 1.00 56.72 326 ARG A N 1
ATOM 2459 C CA . ARG A 1 326 ? 5.180 10.164 -31.085 1.00 56.72 326 ARG A CA 1
ATOM 2460 C C . ARG A 1 326 ? 3.802 9.651 -30.649 1.00 56.72 326 ARG A C 1
ATOM 2462 O O . ARG A 1 326 ? 3.030 9.228 -31.501 1.00 56.72 326 ARG A O 1
ATOM 2469 N N . ARG A 1 327 ? 3.486 9.657 -29.349 1.00 68.88 327 ARG A N 1
ATOM 2470 C CA . ARG A 1 327 ? 2.241 9.095 -28.795 1.00 68.88 327 ARG A CA 1
ATOM 2471 C C . ARG A 1 327 ? 1.584 10.016 -27.775 1.00 68.88 327 ARG A C 1
ATOM 2473 O O . ARG A 1 327 ? 2.259 10.795 -27.103 1.00 68.88 327 ARG A O 1
ATOM 2480 N N . SER A 1 328 ? 0.261 9.908 -27.653 1.00 80.75 328 SER A N 1
ATOM 2481 C CA . SER A 1 328 ? -0.515 10.651 -26.658 1.00 80.75 328 SER A CA 1
ATOM 2482 C C . SER A 1 328 ? -0.156 10.212 -25.231 1.00 80.75 328 SER A C 1
ATOM 2484 O O . SER A 1 328 ? 0.211 9.059 -24.994 1.00 80.75 328 SER A O 1
ATOM 2486 N N . TYR A 1 329 ? -0.277 11.133 -24.266 1.00 81.88 329 TYR A N 1
ATOM 2487 C CA . TYR A 1 329 ? -0.101 10.822 -22.839 1.00 81.88 329 TYR A CA 1
ATOM 2488 C C . TYR A 1 329 ? -1.046 9.709 -22.378 1.00 81.88 329 TYR A C 1
ATOM 2490 O O . TYR A 1 329 ? -0.632 8.806 -21.660 1.00 81.88 329 TYR A O 1
ATOM 2498 N N . ALA A 1 330 ? -2.302 9.762 -22.829 1.00 86.81 330 ALA A N 1
ATOM 2499 C CA . ALA A 1 330 ? -3.326 8.798 -22.452 1.00 86.81 330 ALA A CA 1
ATOM 2500 C C . ALA A 1 330 ? -2.956 7.370 -22.872 1.00 86.81 330 ALA A C 1
ATOM 2502 O O . ALA A 1 330 ? -3.119 6.448 -22.081 1.00 86.81 330 ALA A O 1
ATOM 2503 N N . LEU A 1 331 ? -2.404 7.188 -24.079 1.00 86.94 331 LEU A N 1
ATOM 2504 C CA . LEU A 1 331 ? -2.009 5.864 -24.554 1.00 86.94 331 LEU A CA 1
ATOM 2505 C C . LEU A 1 331 ? -0.834 5.299 -23.747 1.00 86.94 331 LEU A C 1
ATOM 2507 O O . LEU A 1 331 ? -0.896 4.153 -23.321 1.00 86.94 331 LEU A O 1
ATOM 2511 N N . ARG A 1 332 ? 0.203 6.105 -23.474 1.00 88.25 332 ARG A N 1
ATOM 2512 C CA . ARG A 1 332 ? 1.342 5.666 -22.644 1.00 88.25 332 ARG A CA 1
ATOM 2513 C C . ARG A 1 332 ? 0.909 5.303 -21.223 1.00 88.25 332 ARG A C 1
ATOM 2515 O O . ARG A 1 332 ? 1.375 4.306 -20.676 1.00 88.25 332 ARG A O 1
ATOM 2522 N N . LEU A 1 333 ? 0.005 6.093 -20.641 1.00 91.62 333 LEU A N 1
ATOM 2523 C CA . LEU A 1 333 ? -0.581 5.796 -19.338 1.00 91.62 333 LEU A CA 1
ATOM 2524 C C . LEU A 1 333 ? -1.370 4.483 -19.376 1.00 91.62 333 LEU A C 1
ATOM 2526 O O . LEU A 1 333 ? -1.151 3.633 -18.523 1.00 91.62 333 LEU A O 1
ATOM 2530 N N . ALA A 1 334 ? -2.234 4.286 -20.374 1.00 91.75 334 ALA A N 1
ATOM 2531 C CA . ALA A 1 334 ? -3.008 3.056 -20.524 1.00 91.75 334 ALA A CA 1
ATOM 2532 C C . ALA A 1 334 ? -2.109 1.820 -20.692 1.00 91.75 334 ALA A C 1
ATOM 2534 O O . ALA A 1 334 ? -2.338 0.806 -20.040 1.00 91.75 334 ALA A O 1
ATOM 2535 N N . GLU A 1 335 ? -1.053 1.909 -21.506 1.00 91.50 335 GLU A N 1
ATOM 2536 C CA . GLU A 1 335 ? -0.092 0.819 -21.713 1.00 91.50 335 GLU A CA 1
ATOM 2537 C C . GLU A 1 335 ? 0.669 0.476 -20.425 1.00 91.50 335 GLU A C 1
ATOM 2539 O O . GLU A 1 335 ? 0.787 -0.698 -20.076 1.00 91.50 335 GLU A O 1
ATOM 2544 N N . SER A 1 336 ? 1.127 1.487 -19.684 1.00 93.38 336 SER A N 1
ATOM 2545 C CA . SER A 1 336 ? 1.760 1.313 -18.371 1.00 93.38 336 SER A CA 1
ATOM 2546 C C . SER A 1 336 ? 0.821 0.663 -17.354 1.00 93.38 336 SER A C 1
ATOM 2548 O O . SER A 1 336 ? 1.189 -0.308 -16.689 1.00 93.38 336 SER A O 1
ATOM 2550 N N . LEU A 1 337 ? -0.418 1.154 -17.266 1.00 94.75 337 LEU A N 1
ATOM 2551 C CA . LEU A 1 337 ? -1.429 0.589 -16.379 1.00 94.75 337 LEU A CA 1
ATOM 2552 C C . LEU A 1 337 ? -1.769 -0.851 -16.766 1.00 94.75 337 LEU A C 1
ATOM 2554 O O . LEU A 1 337 ? -1.935 -1.672 -15.872 1.00 94.75 337 LEU A O 1
ATOM 2558 N N . ALA A 1 338 ? -1.796 -1.192 -18.057 1.00 94.56 338 ALA A N 1
ATOM 2559 C CA . ALA A 1 338 ? -1.999 -2.565 -18.512 1.00 94.56 338 ALA A CA 1
ATOM 2560 C C . ALA A 1 338 ? -0.860 -3.497 -18.063 1.00 94.56 338 ALA A C 1
ATOM 2562 O O . ALA A 1 338 ? -1.131 -4.575 -17.538 1.00 94.56 338 ALA A O 1
ATOM 2563 N N . VAL A 1 339 ? 0.406 -3.074 -18.195 1.00 94.75 339 VAL A N 1
ATOM 2564 C CA . VAL A 1 339 ? 1.569 -3.843 -17.701 1.00 94.75 339 VAL A CA 1
ATOM 2565 C C . VAL A 1 339 ? 1.452 -4.097 -16.197 1.00 94.75 339 VAL A C 1
ATOM 2567 O O . VAL A 1 339 ? 1.585 -5.233 -15.739 1.00 94.75 339 VAL A O 1
ATOM 2570 N N . ARG A 1 340 ? 1.156 -3.048 -15.424 1.00 95.75 340 ARG A N 1
ATOM 2571 C CA . ARG A 1 340 ? 1.011 -3.139 -13.964 1.00 95.75 340 ARG A CA 1
ATOM 2572 C C . ARG A 1 340 ? -0.199 -3.968 -13.554 1.00 95.75 340 ARG A C 1
ATOM 2574 O O . ARG A 1 340 ? -0.110 -4.707 -12.583 1.00 95.75 340 ARG A O 1
ATOM 2581 N N . PHE A 1 341 ? -1.298 -3.884 -14.298 1.00 95.88 341 PHE A N 1
ATOM 2582 C CA . PHE A 1 341 ? -2.502 -4.671 -14.057 1.00 95.88 341 PHE A CA 1
ATOM 2583 C C . PHE A 1 341 ? -2.254 -6.164 -14.281 1.00 95.88 341 PHE A C 1
ATOM 2585 O O . PHE A 1 341 ? -2.617 -6.961 -13.424 1.00 95.88 341 PHE A O 1
ATOM 2592 N N . ILE A 1 342 ? -1.567 -6.552 -15.362 1.00 96.38 342 ILE A N 1
ATOM 2593 C CA . ILE A 1 342 ? -1.181 -7.954 -15.604 1.00 96.38 342 ILE A CA 1
ATOM 2594 C C . ILE A 1 342 ? -0.310 -8.479 -14.456 1.00 96.38 342 ILE A C 1
ATOM 2596 O O . ILE A 1 342 ? -0.571 -9.555 -13.919 1.00 96.38 342 ILE A O 1
ATOM 2600 N N . ALA A 1 343 ? 0.697 -7.705 -14.045 1.00 95.88 343 ALA A N 1
ATOM 2601 C CA . ALA A 1 343 ? 1.560 -8.073 -12.928 1.00 95.88 343 ALA A CA 1
ATOM 2602 C C . ALA A 1 343 ? 0.773 -8.177 -11.605 1.00 95.88 343 ALA A C 1
ATOM 2604 O O . ALA A 1 343 ? 0.972 -9.106 -10.825 1.00 95.88 343 ALA A O 1
ATOM 2605 N N . TRP A 1 344 ? -0.172 -7.263 -11.374 1.00 95.19 344 TRP A N 1
ATOM 2606 C CA . TRP A 1 344 ? -1.054 -7.289 -10.211 1.00 95.19 344 TRP A CA 1
ATOM 2607 C C . TRP A 1 344 ? -1.987 -8.504 -10.211 1.00 95.19 344 TRP A C 1
ATOM 2609 O O . TRP A 1 344 ? -2.140 -9.127 -9.167 1.00 95.19 344 TRP A O 1
ATOM 2619 N N . LEU A 1 345 ? -2.544 -8.912 -11.356 1.00 95.19 345 LEU A N 1
ATOM 2620 C CA . LEU A 1 345 ? -3.357 -10.131 -11.456 1.00 95.19 345 LEU A CA 1
ATOM 2621 C C . LEU A 1 345 ? -2.575 -11.383 -11.043 1.00 95.19 345 LEU A C 1
ATOM 2623 O O . LEU A 1 345 ? -3.134 -12.251 -10.376 1.00 95.19 345 LEU A O 1
ATOM 2627 N N . ALA A 1 346 ? -1.283 -11.462 -11.376 1.00 95.12 346 ALA A N 1
ATOM 2628 C CA . ALA A 1 346 ? -0.432 -12.551 -10.901 1.00 95.12 346 ALA A CA 1
ATOM 2629 C C . ALA A 1 346 ? -0.282 -12.530 -9.370 1.00 95.12 346 ALA A C 1
ATOM 2631 O O . ALA A 1 346 ? -0.360 -13.581 -8.741 1.00 95.12 346 ALA A O 1
ATOM 2632 N N . LEU A 1 347 ? -0.138 -11.350 -8.755 1.00 92.75 347 LEU A N 1
ATOM 2633 C CA . LEU A 1 347 ? -0.117 -11.204 -7.293 1.00 92.75 347 LEU A CA 1
ATOM 2634 C C . LEU A 1 347 ? -1.465 -11.568 -6.653 1.00 92.75 347 LEU A C 1
ATOM 2636 O O . LEU A 1 347 ? -1.489 -12.220 -5.615 1.00 92.75 347 LEU A O 1
ATOM 2640 N N . VAL A 1 348 ? -2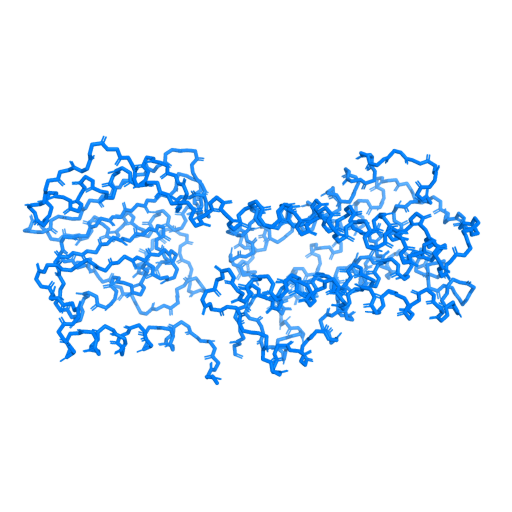.588 -11.194 -7.271 1.00 91.12 348 VAL A N 1
ATOM 2641 C CA . VAL A 1 348 ? -3.928 -11.612 -6.827 1.00 91.12 348 VAL A CA 1
ATOM 2642 C C . VAL A 1 348 ? -4.046 -13.133 -6.857 1.00 91.12 348 VAL A C 1
ATOM 2644 O O . VAL A 1 348 ? -4.445 -13.737 -5.864 1.00 91.12 348 VAL A O 1
ATOM 2647 N N . PHE A 1 349 ? -3.642 -13.757 -7.964 1.00 90.94 349 PHE A N 1
ATOM 2648 C CA . PHE A 1 349 ? -3.608 -15.211 -8.090 1.00 90.94 349 PHE A CA 1
ATOM 2649 C C . PHE 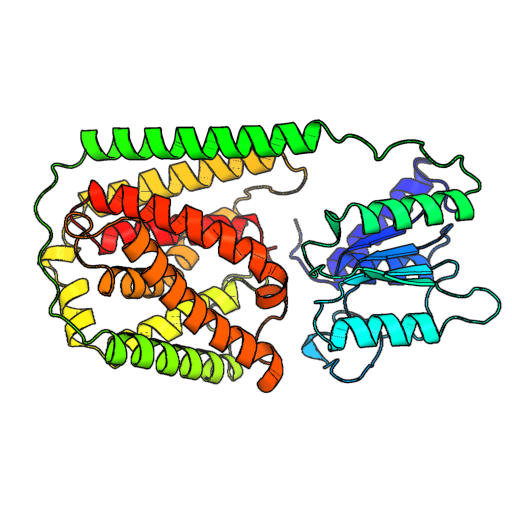A 1 349 ? -2.717 -15.848 -7.014 1.00 90.94 349 PHE A C 1
ATOM 2651 O O . PHE A 1 349 ? -3.122 -16.808 -6.363 1.00 90.94 349 PHE A O 1
ATOM 2658 N N . ALA A 1 350 ? -1.541 -15.271 -6.763 1.00 87.62 350 ALA A N 1
ATOM 2659 C CA . ALA A 1 350 ? -0.620 -15.720 -5.726 1.00 87.62 350 ALA A CA 1
ATOM 2660 C C . ALA A 1 350 ? -1.246 -15.721 -4.325 1.00 87.62 350 ALA A C 1
ATOM 2662 O O . ALA A 1 350 ? -1.050 -16.666 -3.566 1.00 87.62 350 ALA A O 1
ATOM 2663 N N . VAL A 1 351 ? -2.000 -14.671 -3.984 1.00 85.00 351 VAL A N 1
ATOM 2664 C CA . VAL A 1 351 ? -2.664 -14.543 -2.679 1.00 85.00 351 VAL A CA 1
ATOM 2665 C C . VAL A 1 351 ? -3.787 -15.568 -2.535 1.00 85.00 351 VAL A C 1
ATOM 2667 O O . VAL A 1 351 ? -3.869 -16.229 -1.506 1.00 85.00 351 VAL A O 1
ATOM 2670 N N . TYR A 1 352 ? -4.648 -15.703 -3.546 1.00 83.88 352 TYR A N 1
ATOM 2671 C CA . TYR A 1 352 ? -5.876 -16.496 -3.418 1.00 83.88 352 TYR A CA 1
ATOM 2672 C C . TYR A 1 352 ? -5.729 -17.978 -3.767 1.00 83.88 352 TYR A C 1
ATOM 2674 O O . TYR A 1 352 ? -6.559 -18.769 -3.331 1.00 83.88 352 TYR A O 1
ATOM 2682 N N . HIS A 1 353 ? -4.720 -18.354 -4.556 1.00 85.56 353 HIS A N 1
ATOM 2683 C CA . HIS A 1 353 ? -4.562 -19.731 -5.039 1.00 85.56 353 HIS A CA 1
ATOM 2684 C C . HIS A 1 353 ? -3.243 -20.387 -4.645 1.00 85.56 353 HIS A C 1
ATOM 2686 O O . HIS A 1 353 ? -3.187 -21.610 -4.562 1.00 85.56 353 HIS A O 1
ATOM 2692 N N . LEU A 1 354 ? -2.179 -19.607 -4.434 1.00 81.19 354 LEU A N 1
ATOM 2693 C CA . LEU A 1 354 ? -0.868 -20.149 -4.059 1.00 81.19 354 LEU A CA 1
ATOM 2694 C C . LEU A 1 354 ? -0.508 -19.889 -2.598 1.00 81.19 354 LEU A C 1
ATOM 2696 O O . LEU A 1 354 ? 0.497 -20.419 -2.134 1.00 81.19 354 LEU A O 1
ATOM 2700 N N . HIS A 1 355 ? -1.290 -19.061 -1.899 1.00 76.69 355 HIS A N 1
ATOM 2701 C CA . HIS A 1 355 ? -1.067 -18.658 -0.508 1.00 76.69 355 HIS A CA 1
ATOM 2702 C C . HIS A 1 355 ? 0.366 -18.161 -0.237 1.00 76.69 355 HIS A C 1
ATOM 2704 O O . HIS A 1 355 ? 0.883 -18.258 0.869 1.00 76.69 355 HIS A O 1
ATOM 2710 N N . SER A 1 356 ? 1.026 -17.619 -1.265 1.00 72.56 356 SER A N 1
ATOM 2711 C CA . SER A 1 356 ? 2.460 -17.308 -1.238 1.00 72.56 356 SER A CA 1
ATOM 2712 C C . SER A 1 356 ? 2.763 -15.816 -1.286 1.00 72.56 356 SER A C 1
ATOM 2714 O O . SER A 1 356 ? 3.914 -15.413 -1.123 1.00 72.56 356 SER A O 1
ATOM 2716 N N . ALA A 1 357 ? 1.746 -14.986 -1.521 1.00 71.38 357 ALA A N 1
ATOM 2717 C CA . ALA A 1 357 ? 1.872 -13.538 -1.575 1.00 71.38 357 ALA A CA 1
ATOM 2718 C C . ALA A 1 357 ? 1.275 -12.853 -0.346 1.00 71.38 357 ALA A C 1
ATOM 2720 O O . ALA A 1 357 ? 0.387 -13.357 0.336 1.00 71.38 357 ALA A O 1
ATOM 2721 N N . GLN A 1 358 ? 1.758 -11.640 -0.096 1.00 83.06 358 GLN A N 1
ATOM 2722 C CA . GLN A 1 358 ? 1.321 -10.807 1.016 1.00 83.06 358 GLN A CA 1
ATOM 2723 C C . GLN A 1 358 ? -0.042 -10.177 0.698 1.00 83.06 358 GLN A C 1
ATOM 2725 O O . GLN A 1 358 ? -0.137 -9.308 -0.173 1.00 83.06 358 GLN A O 1
ATOM 2730 N N . VAL A 1 359 ? -1.092 -10.571 1.430 1.00 82.00 359 VAL A N 1
ATOM 2731 C CA . VAL A 1 359 ? -2.474 -10.078 1.236 1.00 82.00 359 VAL A CA 1
ATOM 2732 C C . VAL A 1 359 ? -2.572 -8.549 1.277 1.00 82.00 359 VAL A C 1
ATOM 2734 O O . VAL A 1 359 ? -3.384 -7.958 0.565 1.00 82.00 359 VAL A O 1
ATOM 2737 N N . LEU A 1 360 ? -1.681 -7.889 2.027 1.00 84.38 360 LEU A N 1
ATOM 2738 C CA . LEU A 1 360 ? -1.602 -6.432 2.100 1.00 84.38 360 LEU A CA 1
ATOM 2739 C C . LEU A 1 360 ? -1.439 -5.777 0.713 1.00 84.38 360 LEU A C 1
ATOM 2741 O O . LEU A 1 360 ? -2.001 -4.708 0.486 1.00 84.38 360 LEU A O 1
ATOM 2745 N N . LEU A 1 361 ? -0.760 -6.429 -0.242 1.00 85.19 361 LEU A N 1
ATOM 2746 C CA . LEU A 1 361 ? -0.621 -5.924 -1.617 1.00 85.19 361 LEU A CA 1
ATOM 2747 C C . LEU A 1 361 ? -1.966 -5.799 -2.341 1.00 85.19 361 LEU A C 1
ATOM 2749 O O . LEU A 1 361 ? -2.162 -4.875 -3.130 1.00 85.19 361 LEU A O 1
ATOM 2753 N N . VAL A 1 362 ? -2.899 -6.709 -2.058 1.00 85.56 362 VAL A N 1
ATOM 2754 C CA . VAL A 1 362 ? -4.252 -6.698 -2.628 1.00 85.56 362 VAL A CA 1
ATOM 2755 C C . VAL A 1 362 ? -5.119 -5.675 -1.899 1.00 85.56 362 VAL A C 1
ATOM 2757 O O . VAL A 1 362 ? -5.807 -4.885 -2.541 1.00 85.56 362 VAL A O 1
ATOM 2760 N N . LEU A 1 363 ? -5.031 -5.620 -0.567 1.00 85.12 363 LEU A N 1
ATOM 2761 C CA . LEU A 1 363 ? -5.800 -4.671 0.250 1.00 85.12 363 LEU A CA 1
ATOM 2762 C C . LEU A 1 363 ? -5.442 -3.207 -0.049 1.00 85.12 363 LEU A C 1
ATOM 2764 O O . LEU A 1 363 ? -6.291 -2.323 0.047 1.00 85.12 363 LEU A O 1
ATOM 2768 N N . MET A 1 364 ? -4.195 -2.945 -0.448 1.00 85.06 364 MET A N 1
ATOM 2769 C CA . MET A 1 364 ? -3.707 -1.612 -0.810 1.00 85.06 364 MET A CA 1
ATOM 2770 C C . MET A 1 364 ? -3.892 -1.258 -2.294 1.00 85.06 364 MET A C 1
ATOM 2772 O O . MET A 1 364 ? -3.381 -0.226 -2.736 1.00 85.06 364 MET A O 1
ATOM 2776 N N . ALA A 1 365 ? -4.626 -2.061 -3.074 1.00 87.12 365 ALA A N 1
ATOM 2777 C CA . ALA A 1 365 ? -4.817 -1.827 -4.507 1.00 87.12 365 ALA A CA 1
ATOM 2778 C C . ALA A 1 365 ? -5.256 -0.386 -4.858 1.00 87.12 365 ALA A C 1
ATOM 2780 O O . ALA A 1 365 ? -4.642 0.191 -5.759 1.00 87.12 365 ALA A O 1
ATOM 2781 N N . PRO A 1 366 ? -6.202 0.267 -4.144 1.00 85.88 366 PRO A N 1
ATOM 2782 C CA . PRO A 1 366 ? -6.567 1.656 -4.439 1.00 85.88 366 PRO A CA 1
ATOM 2783 C C . PRO A 1 366 ? -5.383 2.633 -4.341 1.00 85.88 366 PRO A C 1
ATOM 2785 O O . PRO A 1 366 ? -5.215 3.497 -5.204 1.00 85.88 366 PRO A O 1
ATOM 2788 N N . PHE A 1 367 ? -4.513 2.461 -3.337 1.00 85.88 367 PHE A N 1
ATOM 2789 C CA . PHE A 1 367 ? -3.309 3.280 -3.174 1.00 85.88 367 PHE A CA 1
ATOM 2790 C C . PHE A 1 367 ? -2.301 3.029 -4.297 1.00 85.88 367 PHE A C 1
ATOM 2792 O O . PHE A 1 367 ? -1.732 3.981 -4.827 1.00 85.88 367 PHE A O 1
ATOM 2799 N N . PHE A 1 368 ? -2.107 1.770 -4.702 1.00 89.94 368 PHE A N 1
ATOM 2800 C CA . PHE A 1 368 ? -1.214 1.429 -5.811 1.00 89.94 368 PHE A CA 1
ATOM 2801 C C . PHE A 1 368 ? -1.718 1.933 -7.163 1.00 89.94 368 PHE A C 1
ATOM 2803 O O . PHE A 1 368 ? -0.900 2.336 -7.991 1.00 89.94 368 PHE A O 1
ATOM 2810 N N . VAL A 1 369 ? -3.034 1.955 -7.394 1.00 91.00 369 VAL A N 1
ATOM 2811 C CA . VAL A 1 369 ? -3.635 2.541 -8.603 1.00 91.00 369 VAL A CA 1
ATOM 2812 C C . VAL A 1 369 ? -3.370 4.042 -8.643 1.00 91.00 369 VAL A C 1
ATOM 2814 O O . VAL A 1 369 ? -2.819 4.536 -9.628 1.00 91.00 369 VAL A O 1
ATOM 2817 N N . PHE A 1 370 ? -3.687 4.757 -7.559 1.00 89.94 370 PHE A N 1
ATOM 2818 C CA . PHE A 1 370 ? -3.442 6.195 -7.466 1.00 89.94 370 PHE A CA 1
ATOM 2819 C C . PHE A 1 370 ? -1.955 6.510 -7.647 1.00 89.94 370 PHE A C 1
ATOM 2821 O O . PHE A 1 370 ? -1.589 7.298 -8.521 1.00 89.94 370 PHE A O 1
ATOM 2828 N N . PHE A 1 371 ? -1.085 5.825 -6.897 1.00 92.50 371 PHE A N 1
ATOM 2829 C CA . PHE A 1 371 ? 0.360 5.961 -7.039 1.00 92.50 371 PHE A CA 1
ATOM 2830 C C . PHE A 1 371 ? 0.803 5.693 -8.475 1.00 92.50 371 PHE A C 1
ATOM 2832 O O . PHE A 1 371 ? 1.570 6.478 -9.022 1.00 92.50 371 PHE A O 1
ATOM 2839 N N . SER A 1 372 ? 0.290 4.644 -9.122 1.00 94.38 372 SER A N 1
ATOM 2840 C CA . SER A 1 372 ? 0.705 4.285 -10.477 1.00 94.38 372 SER A CA 1
ATOM 2841 C C . SER A 1 372 ? 0.415 5.368 -11.505 1.00 94.38 372 SER A C 1
ATOM 2843 O O . SER A 1 372 ? 1.249 5.606 -12.377 1.00 94.38 372 SER A O 1
ATOM 2845 N N . ILE A 1 373 ? -0.712 6.067 -11.371 1.00 93.75 373 ILE A N 1
ATOM 2846 C CA . ILE A 1 373 ? -1.066 7.181 -12.252 1.00 93.75 373 ILE A CA 1
ATOM 2847 C C . ILE A 1 373 ? -0.052 8.322 -12.101 1.00 93.75 373 ILE A C 1
ATOM 2849 O O . ILE A 1 373 ? 0.581 8.716 -13.081 1.00 93.75 373 ILE A O 1
ATOM 2853 N N . PHE A 1 374 ? 0.162 8.828 -10.882 1.00 92.56 374 PHE A N 1
ATOM 2854 C CA . PHE A 1 374 ? 1.083 9.953 -10.659 1.00 92.56 374 PHE A CA 1
ATOM 2855 C C . PHE A 1 374 ? 2.539 9.585 -10.924 1.00 92.56 374 PHE A C 1
ATOM 2857 O O . PHE A 1 374 ? 3.287 10.371 -11.506 1.00 92.56 374 PHE A O 1
ATOM 2864 N N . HIS A 1 375 ? 2.929 8.368 -10.558 1.00 94.88 375 HIS A N 1
ATOM 2865 C CA . HIS A 1 375 ? 4.246 7.816 -10.833 1.00 94.88 375 HIS A CA 1
ATOM 2866 C C . HIS A 1 375 ? 4.525 7.787 -12.332 1.00 94.88 375 HIS A C 1
ATOM 2868 O O . HIS A 1 375 ? 5.566 8.272 -12.776 1.00 94.88 375 HIS A O 1
ATOM 2874 N N . ARG A 1 376 ? 3.566 7.309 -13.132 1.00 94.31 376 ARG A N 1
ATOM 2875 C CA . ARG A 1 376 ? 3.704 7.271 -14.588 1.00 94.31 376 ARG A CA 1
ATOM 2876 C C . ARG A 1 376 ? 3.773 8.666 -15.203 1.00 94.31 376 ARG A C 1
ATOM 2878 O O . ARG A 1 376 ? 4.612 8.898 -16.076 1.00 94.31 376 ARG A O 1
ATOM 2885 N N . LEU A 1 377 ? 2.942 9.599 -14.735 1.00 91.75 377 LEU A N 1
ATOM 2886 C CA . LEU A 1 377 ? 2.969 10.996 -15.182 1.00 91.75 377 LEU A CA 1
ATOM 2887 C C . LEU A 1 377 ? 4.328 11.655 -14.901 1.00 91.75 377 LEU A C 1
ATOM 2889 O O . LEU A 1 377 ? 4.869 12.337 -15.773 1.00 91.75 377 LEU A O 1
ATOM 2893 N N . ALA A 1 378 ? 4.912 11.406 -13.726 1.00 92.12 378 ALA A N 1
ATOM 2894 C CA . ALA A 1 378 ? 6.229 11.922 -13.360 1.00 92.12 378 ALA A CA 1
ATOM 2895 C C . ALA A 1 378 ? 7.342 11.351 -14.255 1.00 92.12 378 ALA A C 1
ATOM 2897 O O . ALA A 1 378 ? 8.172 12.105 -14.766 1.00 92.12 378 ALA A O 1
ATOM 2898 N N . ILE A 1 379 ? 7.345 10.035 -14.500 1.00 93.31 379 ILE A N 1
ATOM 2899 C CA . ILE A 1 379 ? 8.344 9.412 -15.381 1.00 93.31 379 ILE A CA 1
ATOM 2900 C C . ILE A 1 379 ? 8.178 9.906 -16.823 1.00 93.31 379 ILE A C 1
ATOM 2902 O O . ILE A 1 379 ? 9.172 10.178 -17.490 1.00 93.31 379 ILE A O 1
ATOM 2906 N N . ASP A 1 380 ? 6.951 10.084 -17.320 1.00 90.19 380 ASP A N 1
ATOM 2907 C CA . ASP A 1 380 ? 6.715 10.616 -18.668 1.00 90.19 380 ASP A CA 1
ATOM 2908 C C . ASP A 1 380 ? 7.177 12.067 -18.822 1.00 90.19 380 ASP A C 1
ATOM 2910 O O . ASP A 1 380 ? 7.683 12.446 -19.882 1.00 90.19 380 ASP A O 1
ATOM 2914 N N . LEU A 1 381 ? 7.046 12.873 -17.768 1.00 89.12 381 LEU A N 1
ATOM 2915 C CA . LEU A 1 381 ? 7.600 14.220 -17.727 1.00 89.12 381 LEU A CA 1
ATOM 2916 C C . LEU A 1 381 ? 9.132 14.179 -17.819 1.00 89.12 381 LEU A C 1
ATOM 2918 O O . LEU A 1 381 ? 9.703 14.887 -18.650 1.00 89.12 381 LEU A O 1
ATOM 2922 N N . PHE A 1 382 ? 9.785 13.278 -17.077 1.00 89.62 382 PHE A N 1
ATOM 2923 C CA . PHE A 1 382 ? 11.223 13.031 -17.217 1.00 89.62 382 PHE A CA 1
ATOM 2924 C C . PHE A 1 382 ? 11.589 12.566 -18.633 1.00 89.62 382 PHE A C 1
ATOM 2926 O O . PHE A 1 382 ? 12.500 13.099 -19.266 1.00 89.62 382 PHE A O 1
ATOM 2933 N N . ARG A 1 383 ? 10.842 11.603 -19.176 1.00 86.00 383 ARG A N 1
ATOM 2934 C CA . ARG A 1 383 ? 11.093 10.963 -20.472 1.00 86.00 383 ARG A CA 1
ATOM 2935 C C . ARG A 1 383 ? 10.908 11.894 -21.670 1.00 86.00 383 ARG A C 1
ATOM 2937 O O . ARG A 1 383 ? 11.434 11.618 -22.745 1.00 86.00 383 ARG A O 1
ATOM 2944 N N . ARG A 1 384 ? 10.119 12.961 -21.548 1.00 82.31 384 ARG A N 1
ATOM 2945 C CA . ARG A 1 384 ? 9.929 13.959 -22.619 1.00 82.31 384 ARG A CA 1
ATOM 2946 C C . ARG A 1 384 ? 11.106 14.901 -22.769 1.00 82.31 384 ARG A C 1
ATOM 2948 O O . ARG A 1 384 ? 11.429 15.294 -23.890 1.00 82.31 384 ARG A O 1
ATOM 2955 N N . GLU A 1 385 ? 11.712 15.236 -21.643 1.00 82.38 385 GLU A N 1
ATOM 2956 C CA . GLU A 1 385 ? 12.833 16.163 -21.577 1.00 82.38 385 GLU A CA 1
ATOM 2957 C C . GLU A 1 385 ? 14.183 15.404 -21.593 1.00 82.38 385 GLU A C 1
ATOM 2959 O O . GLU A 1 385 ? 15.215 15.988 -21.911 1.00 82.38 385 GLU A O 1
ATOM 2964 N N . SER A 1 386 ? 14.185 14.083 -21.344 1.00 79.69 386 SER A N 1
ATOM 2965 C CA . SER A 1 386 ? 15.371 13.214 -21.387 1.00 79.69 386 SER A CA 1
ATOM 2966 C C . SER A 1 386 ? 15.356 12.194 -22.539 1.00 79.69 386 SER A C 1
ATOM 2968 O O . SER A 1 386 ? 14.402 11.419 -22.680 1.00 79.69 386 SER A O 1
ATOM 2970 N N . PRO A 1 387 ? 16.446 12.089 -23.330 1.00 74.56 387 PRO A N 1
ATOM 2971 C CA . PRO A 1 387 ? 16.554 11.113 -24.413 1.00 74.56 387 PRO A CA 1
ATOM 2972 C C . PRO A 1 387 ? 16.738 9.668 -23.918 1.00 74.56 387 PRO A C 1
ATOM 2974 O O . PRO A 1 387 ? 16.488 8.742 -24.694 1.00 74.56 387 PRO A O 1
ATOM 2977 N N . SER A 1 388 ? 17.077 9.446 -22.642 1.00 84.00 388 SER A N 1
ATOM 2978 C CA . SER A 1 388 ? 17.368 8.113 -22.096 1.00 84.00 388 SER A CA 1
ATOM 2979 C C . SER A 1 388 ? 16.137 7.451 -21.443 1.00 84.00 388 SER A C 1
ATOM 2981 O O . SER A 1 388 ? 15.651 7.950 -20.423 1.00 84.00 388 SER A O 1
ATOM 2983 N N . PRO A 1 389 ? 15.626 6.322 -21.987 1.00 86.81 389 PRO A N 1
ATOM 2984 C CA . PRO A 1 389 ? 14.554 5.553 -21.347 1.00 86.81 389 PRO A CA 1
ATOM 2985 C C . PRO A 1 389 ? 15.024 4.901 -20.045 1.00 86.81 389 PRO A C 1
ATOM 2987 O O . PRO A 1 389 ? 14.285 4.884 -19.067 1.00 86.81 389 PRO A O 1
ATOM 2990 N N . ALA A 1 390 ? 16.275 4.440 -19.998 1.00 89.56 390 ALA A N 1
ATOM 2991 C CA . ALA A 1 390 ? 16.854 3.839 -18.805 1.00 89.56 390 ALA A CA 1
ATOM 2992 C C . ALA A 1 390 ? 16.960 4.849 -17.650 1.00 89.56 390 ALA A C 1
ATOM 2994 O O . ALA A 1 390 ? 16.587 4.531 -16.526 1.00 89.56 390 ALA A O 1
ATOM 2995 N N . ALA A 1 391 ? 17.364 6.096 -17.919 1.00 90.94 391 ALA A N 1
ATOM 2996 C CA . ALA A 1 391 ? 17.375 7.134 -16.888 1.00 90.94 391 ALA A CA 1
ATOM 2997 C C . ALA A 1 391 ? 15.959 7.472 -16.385 1.00 90.94 391 ALA A C 1
ATOM 2999 O O . ALA A 1 391 ? 15.774 7.697 -15.193 1.00 90.94 391 ALA A O 1
ATOM 3000 N N . ALA A 1 392 ? 14.949 7.466 -17.265 1.00 92.19 392 ALA A N 1
ATOM 3001 C CA . ALA A 1 392 ? 13.555 7.666 -16.867 1.00 92.19 392 ALA A CA 1
ATOM 3002 C C . ALA A 1 392 ? 13.042 6.511 -15.987 1.00 92.19 392 ALA A C 1
ATOM 3004 O O . ALA A 1 392 ? 12.467 6.754 -14.927 1.00 92.19 392 ALA A O 1
ATOM 3005 N N . ALA A 1 393 ? 13.312 5.263 -16.378 1.00 94.50 393 ALA A N 1
ATOM 3006 C CA . ALA A 1 393 ? 13.008 4.087 -15.567 1.00 94.50 393 ALA A CA 1
ATOM 3007 C C . ALA A 1 393 ? 13.701 4.148 -14.196 1.00 94.50 393 ALA A C 1
ATOM 3009 O O . ALA A 1 393 ? 13.075 3.856 -13.180 1.00 94.50 393 ALA A O 1
ATOM 3010 N N . PHE A 1 394 ? 14.962 4.588 -14.148 1.00 95.75 394 PHE A N 1
ATOM 3011 C CA . PHE A 1 394 ? 15.714 4.738 -12.903 1.00 95.75 394 PHE A CA 1
ATOM 3012 C C . PHE A 1 394 ? 15.163 5.854 -12.004 1.00 95.75 394 PHE A C 1
ATOM 3014 O O . PHE A 1 394 ? 14.972 5.636 -10.810 1.00 95.75 394 PHE A O 1
ATOM 3021 N N . PHE A 1 395 ? 14.809 7.012 -12.574 1.00 96.56 395 PHE A N 1
ATOM 3022 C CA . PHE A 1 395 ? 14.072 8.067 -11.868 1.00 96.56 395 PHE A CA 1
ATOM 3023 C C . PHE A 1 395 ? 12.778 7.515 -11.257 1.00 96.56 395 PHE A C 1
ATOM 3025 O O . PHE A 1 395 ? 12.512 7.700 -10.070 1.00 96.56 395 PHE A O 1
ATOM 3032 N N . GLY A 1 396 ? 12.006 6.764 -12.045 1.00 97.06 396 GLY A N 1
ATOM 3033 C CA . GLY A 1 396 ? 10.817 6.071 -11.566 1.00 97.06 396 GLY A CA 1
ATOM 3034 C C . GLY A 1 396 ? 11.119 5.096 -10.430 1.00 97.06 396 GLY A C 1
ATOM 3035 O O . GLY A 1 396 ? 10.368 5.043 -9.458 1.00 97.06 396 GLY A O 1
ATOM 3036 N N . ALA A 1 397 ? 12.218 4.352 -10.512 1.00 98.06 397 ALA A N 1
ATOM 3037 C CA . ALA A 1 397 ? 12.576 3.361 -9.505 1.00 98.06 397 ALA A CA 1
ATOM 3038 C C . ALA A 1 397 ? 12.858 4.016 -8.150 1.00 98.06 397 ALA A C 1
ATOM 3040 O O . ALA A 1 397 ? 12.403 3.508 -7.129 1.00 98.06 397 ALA A O 1
ATOM 3041 N N . ILE A 1 398 ? 13.500 5.188 -8.154 1.00 97.69 398 ILE A N 1
ATOM 3042 C CA . ILE A 1 398 ? 13.722 5.997 -6.949 1.00 97.69 398 ILE A CA 1
ATOM 3043 C C . ILE A 1 398 ? 12.394 6.459 -6.343 1.00 97.69 398 ILE A C 1
ATOM 3045 O O . ILE A 1 398 ? 12.204 6.346 -5.134 1.00 97.69 398 ILE A O 1
ATOM 3049 N N . LEU A 1 399 ? 11.449 6.936 -7.161 1.00 96.62 399 LEU A N 1
ATOM 3050 C CA . LEU A 1 399 ? 10.131 7.354 -6.665 1.00 96.62 399 LEU A CA 1
ATOM 3051 C C . LEU A 1 399 ? 9.331 6.183 -6.077 1.00 96.62 399 LEU A C 1
ATOM 3053 O O . LEU A 1 399 ? 8.703 6.332 -5.030 1.00 96.62 399 LEU A O 1
ATOM 3057 N N . ALA A 1 400 ? 9.364 5.019 -6.730 1.00 96.75 400 ALA A N 1
ATOM 3058 C CA . ALA A 1 400 ? 8.699 3.811 -6.247 1.00 96.75 400 ALA A CA 1
ATOM 3059 C C . ALA A 1 400 ? 9.335 3.300 -4.950 1.00 96.75 400 ALA A C 1
ATOM 3061 O O . ALA A 1 400 ? 8.620 3.004 -3.994 1.00 96.75 400 ALA A O 1
ATOM 3062 N N . ALA A 1 401 ? 10.667 3.277 -4.875 1.00 96.44 401 ALA A N 1
ATOM 3063 C CA . ALA A 1 401 ? 11.382 2.948 -3.650 1.00 96.44 401 ALA A CA 1
ATOM 3064 C C . ALA A 1 401 ? 11.036 3.928 -2.521 1.00 96.44 401 ALA A C 1
ATOM 3066 O O . ALA A 1 401 ? 10.764 3.500 -1.401 1.00 96.44 401 ALA A O 1
ATOM 3067 N N . GLY A 1 402 ? 10.976 5.227 -2.829 1.00 93.50 402 GLY A N 1
ATOM 3068 C CA . GLY A 1 402 ? 10.566 6.269 -1.894 1.00 93.50 402 GLY A CA 1
ATOM 3069 C C . GLY A 1 402 ? 9.169 6.034 -1.327 1.00 93.50 402 GLY A C 1
ATOM 3070 O O . GLY A 1 402 ? 8.997 6.028 -0.113 1.00 93.50 402 GLY A O 1
ATOM 3071 N N . PHE A 1 403 ? 8.192 5.758 -2.190 1.00 92.00 403 PHE A N 1
ATOM 3072 C CA . PHE A 1 403 ? 6.820 5.440 -1.791 1.00 92.00 403 PHE A CA 1
ATOM 3073 C C . PHE A 1 403 ? 6.736 4.206 -0.883 1.00 92.00 403 PHE A C 1
ATOM 3075 O O . PHE A 1 403 ? 6.114 4.262 0.178 1.00 92.00 403 PHE A O 1
ATOM 3082 N N . LEU A 1 404 ? 7.396 3.106 -1.259 1.00 92.56 404 LEU A N 1
ATOM 3083 C CA . LEU A 1 404 ? 7.367 1.867 -0.477 1.00 92.56 404 LEU A CA 1
ATOM 3084 C C . LEU A 1 404 ? 8.032 2.041 0.890 1.00 92.56 404 LEU A C 1
ATOM 3086 O O . LEU A 1 404 ? 7.473 1.627 1.901 1.00 92.56 404 LEU A O 1
ATOM 3090 N N . VAL A 1 405 ? 9.190 2.704 0.934 1.00 90.75 405 VAL A N 1
ATOM 3091 C CA . VAL A 1 405 ? 9.896 3.018 2.182 1.00 90.75 405 VAL A CA 1
ATOM 3092 C C . VAL A 1 405 ? 9.114 4.012 3.037 1.00 90.75 405 VAL A C 1
ATOM 3094 O O . VAL A 1 405 ? 9.297 4.020 4.248 1.00 90.75 405 VAL A O 1
ATOM 3097 N N . LEU A 1 406 ? 8.253 4.850 2.460 1.00 86.56 406 LEU A N 1
ATOM 3098 C CA . LEU A 1 406 ? 7.429 5.776 3.234 1.00 86.56 406 LEU A CA 1
ATOM 3099 C C . LEU A 1 406 ? 6.287 5.069 3.955 1.00 86.56 406 LEU A C 1
ATOM 3101 O O . LEU A 1 406 ? 6.042 5.321 5.132 1.00 86.56 406 LEU A O 1
ATOM 3105 N N . ILE A 1 407 ? 5.566 4.230 3.216 1.00 85.06 407 ILE A N 1
ATOM 3106 C CA . ILE A 1 407 ? 4.250 3.747 3.633 1.00 85.06 407 ILE A CA 1
ATOM 3107 C C . ILE A 1 407 ? 4.349 2.417 4.374 1.00 85.06 407 ILE A C 1
ATOM 3109 O O . ILE A 1 407 ? 3.545 2.157 5.267 1.00 85.06 407 ILE A O 1
ATOM 3113 N N . LEU A 1 408 ? 5.331 1.577 4.039 1.00 87.94 408 LEU A N 1
ATOM 3114 C CA . LEU A 1 408 ? 5.449 0.247 4.626 1.00 87.94 408 LEU A CA 1
ATOM 3115 C C . LEU A 1 408 ? 6.404 0.250 5.833 1.00 87.94 408 LEU A C 1
ATOM 3117 O O . LEU A 1 408 ? 7.435 0.936 5.819 1.00 87.94 408 LEU A O 1
ATOM 3121 N N . PRO A 1 409 ? 6.073 -0.472 6.918 1.00 85.88 409 PRO A N 1
ATOM 3122 C CA . PRO A 1 409 ? 6.909 -0.519 8.111 1.00 85.88 409 PRO A CA 1
ATOM 3123 C C . PRO A 1 409 ? 8.185 -1.345 7.885 1.00 85.88 409 PRO A C 1
ATOM 3125 O O . PRO A 1 409 ? 8.222 -2.250 7.053 1.00 85.88 409 PRO A O 1
ATOM 3128 N N . LEU A 1 410 ? 9.238 -1.030 8.645 1.00 87.81 410 LEU A N 1
ATOM 3129 C CA . LEU A 1 410 ? 10.476 -1.818 8.674 1.00 87.81 410 LEU A CA 1
ATOM 3130 C C . LEU A 1 410 ? 10.338 -2.976 9.669 1.00 87.81 410 LEU A C 1
ATOM 3132 O O . LEU A 1 410 ? 9.807 -2.734 10.747 1.00 87.81 410 LEU A O 1
ATOM 3136 N N . THR A 1 411 ? 10.825 -4.178 9.344 1.00 85.19 411 THR A N 1
ATOM 3137 C CA . THR A 1 411 ? 10.570 -5.448 10.076 1.00 85.19 411 THR A CA 1
ATOM 3138 C C . THR A 1 411 ? 11.789 -6.130 10.651 1.00 85.19 411 THR A C 1
ATOM 3140 O O . THR A 1 411 ? 12.832 -6.111 9.962 1.00 85.19 411 THR A O 1
#

Solvent-accessible surface area (backbone atoms only — not comparable to full-atom values): 21734 Å² total; per-residue (Å²): 132,81,62,55,42,66,66,52,54,42,52,52,52,50,53,50,52,54,49,31,44,75,69,65,74,44,52,42,81,78,33,70,40,68,17,54,32,63,44,7,36,39,31,46,60,47,44,66,76,41,80,49,51,23,32,42,25,34,44,31,39,37,39,36,88,28,74,78,50,52,75,90,63,43,74,54,80,72,51,82,53,57,36,59,46,26,39,37,39,32,31,61,60,38,60,64,27,41,50,37,11,53,51,53,34,38,68,43,27,50,88,94,38,58,37,47,77,46,73,43,77,96,21,34,67,67,49,40,88,74,33,70,66,56,50,48,54,51,48,55,49,49,18,63,74,67,73,45,84,74,74,95,60,82,85,81,58,66,65,59,53,50,50,51,52,50,50,51,52,46,56,53,50,51,51,52,50,52,54,54,55,37,57,76,74,36,83,71,52,88,55,83,83,75,82,85,69,56,67,69,61,50,55,50,42,47,46,55,17,26,46,50,23,50,59,53,39,62,83,48,55,86,36,52,86,67,31,33,53,65,47,20,51,53,33,34,39,33,27,44,18,24,53,44,36,34,68,79,36,48,69,58,42,54,64,62,64,25,66,90,60,60,67,53,61,64,57,41,52,48,19,51,53,53,20,48,53,51,36,51,52,52,47,53,51,41,42,75,71,38,98,77,46,72,89,44,72,72,49,58,68,42,34,61,63,42,15,63,32,31,20,47,32,36,37,49,54,41,70,72,55,64,67,61,88,80,55,58,68,67,56,52,50,51,54,50,50,49,56,53,47,49,46,46,50,35,48,50,46,22,37,77,73,64,71,56,43,63,60,64,66,64,55,42,40,71,59,54,53,56,47,49,55,56,50,49,52,52,28,50,56,45,34,63,36,34,54,37,58,59,28,22,16,42,20,38,12,34,40,53,24,38,51,48,54,59,75,38,55,48,68

Sequence (411 aa):
PSPFSPAHAESCAEALYLDKIRTGAIDPAHSILAGHSLGGAIALRLASRHPVAGVLAISPAPLTQAPGVEPEILFFPLLSQPPPHSLFLSASLDPTALRNSAAALAAAAPSSSPAELRVVPASTHASLIFDATALRISLDWTARLLSLPLPPALPWAPAILGSNLGLLGLLLLAGIFLKFSLRSFLNASPAPSLPPLSYSRYYLSIALSSALAVFLLIFGVPLRFLHIFTADYLASFSLITALFFFAVNPATALSFFSPRQSTQARPFALASVLGLATAFLFFLWFRFSFTTTWLDLPRLGRLAPLSLALFPFLALEESLLHPSRRRSYALRLAESLAVRFIAWLALVFAVYHLHSAQVLLVLMAPFFVFFSIFHRLAIDLFRRESPSPAAAAFFGAILAAGFLVLILPLT

Mean predicted aligned error: 6.6 Å